Protein AF-A0A7C7PWG9-F1 (afdb_monomer)

Radius of gyration: 56.18 Å; Cα contacts (8 Å, |Δi|>4): 1317; chains: 1; bounding box: 122×67×153 Å

Solvent-accessible surface area (backbone atoms only — not comparable to full-atom values): 40947 Å² total; per-residue (Å²): 145,88,82,85,86,75,77,88,69,95,83,77,65,66,69,48,76,44,84,95,46,44,39,29,60,50,86,54,63,56,78,73,88,57,93,60,58,37,66,33,50,62,59,32,55,32,40,29,74,66,29,47,41,36,42,38,30,17,51,59,34,43,75,50,34,25,40,72,73,24,45,76,52,74,72,79,77,74,73,89,29,63,33,39,60,34,55,36,46,37,88,55,34,38,41,34,38,26,46,57,33,41,38,38,32,40,34,78,40,82,88,40,58,87,55,40,44,75,48,75,54,72,54,96,92,52,36,48,69,28,20,53,33,57,50,97,42,38,34,39,39,26,32,71,86,48,30,40,42,26,31,52,61,73,59,73,79,84,47,95,69,81,56,74,72,30,75,39,69,54,62,89,66,58,20,68,60,65,42,30,39,44,69,29,74,82,54,32,31,41,40,25,4,63,53,6,27,38,35,28,39,64,81,53,52,79,73,51,71,44,91,45,35,25,26,48,13,56,43,66,64,55,49,35,36,40,36,37,21,64,86,79,35,30,32,41,34,32,34,63,88,76,73,39,78,76,44,78,42,82,42,94,62,59,64,46,14,34,29,54,39,88,77,62,41,42,39,41,32,7,18,55,88,72,24,20,25,39,36,30,36,64,76,83,64,44,79,60,49,72,44,80,67,36,12,14,50,27,39,30,52,28,58,38,26,35,38,39,29,24,24,66,46,83,52,99,93,45,62,33,31,44,85,44,43,30,45,44,55,55,39,45,76,70,41,43,70,70,56,46,52,51,49,51,54,49,53,54,49,40,51,53,54,34,56,58,52,59,72,70,58,78,53,69,77,63,61,80,68,42,62,46,56,56,55,53,70,64,59,87,60,50,44,69,73,57,50,54,52,46,52,49,50,53,51,51,51,52,53,49,46,50,53,42,51,52,50,52,53,54,50,27,58,74,70,72,67,71,46,24,64,59,51,52,54,48,51,58,52,46,76,74,42,62,73,75,53,31,56,55,49,50,54,51,50,51,55,50,52,49,51,54,52,55,52,48,52,53,33,53,52,46,31,54,57,56,53,71,77,56,92,73,85,54,64,69,63,57,60,64,34,64,48,45,44,50,38,51,54,50,47,72,41,41,45,74,87,50,34,65,58,52,52,51,50,55,51,48,56,56,50,53,51,44,52,52,56,49,59,72,47,32,43,76,46,86,52,96,63,32,32,31,28,34,90,40,76,45,69,40,50,85,80,76,77,85,84,73,57,78,44,83,41,73,50,78,73,46,81,53,96,94,42,50,31,30,38,46,34,38,33,32,74,88,69,52,73,46,72,57,91,89,50,84,38,72,37,45,61,67,43,69,75,52,68,55,79,60,58,65,51,49,50,52,49,64,64,57,70,67,71,89,68,83,82,56,53,51,74,81,71,93,80,76,83,41,57,70,56,26,50,51,48,22,52,51,51,52,53,53,50,54,27,53,75,69,74,69,70,72,83,89,87,84,77,72,87,88,76,46,68,71,56,53,55,48,51,53,27,31,71,28,51,17,34,59,42,81,43,82,44,40,66,81,66,51,79,53,61,57,55,38,39,82,45,78,38,97,91,75,46,78,38,84,38,71,13,69,62,50,51,40,77,71,38,87,75,46,45,80,43,66,42,59,56,87,41,42,61,81,82,71,87,77,133

Foldseek 3Di:
DPDPPDDDDPDAFDWDDQDPKIKGWDPQADDDPDPCPQVWAFQAWEAAQLRQWIWTWTAQQDIWIAGNSNDTDDQPDRDNARGWQDWEHDDQWIWTQRWQKIKIWGNPPVNDNNPIDIAIDDDDQFGFDAAWYDDPQKIWGDGPPQKIWIWRRVDDPVPNDTDTDEMEGCVVLVQAAWHYWDQALVQWIWTAHQQWIWIAHSRGHTDDIDRAHQRQAWDDQHQWIWGAGPVVQWIWTARNVVRDTPAIAGRPADFQYKDAQNVRQKIWTAHQPFQWIWIDGVVVRGTRDIDHQHRHHDWYQGNLRKIWGKGWDQDPVGITIDIIIMDMCSVCVVQPPVNVVVVLVVLVVLLVVLVVVLVVDLDLVVLVVRVSLVVLVPPSHSHPSSVVSNVVSVVSSLVSSLVSLLVVLVVCLVVVNDFQVSLVVLVVNLVVDDDPSVVVSVVVNVVQVVSLVVVLVVLLVVLLVVLVVDLDLDPVVSCVDPSNVVSVVSLVGHHPVCNVVSVVSSVVSSVVSNVVSLVQQQDWDFDPQWIDLRPDIGGADPQDDDQKAKDKDWDDWDADPNWTKIFIWIAIPVGDIDHDPPDRRIGTPVCVVPPDPVVVVVSVVVSPVQPPDDFDQQDQDDDDSDSVLSVVLRVVNVVQVVCVVVVNRDDDDDDDPPPCPVVSLNNNRNSSVAREDEAEAAQPDDPCLQAWDWDQDPVPGTDTDGHSNVVQVSRPRHDYHHHPVVRYDPDDDDD

Secondary structure (DSSP, 8-state):
--SS-S---TT---EEEETTEEEEEE--PPPPS-TTGGGS-EEEEEE-TTSSEEEEEEGGGEEEEEETT--EE--SS----S---EEEEETTEEEEEETTEEEEEE-SSTT-GGG-EEEEE--TT--EEEEEEEETTEEEEEETTTEEEEEE-SS-TTSSS--EEEEEE-GGG---SEEEEEE-TTSEEEEEESS-EEEEETT--EEEEE----TT-EEEETTEEEEEETTTTEEEEEETTTTEEEEEEE--S--SEEEE-TTS-EEEEEETTTTEEEEEETTTTEEEEEEET--SS-EEE-TTS-EEEEEEEEETTEEEEEEEEEEESHHHHHS-HHHHHHHHHHHHHHHHHHHHHHHH--SSHHHHT-HHHHHHHT-----HHHHHHHHHHHHHHHHHHHHHHHHHHHHHHHTT---HHHHHHHHHHHHH--THHHHHHHHHHHHHHHHHHHHHHHHHHHHHHHHHT-----HHHHHH-HHHHHHHHHHHHS-HHHHHHHHHHHHHHHHHHHHHHHHHHS-EEE-SSEEEETTEEEEPP--PPP-PPEEEEEEEEEEETTEEEEEEEEEETTS-EE--TTS--EEEHHHHHS--HHHHHHHHHHHHTS--PPP-PPP-------HHHHHHHHHHHHHHHHHHHTT---------TTSSHHHHHHHHHHHTT--EEEEE--TT--HHHHHEEEEEETTTEEEEEE-HHHHHHTSTTPEEEEETGGGSPP-----

Sequence (735 aa):
MKLLGKLIGKGEGVVYNLGELTLRLSDELSRDPEAKIEEYWIEEIDSSDNGYWTLVGRRYGVFQLYDWKGRLHRLPARPPSQSVTDIVFSGMYLGIVASPYLVIYYLNDPMDTSSWKSVRISQEGLRPTGGLDIRNGTLVFGVVGEKIYTIDVAGDLSQETVDFKSTFSYREAGIGELKVVRILSSDRLVLGGTQGTAFYTAGGNFLGKRDWAPGKALTSNGDRVVLADNTLKRVFVYEANHDKVELELELLHEVSSLDISPDGRFLFTADASHNRLGVYDLHEGEFVGFVNGIGYSVVCVSPDGSVYTSRYEDTEEGRLYYLEKLETNLIDFSYPPQRQKQILKNTRRLYKDFMKKLKSVSEEEKLTTIKELSELSSIDVPLRQVREIIEEAKGKLKDRSYEIFVSRIREKLRSETVSGEDYSALEEKLRSAEGPWKERLSSLKEELLEYFRATLQKHLSGVISALGKISTTDIREIEALEEVKEARTFISKSPGELHGEATKELLRIIQEKRVEDRLRTFSIKLLEDRVMFGRESFPRFSGAFPRFSWRVKVEDKVLESGKVYGKLLFEREDGLVVEPKRYNNILSQEELRRFPPWVGRYLRHLRGLYSTGSIRVPQVVSYEETPWFVQNLEKLTSLIKEQLEYEEGLVILEGDAGVGKNFLVEVFSALTNRPLFIVPCNSRMEKEDITFLYEFDPKRGTRKVYSDIVKALQTPGAVIYLDEINTLPPLWDMP

Structure (mmCIF, N/CA/C/O backbone):
data_AF-A0A7C7PWG9-F1
#
_entry.id   AF-A0A7C7PWG9-F1
#
loop_
_atom_site.group_PDB
_atom_site.id
_atom_site.type_symbol
_atom_site.label_atom_id
_atom_site.label_alt_id
_atom_site.label_comp_id
_atom_site.label_asym_id
_atom_site.label_entity_id
_atom_site.label_seq_id
_atom_site.pdbx_PDB_ins_code
_atom_site.Cartn_x
_atom_site.Cartn_y
_atom_site.Cartn_z
_atom_site.occupancy
_atom_site.B_iso_or_equiv
_atom_site.auth_seq_id
_atom_site.auth_comp_id
_atom_site.auth_asym_id
_atom_site.auth_atom_id
_atom_site.pdbx_PDB_model_num
ATOM 1 N N . MET A 1 1 ? 39.532 15.016 -2.718 1.00 39.41 1 MET A N 1
ATOM 2 C CA . MET A 1 1 ? 38.907 16.366 -2.708 1.00 39.41 1 MET A CA 1
ATOM 3 C C . MET A 1 1 ? 39.949 17.506 -2.840 1.00 39.41 1 MET A C 1
ATOM 5 O O . MET A 1 1 ? 40.121 18.291 -1.917 1.00 39.41 1 MET A O 1
ATOM 9 N N . LYS A 1 2 ? 40.667 17.622 -3.975 1.00 28.58 2 LYS A N 1
ATOM 10 C CA . LYS A 1 2 ? 41.565 18.764 -4.298 1.00 28.58 2 LYS A CA 1
ATOM 11 C C . LYS A 1 2 ? 41.850 18.842 -5.814 1.00 28.58 2 LYS A C 1
ATOM 13 O O . LYS A 1 2 ? 42.987 18.770 -6.250 1.00 28.58 2 LYS A O 1
ATOM 18 N N . LEU A 1 3 ? 40.786 18.945 -6.616 1.00 27.77 3 LEU A N 1
ATOM 19 C CA . LEU A 1 3 ? 40.848 19.399 -8.024 1.00 27.77 3 LEU A CA 1
ATOM 20 C C . LEU A 1 3 ? 39.500 19.895 -8.595 1.00 27.77 3 LEU A C 1
ATOM 22 O O . LEU A 1 3 ? 39.457 20.372 -9.718 1.00 27.77 3 LEU A O 1
ATOM 26 N N . LEU A 1 4 ? 38.426 19.904 -7.793 1.00 33.78 4 LEU A N 1
ATOM 27 C CA . LEU A 1 4 ? 37.114 20.497 -8.121 1.00 33.78 4 LEU A CA 1
ATOM 28 C C . LEU A 1 4 ? 36.868 21.851 -7.425 1.00 33.78 4 LEU A C 1
ATOM 30 O O . LEU A 1 4 ? 35.745 22.323 -7.292 1.00 33.78 4 LEU A O 1
ATOM 34 N N . GLY A 1 5 ? 37.936 22.491 -6.951 1.00 31.30 5 GLY A N 1
ATOM 35 C CA . GLY A 1 5 ? 37.877 23.764 -6.239 1.00 31.30 5 GLY A CA 1
ATOM 36 C C . GLY A 1 5 ? 38.208 24.950 -7.136 1.00 31.30 5 GLY A C 1
ATOM 37 O O . GLY A 1 5 ? 39.210 25.610 -6.878 1.00 31.30 5 GLY A O 1
ATOM 38 N N . LYS A 1 6 ? 37.409 25.209 -8.179 1.00 29.14 6 LYS A N 1
ATOM 39 C CA . LYS A 1 6 ? 37.327 26.521 -8.849 1.00 29.14 6 LYS A CA 1
ATOM 40 C C . LYS A 1 6 ? 36.012 26.644 -9.644 1.00 29.14 6 LYS A C 1
ATOM 42 O O . LYS A 1 6 ? 35.957 26.283 -10.809 1.00 29.14 6 LYS A O 1
ATOM 47 N N . LEU A 1 7 ? 35.009 27.216 -8.958 1.00 29.09 7 LEU A N 1
ATOM 48 C CA . LEU A 1 7 ? 33.928 28.084 -9.476 1.00 29.09 7 LEU A CA 1
ATOM 49 C C . LEU A 1 7 ? 32.973 27.411 -10.488 1.00 29.09 7 LEU A C 1
ATOM 51 O O . LEU A 1 7 ? 33.196 27.490 -11.685 1.00 29.09 7 LEU A O 1
ATOM 55 N N . ILE A 1 8 ? 31.906 26.699 -10.103 1.00 36.66 8 ILE A N 1
ATOM 56 C CA . ILE A 1 8 ? 30.714 27.143 -9.343 1.00 36.66 8 ILE A CA 1
ATOM 57 C C . ILE A 1 8 ? 30.259 28.558 -9.730 1.00 36.66 8 ILE A C 1
ATOM 59 O O . ILE A 1 8 ? 30.387 29.513 -8.965 1.00 36.66 8 ILE A O 1
ATOM 63 N N . GLY A 1 9 ? 29.685 28.661 -10.927 1.00 24.31 9 GLY A N 1
ATOM 64 C CA . GLY A 1 9 ? 28.493 29.472 -11.148 1.00 24.31 9 GLY A CA 1
ATOM 65 C C . GLY A 1 9 ? 27.262 28.584 -10.946 1.00 24.31 9 GLY A C 1
ATOM 66 O O . GLY A 1 9 ? 27.233 27.449 -11.413 1.00 24.31 9 GLY A O 1
ATOM 67 N N . LYS A 1 10 ? 26.251 29.065 -10.220 1.00 34.41 10 LYS A N 1
ATOM 68 C CA . LYS A 1 10 ? 24.927 28.428 -10.195 1.00 34.41 10 LYS A CA 1
ATOM 69 C C . LYS A 1 10 ? 24.385 28.360 -11.633 1.00 34.41 10 LYS A C 1
ATOM 71 O O . LYS A 1 10 ? 24.209 29.419 -12.225 1.00 34.41 10 LYS A O 1
ATOM 76 N N . GLY A 1 11 ? 24.046 27.171 -12.139 1.00 33.59 11 GLY A N 1
ATOM 77 C CA . GLY A 1 11 ? 22.957 27.044 -13.120 1.00 33.59 11 GLY A CA 1
ATOM 78 C C . GLY A 1 11 ? 23.178 26.247 -14.409 1.00 33.59 11 GLY A C 1
ATOM 79 O O . GLY A 1 11 ? 22.176 25.931 -15.043 1.00 33.59 11 GLY A O 1
ATOM 80 N N . GLU A 1 12 ? 24.393 25.865 -14.800 1.00 39.81 12 GLU A N 1
ATOM 81 C CA . GLU A 1 12 ? 24.597 25.120 -16.056 1.00 39.81 12 GLU A CA 1
ATOM 82 C C . GLU A 1 12 ? 25.285 23.781 -15.775 1.00 39.81 12 GLU A C 1
ATOM 84 O O . GLU A 1 12 ? 26.488 23.715 -15.539 1.00 39.81 12 GLU A O 1
ATOM 89 N N . GLY A 1 13 ? 24.486 22.709 -15.728 1.00 61.12 13 GLY A N 1
ATOM 90 C CA . GLY A 1 13 ? 24.999 21.337 -15.700 1.00 61.12 13 GLY A CA 1
ATOM 91 C C . GLY A 1 13 ? 25.789 21.027 -16.974 1.00 61.12 13 GLY A C 1
ATOM 92 O O . GLY A 1 13 ? 25.635 21.713 -17.983 1.00 61.12 13 GLY A O 1
ATOM 93 N N . VAL A 1 14 ? 26.638 19.999 -16.940 1.00 77.81 14 VAL A N 1
ATOM 94 C CA . VAL A 1 14 ? 27.415 19.593 -18.120 1.00 77.81 14 VAL A CA 1
ATOM 95 C C . VAL A 1 14 ? 26.453 19.136 -19.222 1.00 77.81 14 VAL A C 1
ATOM 97 O O . VAL A 1 14 ? 25.645 18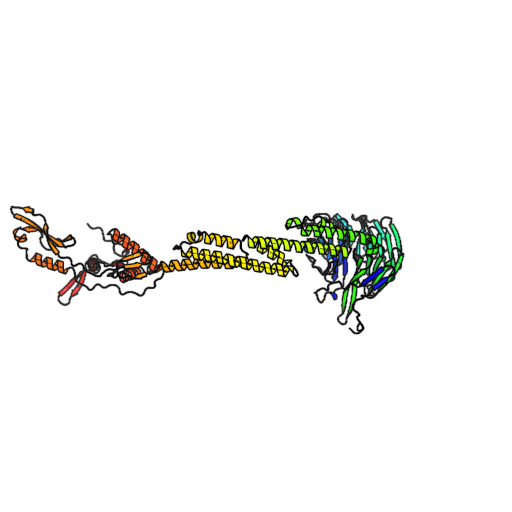.229 -19.009 1.00 77.81 14 VAL A O 1
ATOM 100 N N . VAL A 1 15 ? 26.533 19.788 -20.384 1.00 86.81 15 VAL A N 1
ATOM 101 C CA . VAL A 1 15 ? 25.761 19.451 -21.585 1.00 86.81 15 VAL A CA 1
ATOM 102 C C . VAL A 1 15 ? 26.708 18.877 -22.631 1.00 86.81 15 VAL A C 1
ATOM 104 O O . VAL A 1 15 ? 27.707 19.504 -22.985 1.00 86.81 15 VAL A O 1
ATOM 107 N N . TYR A 1 16 ? 26.374 17.700 -23.142 1.00 88.75 16 TYR A N 1
ATOM 108 C CA . TYR A 1 16 ? 27.067 17.038 -24.237 1.00 88.75 16 TYR A CA 1
ATOM 109 C C . TYR A 1 16 ? 26.217 17.174 -25.498 1.00 88.75 16 TYR A C 1
ATOM 111 O O . TYR A 1 16 ? 25.044 16.808 -25.499 1.00 88.75 16 TYR A O 1
ATOM 119 N N . ASN A 1 17 ? 26.807 17.700 -26.570 1.00 91.31 17 ASN A N 1
ATOM 120 C CA . ASN A 1 17 ? 26.177 17.751 -27.887 1.00 91.31 17 ASN A CA 1
ATOM 121 C C . ASN A 1 17 ? 26.903 16.760 -28.794 1.00 91.31 17 ASN A C 1
ATOM 123 O O . ASN A 1 17 ? 28.080 16.951 -29.104 1.00 91.31 17 ASN A O 1
ATOM 127 N N . LEU A 1 18 ? 26.205 15.694 -29.167 1.00 89.25 18 LEU A N 1
ATOM 128 C CA . LEU A 1 18 ? 26.686 14.606 -30.006 1.00 89.25 18 LEU A CA 1
ATOM 129 C C . LEU A 1 18 ? 25.829 14.600 -31.278 1.00 89.25 18 LEU A C 1
ATOM 131 O O . LEU A 1 18 ? 24.777 13.970 -31.332 1.00 89.25 18 LEU A O 1
ATOM 135 N N . GLY A 1 19 ? 26.243 15.372 -32.285 1.00 86.25 19 GLY A N 1
ATOM 136 C CA . GLY A 1 19 ? 25.441 15.581 -33.494 1.00 86.25 19 GLY A CA 1
ATOM 137 C C . GLY A 1 19 ? 24.107 16.273 -33.181 1.00 86.25 19 GLY A C 1
ATOM 138 O O . GLY A 1 19 ? 24.093 17.354 -32.592 1.00 86.25 19 GLY A O 1
ATOM 139 N N . GLU A 1 20 ? 22.993 15.646 -33.570 1.00 88.88 20 GLU A N 1
ATOM 140 C CA . GLU A 1 20 ? 21.628 16.110 -33.260 1.00 88.88 20 GLU A CA 1
ATOM 141 C C . GLU A 1 20 ? 21.167 15.747 -31.838 1.00 88.88 20 GLU A C 1
ATOM 143 O O . GLU A 1 20 ? 20.138 16.249 -31.379 1.00 88.88 20 GLU A O 1
ATOM 148 N N . LEU A 1 21 ? 21.904 14.879 -31.139 1.00 93.62 21 LEU A N 1
ATOM 149 C CA . LEU A 1 21 ? 21.578 14.437 -29.791 1.00 93.62 21 LEU A CA 1
ATOM 150 C C . LEU A 1 21 ? 22.189 15.387 -28.756 1.00 93.62 21 LEU A C 1
ATOM 152 O O . LEU A 1 21 ? 23.401 15.620 -28.723 1.00 93.62 21 LEU A O 1
ATOM 156 N N . THR A 1 22 ? 21.355 15.880 -27.850 1.00 94.38 22 THR A N 1
ATOM 157 C CA . THR A 1 22 ? 21.788 16.647 -26.682 1.00 94.38 22 THR A CA 1
ATOM 158 C C . THR A 1 22 ? 21.554 15.815 -25.430 1.00 94.38 22 THR A C 1
ATOM 160 O O . THR A 1 22 ? 20.447 15.332 -25.214 1.00 94.38 22 THR A O 1
ATOM 163 N N . LEU A 1 23 ? 22.581 15.672 -24.590 1.00 94.06 23 LEU A N 1
ATOM 164 C CA . LEU A 1 23 ? 22.515 14.994 -23.294 1.00 94.06 23 LEU A CA 1
ATOM 165 C C . LEU A 1 23 ? 22.905 15.972 -22.189 1.00 94.06 23 LEU A C 1
ATOM 167 O O . LEU A 1 23 ? 23.920 16.664 -22.290 1.00 94.06 23 LEU A O 1
ATOM 171 N N . ARG A 1 24 ? 22.138 16.006 -21.105 1.00 94.06 24 ARG A N 1
ATOM 172 C CA . ARG A 1 24 ? 22.416 16.837 -19.933 1.00 94.06 24 ARG A CA 1
ATOM 173 C C . ARG A 1 24 ? 22.337 15.998 -18.670 1.00 94.06 24 ARG A C 1
ATOM 175 O O . ARG A 1 24 ? 21.351 15.303 -18.457 1.00 94.06 24 ARG A O 1
ATOM 182 N N . LEU A 1 25 ? 23.337 16.120 -17.801 1.00 91.50 25 LEU A N 1
ATOM 183 C CA . LEU A 1 25 ? 23.286 15.480 -16.488 1.00 91.50 25 LEU A CA 1
ATOM 184 C C . LEU A 1 25 ? 22.191 16.105 -15.613 1.00 91.50 25 LEU A C 1
ATOM 186 O O . LEU A 1 25 ? 22.126 17.333 -15.485 1.00 91.50 25 LEU A O 1
ATOM 190 N N . SER A 1 26 ? 21.332 15.258 -15.046 1.00 88.44 26 SER A N 1
ATOM 191 C CA . SER A 1 26 ? 20.211 15.658 -14.198 1.00 88.44 26 SER A CA 1
ATOM 192 C C . SER A 1 26 ? 20.547 15.467 -12.720 1.00 88.44 26 SER A C 1
ATOM 194 O O . SER A 1 26 ? 20.965 14.390 -12.304 1.00 88.44 26 SER A O 1
ATOM 196 N N . ASP A 1 27 ? 20.291 16.498 -11.913 1.00 84.06 27 ASP A N 1
ATOM 197 C CA . ASP A 1 27 ? 20.438 16.460 -10.450 1.00 84.06 27 ASP A CA 1
ATOM 198 C C . ASP A 1 27 ? 19.125 16.049 -9.741 1.00 84.06 27 ASP A C 1
ATOM 200 O O . ASP A 1 27 ? 18.973 16.228 -8.533 1.00 84.06 27 ASP A O 1
ATOM 204 N N . GLU A 1 28 ? 18.131 15.549 -10.486 1.00 85.06 28 GLU A N 1
ATOM 205 C CA . GLU A 1 28 ? 16.783 15.267 -9.965 1.00 85.06 28 GLU A CA 1
ATOM 206 C C . GLU A 1 28 ? 16.683 13.962 -9.163 1.00 85.06 28 GLU A C 1
ATOM 208 O O . GLU A 1 28 ? 15.705 13.753 -8.442 1.00 85.06 28 GLU A O 1
ATOM 213 N N . LEU A 1 29 ? 17.679 13.077 -9.264 1.00 90.44 29 LEU A N 1
ATOM 214 C CA . LEU A 1 29 ? 17.677 11.811 -8.539 1.00 90.44 29 LEU A CA 1
ATOM 215 C C . LEU A 1 29 ? 17.842 12.037 -7.033 1.00 90.44 29 LEU A C 1
ATOM 217 O O . LEU A 1 29 ? 18.866 12.515 -6.542 1.00 90.44 29 LEU A O 1
ATOM 221 N N . SER A 1 30 ? 16.823 11.630 -6.282 1.00 89.75 30 SER A N 1
ATOM 222 C CA . SER A 1 30 ? 16.889 11.569 -4.828 1.00 89.75 30 SER A CA 1
ATOM 223 C C . SER A 1 30 ? 17.947 10.564 -4.376 1.00 89.75 30 SER A C 1
ATOM 225 O O . SER A 1 30 ? 18.074 9.459 -4.911 1.00 89.75 30 SER A O 1
ATOM 227 N N . ARG A 1 31 ? 18.728 10.960 -3.369 1.00 85.38 31 ARG A N 1
ATOM 228 C CA . ARG A 1 31 ? 19.717 10.072 -2.761 1.00 85.38 31 ARG A CA 1
ATOM 229 C C . ARG A 1 31 ? 19.030 9.058 -1.866 1.00 85.38 31 ARG A C 1
ATOM 231 O O . ARG A 1 31 ? 18.073 9.391 -1.163 1.00 85.38 31 ARG A O 1
ATOM 238 N N . ASP A 1 32 ? 19.553 7.842 -1.879 1.00 86.75 32 ASP A N 1
ATOM 239 C CA . ASP A 1 32 ? 19.121 6.828 -0.932 1.00 86.75 32 ASP A CA 1
ATOM 240 C C . ASP A 1 32 ? 19.517 7.251 0.490 1.00 86.75 32 ASP A C 1
ATOM 242 O O . ASP A 1 32 ? 20.632 7.741 0.690 1.00 86.75 32 ASP A O 1
ATOM 246 N N . PRO A 1 33 ? 18.638 7.095 1.491 1.00 84.06 33 PRO A N 1
ATOM 247 C CA . PRO A 1 33 ? 19.018 7.305 2.883 1.00 84.06 33 PRO A CA 1
ATOM 248 C C . PRO A 1 33 ? 20.060 6.293 3.392 1.00 84.06 33 PRO A C 1
ATOM 250 O O . PRO A 1 33 ? 20.675 6.542 4.431 1.00 84.06 33 PRO A O 1
ATOM 253 N N . GLU A 1 34 ? 20.251 5.150 2.726 1.00 85.25 34 GLU A N 1
ATOM 254 C CA . GLU A 1 34 ? 21.232 4.143 3.133 1.00 85.25 34 GLU A CA 1
ATOM 255 C C . GLU A 1 34 ? 22.674 4.569 2.800 1.00 85.25 34 GLU A C 1
ATOM 257 O O . GLU A 1 34 ? 23.080 4.614 1.646 1.00 85.25 34 GLU A O 1
ATOM 262 N N . ALA A 1 35 ? 23.484 4.822 3.834 1.00 74.75 35 ALA A N 1
ATOM 263 C CA . ALA A 1 35 ? 24.821 5.423 3.718 1.00 74.75 35 ALA A CA 1
ATOM 264 C C . ALA A 1 35 ? 25.885 4.590 2.968 1.00 74.75 35 ALA A C 1
ATOM 266 O O . ALA A 1 35 ? 26.989 5.080 2.757 1.00 74.75 35 ALA A O 1
ATOM 267 N N . LYS A 1 36 ? 25.587 3.329 2.631 1.00 86.56 36 LYS A N 1
ATOM 268 C CA . LYS A 1 36 ? 26.505 2.395 1.952 1.00 86.56 36 LYS A CA 1
ATOM 269 C C . LYS A 1 36 ? 26.005 1.976 0.575 1.00 86.56 36 LYS A C 1
ATOM 271 O O . LYS A 1 36 ? 26.590 1.087 -0.038 1.00 86.56 36 LYS A O 1
ATOM 276 N N . ILE A 1 37 ? 24.920 2.573 0.086 1.00 88.06 37 ILE A N 1
ATOM 277 C CA . ILE A 1 37 ? 24.298 2.145 -1.167 1.00 88.06 37 ILE A CA 1
ATOM 278 C C . ILE A 1 37 ? 25.277 2.238 -2.345 1.00 88.06 37 ILE A C 1
ATOM 280 O O . ILE A 1 37 ? 25.251 1.402 -3.250 1.00 88.06 37 ILE A O 1
ATOM 284 N N . GLU A 1 38 ? 26.183 3.217 -2.304 1.00 90.62 38 GLU A N 1
ATOM 285 C CA . GLU A 1 38 ? 27.194 3.441 -3.328 1.00 90.62 38 GLU A CA 1
ATOM 286 C C . GLU A 1 38 ? 28.363 2.452 -3.251 1.00 90.62 38 GLU A C 1
ATOM 288 O O . GLU A 1 38 ? 29.083 2.311 -4.229 1.00 90.62 38 GLU A O 1
ATOM 293 N N . GLU A 1 39 ? 28.543 1.694 -2.166 1.00 90.50 39 GLU A N 1
ATOM 294 C CA . GLU A 1 39 ? 29.508 0.579 -2.138 1.00 90.50 39 GLU A CA 1
ATOM 295 C C . GLU A 1 39 ? 29.053 -0.576 -3.055 1.00 90.50 39 GLU A C 1
ATOM 297 O O . GLU A 1 39 ? 29.854 -1.421 -3.469 1.00 90.50 39 GLU A O 1
ATOM 302 N N . TYR A 1 40 ? 27.761 -0.616 -3.398 1.00 90.62 40 TYR A N 1
ATOM 303 C CA . TYR A 1 40 ? 27.155 -1.689 -4.174 1.00 90.62 40 TYR A CA 1
ATOM 304 C C . TYR A 1 40 ? 27.022 -1.324 -5.654 1.00 90.62 40 TYR A C 1
ATOM 306 O O . TYR A 1 40 ? 26.305 -0.398 -6.043 1.00 90.62 40 TYR A O 1
ATOM 314 N N . TRP A 1 41 ? 27.691 -2.124 -6.484 1.00 90.50 41 TRP A N 1
ATOM 315 C CA . TRP A 1 41 ? 27.638 -2.079 -7.945 1.00 90.50 41 TRP A CA 1
ATOM 316 C C . TRP A 1 41 ? 26.199 -2.198 -8.477 1.00 90.50 41 TRP A C 1
ATOM 318 O O . TRP A 1 41 ? 25.410 -2.981 -7.946 1.00 90.50 41 TRP A O 1
ATOM 328 N N . ILE A 1 42 ? 25.878 -1.468 -9.553 1.00 94.50 42 ILE A N 1
ATOM 329 C CA . ILE A 1 42 ? 24.587 -1.546 -10.259 1.00 94.50 42 ILE A CA 1
ATOM 330 C C . ILE A 1 42 ? 24.635 -2.639 -11.336 1.00 94.50 42 ILE A C 1
ATOM 332 O O . ILE A 1 42 ? 25.374 -2.514 -12.316 1.00 94.50 42 ILE A O 1
ATOM 336 N N . GLU A 1 43 ? 23.869 -3.709 -11.125 1.00 92.94 43 GLU A N 1
ATOM 337 C CA . GLU A 1 43 ? 23.859 -4.915 -11.966 1.00 92.94 43 GLU A CA 1
ATOM 338 C C . GLU A 1 43 ? 22.916 -4.780 -13.163 1.00 92.94 43 GLU A C 1
ATOM 340 O O . GLU A 1 43 ? 23.266 -5.222 -14.255 1.00 92.94 43 GLU A O 1
ATOM 345 N N . GLU A 1 44 ? 21.746 -4.170 -12.950 1.00 94.44 44 GLU A N 1
ATOM 346 C CA . GLU A 1 44 ? 20.680 -4.068 -13.948 1.00 94.44 44 GLU A CA 1
ATOM 347 C C . GLU A 1 44 ? 19.813 -2.823 -13.692 1.00 94.44 44 GLU A C 1
ATOM 349 O O . GLU A 1 44 ? 19.613 -2.416 -12.540 1.00 94.44 44 GLU A O 1
ATOM 354 N N . ILE A 1 45 ? 19.294 -2.219 -14.760 1.00 97.06 45 ILE A N 1
ATOM 355 C CA . ILE A 1 45 ? 18.339 -1.107 -14.724 1.00 97.06 45 ILE A CA 1
ATOM 356 C C . ILE A 1 45 ? 17.281 -1.398 -15.771 1.00 97.06 45 ILE A C 1
ATOM 358 O O . ILE A 1 45 ? 17.634 -1.777 -16.883 1.00 97.06 45 ILE A O 1
ATOM 362 N N . ASP A 1 46 ? 16.021 -1.154 -15.434 1.00 97.38 46 ASP A N 1
ATOM 363 C CA . ASP A 1 46 ? 14.976 -1.100 -16.445 1.00 97.38 46 ASP A CA 1
ATOM 364 C C . ASP A 1 46 ? 13.905 -0.055 -16.112 1.00 97.38 46 ASP A C 1
ATOM 366 O O . ASP A 1 46 ? 13.719 0.330 -14.946 1.00 97.38 46 ASP A O 1
ATOM 370 N N . SER A 1 47 ? 13.198 0.402 -17.139 1.00 96.44 47 SER A N 1
ATOM 371 C CA . SER A 1 47 ? 12.173 1.438 -17.058 1.00 96.44 47 SER A CA 1
ATOM 372 C C . SER A 1 47 ? 10.836 0.925 -17.580 1.00 96.44 47 SER A C 1
ATOM 374 O O . SER A 1 47 ? 10.761 0.222 -18.577 1.00 96.44 47 SER A O 1
ATOM 376 N N . SER A 1 48 ? 9.747 1.323 -16.927 1.00 94.75 48 SER A N 1
ATOM 377 C CA . SER A 1 48 ? 8.391 0.980 -17.372 1.00 94.75 48 SER A CA 1
ATOM 378 C C . SER A 1 48 ? 8.089 1.518 -18.772 1.00 94.75 48 SER A C 1
ATOM 380 O O . SER A 1 48 ? 8.506 2.634 -19.072 1.00 94.75 48 SER A O 1
ATOM 382 N N . ASP A 1 49 ? 7.260 0.819 -19.551 1.00 89.44 49 ASP A N 1
ATOM 383 C CA . ASP A 1 49 ? 6.857 1.189 -20.924 1.00 89.44 49 ASP A CA 1
ATOM 384 C C . ASP A 1 49 ? 6.317 2.618 -21.070 1.00 89.44 49 ASP A C 1
ATOM 386 O O . ASP A 1 49 ? 6.484 3.269 -22.101 1.00 89.44 49 ASP A O 1
ATOM 390 N N . ASN A 1 50 ? 5.668 3.134 -20.027 1.00 87.88 50 ASN A N 1
ATOM 391 C CA . ASN A 1 50 ? 5.152 4.498 -20.018 1.00 87.88 50 ASN A CA 1
ATOM 392 C C . ASN A 1 50 ? 6.191 5.533 -19.567 1.00 87.88 50 ASN A C 1
ATOM 394 O O . ASN A 1 50 ? 5.849 6.709 -19.503 1.00 87.88 50 ASN A O 1
ATOM 398 N N . GLY A 1 51 ? 7.416 5.125 -19.217 1.00 90.38 51 GLY A N 1
ATOM 399 C CA . GLY A 1 51 ? 8.522 5.928 -18.687 1.00 90.38 51 GLY A CA 1
ATOM 400 C C . GLY A 1 51 ? 8.271 6.544 -17.306 1.00 90.38 51 GLY A C 1
ATOM 401 O O . GLY A 1 51 ? 8.843 7.594 -17.005 1.00 90.38 51 GLY A O 1
ATOM 402 N N . TYR A 1 52 ? 7.335 6.011 -16.513 1.00 92.12 52 TYR A N 1
ATOM 403 C CA . TYR A 1 52 ? 6.988 6.565 -15.200 1.00 92.12 52 TYR A CA 1
ATOM 404 C C . TYR A 1 52 ? 7.882 6.032 -14.079 1.00 92.12 52 TYR A C 1
ATOM 406 O O . TYR A 1 52 ? 8.242 6.792 -13.181 1.00 92.12 52 TYR A O 1
ATOM 414 N N . TRP A 1 53 ? 8.224 4.747 -14.118 1.00 95.31 53 TRP A N 1
ATOM 415 C CA . TRP A 1 53 ? 9.060 4.078 -13.127 1.00 95.31 53 TRP A CA 1
ATOM 416 C C . TRP A 1 53 ? 10.397 3.670 -13.722 1.00 95.31 53 TRP A C 1
ATOM 418 O O . TRP A 1 53 ? 10.486 3.288 -14.886 1.00 95.31 53 TRP A O 1
ATOM 428 N N . THR A 1 54 ? 11.440 3.717 -12.903 1.00 96.69 54 THR A N 1
ATOM 429 C CA . THR A 1 54 ? 12.748 3.127 -13.202 1.00 96.69 54 THR A CA 1
ATOM 430 C C . THR A 1 54 ? 13.206 2.334 -11.994 1.00 96.69 54 THR A C 1
ATOM 432 O O . THR A 1 54 ? 13.256 2.867 -10.883 1.00 96.69 54 THR A O 1
ATOM 435 N N . LEU A 1 55 ? 13.511 1.056 -12.193 1.00 96.94 55 LEU A N 1
ATOM 436 C CA . LEU A 1 55 ? 13.989 0.175 -11.140 1.00 96.94 55 LEU A CA 1
ATOM 437 C C . LEU A 1 55 ? 15.465 -0.133 -11.350 1.00 96.94 55 LEU A C 1
ATOM 439 O O . LEU A 1 55 ? 15.890 -0.535 -12.427 1.00 96.94 55 LEU A O 1
ATOM 443 N N . VAL A 1 56 ? 16.231 0.026 -10.278 1.00 95.69 56 VAL A N 1
ATOM 444 C CA . VAL A 1 56 ? 17.670 -0.209 -10.255 1.00 95.69 56 VAL A CA 1
ATOM 445 C C . VAL A 1 56 ? 17.962 -1.377 -9.330 1.00 95.69 56 VAL A C 1
ATOM 447 O O . VAL A 1 56 ? 17.632 -1.337 -8.140 1.00 95.69 56 VAL A O 1
ATOM 450 N N . GLY A 1 57 ? 18.580 -2.415 -9.884 1.00 94.31 57 GLY A N 1
ATOM 451 C CA . GLY A 1 57 ? 19.063 -3.586 -9.169 1.00 94.31 57 GLY A CA 1
A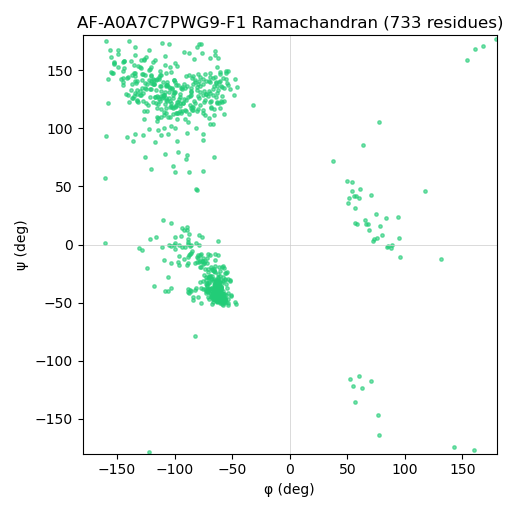TOM 452 C C . GLY A 1 57 ? 20.551 -3.462 -8.877 1.00 94.31 57 GLY A C 1
ATOM 453 O O . GLY A 1 57 ? 21.371 -3.325 -9.785 1.00 94.31 57 GLY A O 1
ATOM 454 N N . ARG A 1 58 ? 20.917 -3.533 -7.601 1.00 92.62 58 ARG A N 1
ATOM 455 C CA . ARG A 1 58 ? 22.309 -3.527 -7.146 1.00 92.62 58 ARG A CA 1
ATOM 456 C C . ARG A 1 58 ? 22.735 -4.894 -6.635 1.00 92.62 58 ARG A C 1
ATOM 458 O O . ARG A 1 58 ? 21.921 -5.753 -6.273 1.00 92.62 58 ARG A O 1
ATOM 465 N N . ARG A 1 59 ? 24.051 -5.075 -6.555 1.00 88.56 59 ARG A N 1
ATOM 466 C CA . ARG A 1 59 ? 24.680 -6.233 -5.921 1.00 88.56 59 ARG A CA 1
ATOM 467 C C . ARG A 1 59 ? 24.156 -6.413 -4.490 1.00 88.56 59 ARG A C 1
ATOM 469 O O . ARG A 1 59 ? 23.788 -5.445 -3.832 1.00 88.56 59 ARG A O 1
ATOM 476 N N . TYR A 1 60 ? 24.110 -7.660 -4.020 1.00 86.50 60 TYR A N 1
ATOM 477 C CA . TYR A 1 60 ? 23.504 -8.048 -2.735 1.00 86.50 60 TYR A CA 1
ATOM 478 C C . TYR A 1 60 ? 21.977 -7.906 -2.657 1.00 86.50 60 TYR A C 1
ATOM 480 O O . TYR A 1 60 ? 21.420 -7.931 -1.565 1.00 86.50 60 TYR A O 1
ATOM 488 N N . GLY A 1 61 ? 21.287 -7.812 -3.801 1.00 85.62 61 GLY A N 1
ATOM 489 C CA . GLY A 1 61 ? 19.821 -7.838 -3.830 1.00 85.62 61 GLY A CA 1
ATOM 490 C C . GLY A 1 61 ? 19.174 -6.536 -3.359 1.00 85.62 61 GLY A C 1
ATOM 491 O O . GLY A 1 61 ? 18.049 -6.558 -2.860 1.00 85.62 61 GLY A O 1
ATOM 492 N N . VAL A 1 62 ? 19.881 -5.410 -3.484 1.00 90.12 62 VAL A N 1
ATOM 493 C CA . VAL A 1 62 ? 19.358 -4.094 -3.109 1.00 90.12 62 VAL A CA 1
ATOM 494 C C . VAL A 1 62 ? 18.636 -3.469 -4.301 1.00 90.12 62 VAL A C 1
ATOM 496 O O . VAL A 1 62 ? 19.127 -3.516 -5.426 1.00 90.12 62 VAL A O 1
ATOM 499 N N . PHE A 1 63 ? 17.466 -2.881 -4.053 1.00 92.06 63 PHE A N 1
ATOM 500 C CA . PHE A 1 63 ? 16.598 -2.325 -5.088 1.00 92.06 63 PHE A CA 1
ATOM 501 C C . PHE A 1 63 ? 16.264 -0.867 -4.803 1.00 92.06 63 PHE A C 1
ATOM 503 O O . PHE A 1 63 ? 15.853 -0.535 -3.687 1.00 92.06 63 PHE A O 1
ATOM 510 N N . GLN A 1 64 ? 16.354 -0.030 -5.833 1.00 93.50 64 GLN A N 1
ATOM 511 C CA . GLN A 1 64 ? 15.958 1.375 -5.779 1.00 93.50 64 GLN A CA 1
ATOM 512 C C . GLN A 1 64 ? 14.925 1.645 -6.871 1.00 93.50 64 GLN A C 1
ATOM 514 O O . GLN A 1 64 ? 15.228 1.519 -8.054 1.00 93.50 64 GLN A O 1
ATOM 519 N N . LEU A 1 65 ? 13.696 1.976 -6.472 1.00 95.44 65 LEU A N 1
ATOM 520 C CA . LEU A 1 65 ? 12.607 2.296 -7.392 1.00 95.44 65 LEU A CA 1
ATOM 521 C C . LEU A 1 65 ? 12.425 3.811 -7.436 1.00 95.44 65 LEU A C 1
ATOM 523 O O . LEU A 1 65 ? 12.093 4.417 -6.418 1.00 95.44 65 LEU A O 1
ATOM 527 N N . TYR A 1 66 ? 12.615 4.401 -8.606 1.00 95.50 66 TYR A N 1
ATOM 528 C CA . TYR A 1 66 ? 12.471 5.830 -8.842 1.00 95.50 66 TYR A CA 1
ATOM 529 C C . TYR A 1 66 ? 11.214 6.118 -9.652 1.00 95.50 66 TYR A C 1
ATOM 531 O O . TYR A 1 66 ? 10.940 5.426 -10.633 1.00 95.50 66 TYR A O 1
ATOM 539 N N . ASP A 1 67 ? 10.469 7.153 -9.264 1.00 93.94 67 ASP A N 1
ATOM 540 C CA . ASP A 1 67 ? 9.476 7.749 -10.157 1.00 93.94 67 ASP A CA 1
ATOM 541 C C . ASP A 1 67 ? 10.148 8.652 -11.205 1.00 93.94 67 ASP A C 1
ATOM 543 O O . ASP A 1 67 ? 11.342 8.958 -11.144 1.00 93.94 67 ASP A O 1
ATOM 547 N N . TRP A 1 68 ? 9.366 9.127 -12.167 1.00 90.56 68 TRP A N 1
ATOM 548 C CA . TRP A 1 68 ? 9.842 9.980 -13.254 1.00 90.56 68 TRP A CA 1
ATOM 549 C C . TRP A 1 68 ? 10.436 11.323 -12.805 1.00 90.56 68 TRP A C 1
ATOM 551 O O . TRP A 1 68 ? 11.194 11.938 -13.560 1.00 90.56 68 TRP A O 1
ATOM 561 N N . LYS A 1 69 ? 10.124 11.784 -11.584 1.00 90.12 69 LYS A N 1
ATOM 562 C CA . LYS A 1 69 ? 10.737 12.971 -10.963 1.00 90.12 69 LYS A CA 1
ATOM 563 C C . LYS A 1 69 ? 12.038 12.645 -10.231 1.00 90.12 69 LYS A C 1
ATOM 565 O O . LYS A 1 69 ? 12.623 13.541 -9.632 1.00 90.12 69 LYS A O 1
ATOM 570 N N . GLY A 1 70 ? 12.462 11.384 -10.227 1.00 91.56 70 GLY A N 1
ATOM 571 C CA . GLY A 1 70 ? 13.638 10.923 -9.505 1.00 91.56 70 GLY A CA 1
ATOM 572 C C . GLY A 1 70 ? 13.405 10.726 -8.009 1.00 91.56 70 GLY A C 1
ATOM 573 O O . GLY A 1 70 ? 14.380 10.626 -7.264 1.00 91.56 70 GLY A O 1
ATOM 574 N N . ARG A 1 71 ? 12.159 10.663 -7.520 1.00 92.88 71 ARG A N 1
ATOM 575 C CA . ARG A 1 71 ? 11.880 10.382 -6.100 1.00 92.88 71 ARG A CA 1
ATOM 576 C C . ARG A 1 71 ? 11.928 8.884 -5.837 1.00 92.88 71 ARG A C 1
ATOM 578 O O . ARG A 1 71 ? 11.429 8.101 -6.637 1.00 92.88 71 ARG A O 1
ATOM 585 N N . LEU A 1 72 ? 12.501 8.506 -4.701 1.00 93.31 72 LEU A N 1
ATOM 586 C CA . LEU A 1 72 ? 12.635 7.118 -4.283 1.00 93.31 72 LEU A CA 1
ATOM 587 C C . LEU A 1 72 ? 11.334 6.602 -3.657 1.00 93.31 72 LEU A C 1
ATOM 589 O O . LEU A 1 72 ? 10.764 7.228 -2.761 1.00 93.31 72 LEU A O 1
ATOM 593 N N . HIS A 1 73 ? 10.913 5.415 -4.081 1.00 92.94 73 HIS A N 1
ATOM 594 C CA . HIS A 1 73 ? 9.736 4.708 -3.587 1.00 92.94 73 HIS A CA 1
ATOM 595 C C . HIS A 1 73 ? 10.104 3.308 -3.098 1.00 92.94 73 HIS A C 1
ATOM 597 O O . HIS A 1 73 ? 11.155 2.749 -3.418 1.00 92.94 73 HIS A O 1
ATOM 603 N N . ARG A 1 74 ? 9.229 2.717 -2.281 1.00 88.19 74 ARG A N 1
ATOM 604 C CA . ARG A 1 74 ? 9.408 1.344 -1.799 1.00 88.19 74 ARG A CA 1
ATOM 605 C C . ARG A 1 74 ? 8.675 0.364 -2.705 1.00 88.19 74 ARG A C 1
ATOM 607 O O . ARG A 1 74 ? 7.497 0.547 -2.985 1.00 88.19 74 ARG A O 1
ATOM 614 N N . LEU A 1 75 ? 9.356 -0.720 -3.069 1.00 87.38 75 LEU A N 1
ATOM 615 C CA . LEU A 1 75 ? 8.704 -1.907 -3.617 1.00 87.38 75 LEU A CA 1
ATOM 616 C C . LEU A 1 75 ? 7.831 -2.575 -2.534 1.00 87.38 75 LEU A C 1
ATOM 618 O O . LEU A 1 75 ? 8.337 -2.780 -1.424 1.00 87.38 75 LEU A O 1
ATOM 622 N N . PRO A 1 76 ? 6.574 -2.961 -2.832 1.00 79.75 76 PRO A N 1
ATOM 623 C CA . PRO A 1 76 ? 5.631 -3.491 -1.836 1.00 79.75 76 PRO A CA 1
ATOM 624 C C . PRO A 1 76 ? 6.098 -4.772 -1.144 1.00 79.75 76 PRO A C 1
ATOM 626 O O . PRO A 1 76 ? 5.940 -4.934 0.062 1.00 79.75 76 PRO A O 1
ATOM 629 N N . ALA A 1 77 ? 6.709 -5.680 -1.905 1.00 80.94 77 ALA A N 1
ATOM 630 C CA . ALA A 1 77 ? 7.203 -6.958 -1.411 1.00 80.94 77 ALA A CA 1
ATOM 631 C C . ALA A 1 77 ? 8.595 -7.216 -1.980 1.00 80.94 77 ALA A C 1
ATOM 633 O O . ALA A 1 77 ? 8.713 -7.796 -3.053 1.00 80.94 77 ALA A O 1
ATOM 634 N N . ARG A 1 78 ? 9.647 -6.759 -1.292 1.00 80.62 78 ARG A N 1
ATOM 635 C CA . ARG A 1 78 ? 11.033 -6.906 -1.765 1.00 80.62 78 ARG A CA 1
ATOM 636 C C . ARG A 1 78 ? 11.426 -8.390 -1.895 1.00 80.62 78 ARG A C 1
ATOM 638 O O . ARG A 1 78 ? 11.175 -9.149 -0.952 1.00 80.62 78 ARG A O 1
ATOM 645 N N . PRO A 1 79 ? 12.050 -8.814 -3.009 1.00 80.44 79 PRO A N 1
ATOM 646 C CA . PRO A 1 79 ? 12.583 -10.166 -3.136 1.00 80.44 79 PRO A CA 1
ATOM 647 C C . PRO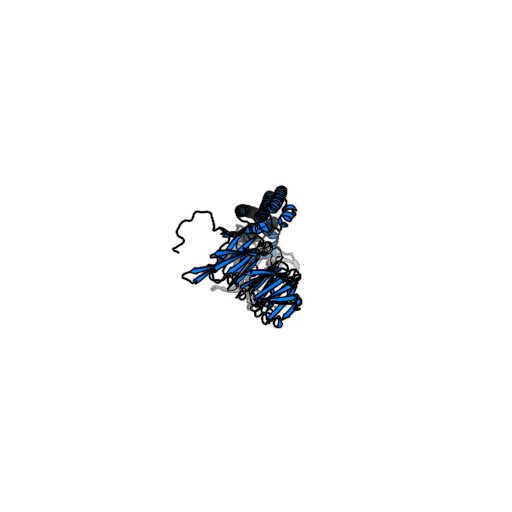 A 1 79 ? 13.701 -10.400 -2.104 1.00 80.44 79 PRO A C 1
ATOM 649 O O . PRO A 1 79 ? 14.611 -9.574 -2.014 1.00 80.44 79 PRO A O 1
ATOM 652 N N . PRO A 1 80 ? 13.681 -11.498 -1.328 1.00 70.25 80 PRO A N 1
ATOM 653 C CA . PRO A 1 80 ? 14.796 -11.858 -0.460 1.00 70.25 80 PRO A CA 1
ATOM 654 C C . PRO A 1 80 ? 15.921 -12.432 -1.329 1.00 70.25 80 PRO A C 1
ATOM 656 O O . PRO A 1 80 ? 15.887 -13.609 -1.675 1.00 70.25 80 PRO A O 1
ATOM 659 N N . SER A 1 81 ? 16.892 -11.614 -1.734 1.00 67.19 81 SER A N 1
ATOM 660 C CA . SER A 1 81 ? 17.937 -12.058 -2.664 1.00 67.19 81 SER A CA 1
ATOM 661 C C . SER A 1 81 ? 19.342 -11.633 -2.261 1.00 67.19 81 SER A C 1
ATOM 663 O O . SER A 1 81 ? 19.532 -10.639 -1.570 1.00 67.19 81 SER A O 1
ATOM 665 N N . GLN A 1 82 ? 20.322 -12.409 -2.727 1.00 68.06 82 GLN A N 1
ATOM 666 C CA . GLN A 1 82 ? 21.753 -12.106 -2.664 1.00 68.06 82 GLN A CA 1
ATOM 667 C C . GLN A 1 82 ? 22.284 -11.485 -3.968 1.00 68.06 82 GLN A C 1
ATOM 669 O O . GLN A 1 82 ? 23.383 -10.935 -3.980 1.00 68.06 82 GLN A O 1
ATOM 674 N N . SER A 1 83 ? 21.539 -11.558 -5.074 1.00 82.50 83 SER A N 1
ATOM 675 C CA . SER A 1 83 ? 21.922 -10.945 -6.352 1.00 82.50 83 SER A CA 1
ATOM 676 C C . SER A 1 83 ? 20.706 -10.636 -7.221 1.00 82.50 83 SER A C 1
ATOM 678 O O . SER A 1 83 ? 19.714 -11.362 -7.198 1.00 82.50 83 SER A O 1
ATOM 680 N N . VAL A 1 84 ? 20.790 -9.568 -8.005 1.00 89.38 84 VAL A N 1
ATOM 681 C CA . VAL A 1 84 ? 19.817 -9.238 -9.054 1.00 89.38 84 VAL A CA 1
ATOM 682 C C . VAL A 1 84 ? 20.500 -9.516 -10.382 1.00 89.38 84 VAL A C 1
ATOM 684 O O . VAL A 1 84 ? 21.615 -9.037 -10.575 1.00 89.38 84 VAL A O 1
ATOM 687 N N . THR A 1 85 ? 19.891 -10.323 -11.250 1.00 89.06 85 THR A N 1
ATOM 688 C CA . THR A 1 85 ? 20.473 -10.615 -12.574 1.00 89.06 85 THR A CA 1
ATOM 689 C C . THR A 1 85 ? 19.744 -9.897 -13.692 1.00 89.06 85 THR A C 1
ATOM 691 O O . THR A 1 85 ? 20.410 -9.392 -14.588 1.00 89.06 85 THR A O 1
ATOM 694 N N . ASP A 1 86 ? 18.412 -9.830 -13.610 1.00 93.38 86 ASP A N 1
ATOM 695 C CA . ASP A 1 86 ? 17.554 -9.246 -14.636 1.00 93.38 86 ASP A CA 1
ATOM 696 C C . ASP A 1 86 ? 16.354 -8.542 -13.992 1.00 93.38 86 ASP A C 1
ATOM 698 O O . ASP A 1 86 ? 15.786 -9.019 -12.999 1.00 93.38 86 ASP A O 1
ATOM 702 N N . ILE A 1 87 ? 15.953 -7.427 -14.589 1.00 95.44 87 ILE A N 1
ATOM 703 C CA . ILE A 1 87 ? 14.747 -6.662 -14.284 1.00 95.44 87 ILE A CA 1
ATOM 704 C C . ILE A 1 87 ? 14.080 -6.381 -15.625 1.00 95.44 87 ILE A C 1
ATOM 706 O O . ILE A 1 87 ? 14.768 -5.972 -16.553 1.00 95.44 87 ILE A O 1
ATOM 710 N N . VAL A 1 88 ? 12.771 -6.616 -15.720 1.00 95.75 88 VAL A N 1
ATOM 711 C CA . VAL A 1 88 ? 11.997 -6.319 -16.929 1.00 95.75 88 VAL A CA 1
ATOM 712 C C . VAL A 1 88 ? 10.644 -5.730 -16.563 1.00 95.75 88 VAL A C 1
ATOM 714 O O . VAL A 1 88 ? 9.853 -6.377 -15.873 1.00 95.75 88 VAL A O 1
ATOM 717 N N . PHE A 1 89 ? 10.346 -4.539 -17.056 1.00 94.75 89 PHE A N 1
ATOM 718 C CA . PHE A 1 89 ? 9.004 -4.003 -17.160 1.00 94.75 89 PHE A CA 1
ATOM 719 C C . PHE A 1 89 ? 8.408 -4.352 -18.523 1.00 94.75 89 PHE A C 1
ATOM 721 O O . PHE A 1 89 ? 9.066 -4.262 -19.553 1.00 94.75 89 PHE A O 1
ATOM 728 N N . SER A 1 90 ? 7.136 -4.741 -18.528 1.00 92.06 90 SER A N 1
ATOM 729 C CA . SER A 1 90 ? 6.358 -4.830 -19.762 1.00 92.06 90 SER A CA 1
ATOM 730 C C . SER A 1 90 ? 4.869 -4.766 -19.454 1.00 92.06 90 SER A C 1
ATOM 732 O O . SER A 1 90 ? 4.333 -5.584 -18.696 1.00 92.06 90 SER A O 1
ATOM 734 N N . GLY A 1 91 ? 4.182 -3.791 -20.039 1.00 88.06 91 GLY A N 1
ATOM 735 C CA . GLY A 1 91 ? 2.765 -3.529 -19.833 1.00 88.06 91 GLY A CA 1
ATOM 736 C C . GLY A 1 91 ? 2.404 -3.411 -18.350 1.00 88.06 91 GLY A C 1
ATOM 737 O O . GLY A 1 91 ? 2.843 -2.503 -17.649 1.00 88.06 91 GLY A O 1
ATOM 738 N N . MET A 1 92 ? 1.583 -4.347 -17.872 1.00 89.50 92 MET A N 1
ATOM 739 C CA . MET A 1 92 ? 1.097 -4.402 -16.486 1.00 89.50 92 MET A CA 1
ATOM 740 C C . MET A 1 92 ? 1.965 -5.288 -15.581 1.00 89.50 92 MET A C 1
ATOM 742 O O . MET A 1 92 ? 1.524 -5.662 -14.492 1.00 89.50 92 MET A O 1
ATOM 746 N N . TYR A 1 93 ? 3.171 -5.656 -16.019 1.00 92.12 93 TYR A N 1
ATOM 747 C CA . TYR A 1 93 ? 4.038 -6.597 -15.318 1.00 92.12 93 TYR A CA 1
ATOM 748 C C . TYR A 1 93 ? 5.425 -6.014 -15.049 1.00 92.12 93 TYR A C 1
ATOM 750 O O . TYR A 1 93 ? 5.984 -5.272 -15.855 1.00 92.12 93 TYR A O 1
ATOM 758 N N . LEU A 1 94 ? 5.990 -6.405 -13.909 1.00 93.88 94 LEU A N 1
ATOM 759 C CA . LEU A 1 94 ? 7.400 -6.227 -13.578 1.00 93.88 94 LEU A CA 1
ATOM 760 C C . LEU A 1 94 ? 7.955 -7.593 -13.172 1.00 93.88 94 LEU A C 1
ATOM 762 O O . LEU A 1 94 ? 7.536 -8.164 -12.166 1.00 93.88 94 LEU A O 1
ATOM 766 N N . GLY A 1 95 ? 8.879 -8.130 -13.954 1.00 92.88 95 GLY A N 1
ATOM 767 C CA . GLY A 1 95 ? 9.622 -9.341 -13.641 1.00 92.88 95 GLY A CA 1
ATOM 768 C C . GLY A 1 95 ? 10.975 -9.003 -13.030 1.00 92.88 95 GLY A C 1
ATOM 769 O O . GLY A 1 95 ? 11.673 -8.105 -13.494 1.00 92.88 95 GLY A O 1
ATOM 770 N N . ILE A 1 96 ? 11.360 -9.734 -11.990 1.00 93.69 96 ILE A N 1
ATOM 771 C CA . ILE A 1 96 ? 12.678 -9.617 -11.369 1.00 93.69 96 ILE A CA 1
ATOM 772 C C . ILE A 1 96 ? 13.252 -11.012 -11.170 1.00 93.69 96 ILE A C 1
ATOM 774 O O . ILE A 1 96 ? 12.669 -11.838 -10.456 1.00 93.69 96 ILE A O 1
ATOM 778 N N . VAL A 1 97 ? 14.435 -11.252 -11.733 1.00 91.94 97 VAL A N 1
ATOM 779 C CA . VAL A 1 97 ? 15.246 -12.420 -11.390 1.00 91.94 97 VAL A CA 1
ATOM 780 C C . VAL A 1 97 ? 16.189 -12.046 -10.255 1.00 91.94 97 VAL A C 1
ATOM 782 O O . VAL A 1 97 ? 17.163 -11.306 -10.415 1.00 91.94 97 VAL A O 1
ATOM 785 N N . ALA A 1 98 ? 15.877 -12.577 -9.078 1.00 88.56 98 ALA A N 1
ATOM 786 C CA . ALA A 1 98 ? 16.616 -12.366 -7.848 1.00 88.56 98 ALA A CA 1
ATOM 787 C C . ALA A 1 98 ? 16.990 -13.739 -7.264 1.00 88.56 98 ALA A C 1
ATOM 789 O O . ALA A 1 98 ? 16.348 -14.250 -6.343 1.00 88.56 98 ALA A O 1
ATOM 790 N N . SER A 1 99 ? 17.988 -14.377 -7.878 1.00 82.62 99 SER A N 1
ATOM 791 C CA . SER A 1 99 ? 18.333 -15.788 -7.680 1.00 82.62 99 SER A CA 1
ATOM 792 C C . SER A 1 99 ? 18.432 -16.193 -6.197 1.00 82.62 99 SER A C 1
ATOM 794 O O . SER A 1 99 ? 19.172 -15.563 -5.439 1.00 82.62 99 SER A O 1
ATOM 796 N N . PRO A 1 100 ? 17.748 -17.277 -5.767 1.00 83.88 100 PRO A N 1
ATOM 797 C CA . PRO A 1 100 ? 17.094 -18.314 -6.578 1.00 83.88 100 PRO A CA 1
ATOM 798 C C . PRO A 1 100 ? 15.625 -18.032 -6.952 1.00 83.88 100 PRO A C 1
ATOM 800 O O . PRO A 1 100 ? 14.941 -18.949 -7.395 1.00 83.88 100 PRO A O 1
ATOM 803 N N . TYR A 1 101 ? 15.121 -16.813 -6.761 1.00 87.56 101 TYR A N 1
ATOM 804 C CA . TYR A 1 101 ? 13.712 -16.480 -6.975 1.00 87.56 101 TYR A CA 1
ATOM 805 C C . TYR A 1 101 ? 13.479 -15.781 -8.315 1.00 87.56 101 TYR A C 1
ATOM 807 O O . TYR A 1 101 ? 14.243 -14.901 -8.711 1.00 87.56 101 TYR A O 1
ATOM 815 N N . LEU A 1 102 ? 12.368 -16.120 -8.966 1.00 89.69 102 LEU A N 1
ATOM 816 C CA . LEU A 1 102 ? 11.724 -15.264 -9.961 1.00 89.69 102 LEU A CA 1
ATOM 817 C C . LEU A 1 102 ? 10.508 -14.621 -9.292 1.00 89.69 102 LEU A C 1
ATOM 819 O O . LEU A 1 102 ? 9.639 -15.325 -8.771 1.00 89.69 102 LEU A O 1
ATOM 823 N N . VAL A 1 103 ? 10.460 -13.292 -9.268 1.00 89.94 103 VAL A N 1
ATOM 824 C CA . VAL A 1 103 ? 9.337 -12.533 -8.707 1.00 89.94 103 VAL A CA 1
ATOM 825 C C . VAL A 1 103 ? 8.650 -11.779 -9.830 1.00 89.94 103 VAL A C 1
ATOM 827 O O . VAL A 1 103 ? 9.300 -11.048 -10.570 1.00 89.94 103 VAL A O 1
ATOM 830 N N . ILE A 1 104 ? 7.338 -11.955 -9.942 1.00 90.19 104 ILE A N 1
ATOM 831 C CA . ILE A 1 104 ? 6.507 -11.291 -10.944 1.00 90.19 104 ILE A CA 1
ATOM 832 C C . ILE A 1 104 ? 5.529 -10.399 -10.193 1.00 90.19 104 ILE A C 1
ATOM 834 O O . ILE A 1 104 ? 4.777 -10.880 -9.344 1.00 90.19 104 ILE A O 1
ATOM 838 N N . TYR A 1 105 ? 5.549 -9.105 -10.483 1.00 90.44 105 TYR A N 1
ATOM 839 C CA . TYR A 1 105 ? 4.582 -8.142 -9.980 1.00 90.44 105 TYR A CA 1
ATOM 840 C C . TYR A 1 105 ? 3.517 -7.887 -11.039 1.00 90.44 105 TYR A C 1
ATOM 842 O O . TYR A 1 105 ? 3.840 -7.703 -12.210 1.00 90.44 105 TYR A O 1
ATOM 850 N N . TYR A 1 106 ? 2.263 -7.826 -10.602 1.00 90.25 106 TYR A N 1
ATOM 851 C CA . TYR A 1 106 ? 1.130 -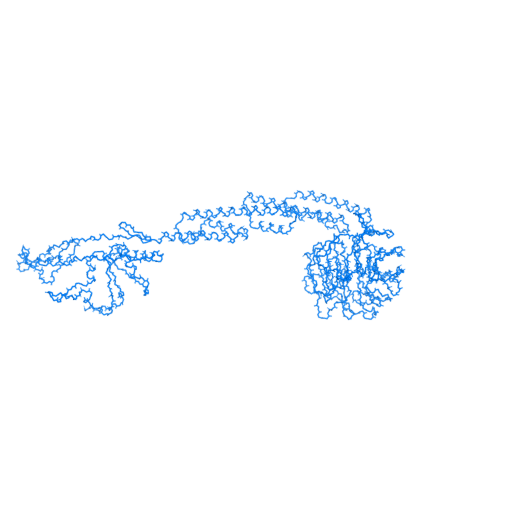7.332 -11.366 1.00 90.25 106 TYR A CA 1
ATOM 852 C C . TYR A 1 106 ? 0.767 -5.924 -10.901 1.00 90.25 106 TYR A C 1
ATOM 854 O O . TYR A 1 106 ? 0.419 -5.704 -9.733 1.00 90.25 106 TYR A O 1
ATOM 862 N N . LEU A 1 107 ? 0.856 -4.973 -11.822 1.00 89.69 107 LEU A N 1
ATOM 863 C CA . LEU A 1 107 ? 0.715 -3.546 -11.581 1.00 89.69 107 LEU A CA 1
ATOM 864 C C . LEU A 1 107 ? -0.757 -3.134 -11.741 1.00 89.69 107 LEU A C 1
ATOM 866 O O . LEU A 1 107 ? -1.103 -2.512 -12.735 1.00 89.69 107 LEU A O 1
ATOM 870 N N . ASN A 1 108 ? -1.630 -3.487 -10.782 1.00 86.50 108 ASN A N 1
ATOM 871 C CA . ASN A 1 108 ? -3.076 -3.173 -10.850 1.00 86.50 108 ASN A CA 1
ATOM 872 C C . ASN A 1 108 ? -3.349 -1.702 -11.219 1.00 86.50 108 ASN A C 1
ATOM 874 O O . ASN A 1 108 ? -4.135 -1.430 -12.123 1.00 86.50 108 ASN A O 1
ATOM 878 N N . ASP A 1 109 ? -2.684 -0.774 -10.526 1.00 86.56 109 ASP A N 1
ATOM 879 C CA . ASP A 1 109 ? -2.493 0.607 -10.960 1.00 86.56 109 ASP A CA 1
ATOM 880 C C . ASP A 1 109 ? -0.989 0.825 -11.213 1.00 86.56 109 ASP A C 1
ATOM 882 O O . ASP A 1 109 ? -0.199 0.879 -10.261 1.00 86.56 109 ASP A O 1
ATOM 886 N N . PRO A 1 110 ? -0.557 0.969 -12.479 1.00 86.12 110 PRO A N 1
ATOM 887 C CA . PRO A 1 110 ? 0.841 1.190 -12.815 1.00 86.12 110 PRO A CA 1
ATOM 888 C C . PRO A 1 110 ? 1.435 2.440 -12.187 1.00 86.12 110 PRO A C 1
ATOM 890 O O . PRO A 1 110 ? 2.648 2.512 -12.093 1.00 86.12 110 PRO A O 1
ATOM 893 N N . MET A 1 111 ? 0.636 3.410 -11.744 1.00 85.38 111 MET A N 1
ATOM 894 C CA . MET A 1 111 ? 1.124 4.666 -11.168 1.00 85.38 111 MET A CA 1
ATOM 895 C C . MET A 1 111 ? 1.185 4.651 -9.635 1.00 85.38 111 MET A C 1
ATOM 897 O O . MET A 1 111 ? 1.743 5.578 -9.048 1.00 85.38 111 MET A O 1
ATOM 901 N N . ASP A 1 112 ? 0.628 3.626 -8.984 1.00 86.75 112 ASP A N 1
ATOM 902 C CA . ASP A 1 112 ? 0.595 3.489 -7.527 1.00 86.75 112 ASP A CA 1
ATOM 903 C C . ASP A 1 112 ? 1.168 2.138 -7.093 1.00 86.75 112 ASP A C 1
ATOM 905 O O . ASP A 1 112 ? 0.532 1.089 -7.228 1.00 86.75 112 ASP A O 1
ATOM 909 N N . THR A 1 113 ? 2.366 2.179 -6.507 1.00 89.38 113 THR A N 1
ATOM 910 C CA . THR A 1 113 ? 3.084 0.986 -6.050 1.00 89.38 113 THR A CA 1
ATOM 911 C C . THR A 1 113 ? 2.308 0.200 -5.002 1.00 89.38 113 THR A C 1
ATOM 913 O O . THR A 1 113 ? 2.414 -1.021 -4.974 1.00 89.38 113 THR A O 1
ATOM 916 N N . SER A 1 114 ? 1.486 0.847 -4.169 1.00 86.69 114 SER A N 1
ATOM 917 C CA . SER A 1 114 ? 0.726 0.162 -3.114 1.00 86.69 114 SER A CA 1
ATOM 918 C C . SER A 1 114 ? -0.327 -0.806 -3.662 1.00 86.69 114 SER A C 1
ATOM 920 O O . SER A 1 114 ? -0.721 -1.751 -2.977 1.00 86.69 114 SER A O 1
ATOM 922 N N . SER A 1 115 ? -0.736 -0.608 -4.917 1.00 87.94 115 SER A N 1
ATOM 923 C CA . SER A 1 115 ? -1.681 -1.474 -5.616 1.00 87.94 115 SER A CA 1
ATOM 924 C C . SER A 1 115 ? -1.038 -2.745 -6.184 1.00 87.94 115 SER A C 1
ATOM 926 O O . SER A 1 115 ? -1.758 -3.674 -6.568 1.00 87.94 115 SER A O 1
ATOM 928 N N . TRP A 1 116 ? 0.296 -2.809 -6.278 1.00 90.06 116 TRP A N 1
ATOM 929 C CA . TRP A 1 116 ? 0.974 -3.900 -6.975 1.00 90.06 116 TRP A CA 1
ATOM 930 C C . TRP A 1 116 ? 0.940 -5.180 -6.145 1.00 90.06 116 TRP A C 1
ATOM 932 O O . TRP A 1 116 ? 1.282 -5.197 -4.961 1.00 90.06 116 TRP A O 1
ATOM 942 N N . LYS A 1 117 ? 0.566 -6.281 -6.793 1.00 88.44 117 LYS A N 1
ATOM 943 C CA . LYS A 1 117 ? 0.586 -7.627 -6.203 1.00 88.44 117 LYS A CA 1
ATOM 944 C C . LYS A 1 117 ? 1.779 -8.389 -6.747 1.00 88.44 117 LYS A C 1
ATOM 946 O O . LYS A 1 117 ? 2.206 -8.101 -7.856 1.00 88.44 117 LYS A O 1
ATOM 951 N N . SER A 1 118 ? 2.314 -9.355 -6.009 1.00 87.81 118 SER A N 1
ATOM 952 C CA . SER A 1 118 ? 3.411 -10.178 -6.518 1.00 87.81 118 SER A CA 1
ATOM 953 C C . SER A 1 118 ? 3.241 -11.657 -6.236 1.00 87.81 118 SER A C 1
ATOM 955 O O . SER A 1 118 ? 2.704 -12.054 -5.203 1.00 87.81 118 SER A O 1
ATOM 957 N N . VAL A 1 119 ? 3.748 -12.457 -7.168 1.00 85.38 119 VAL A N 1
ATOM 958 C CA . VAL A 1 119 ? 3.859 -13.910 -7.078 1.00 85.38 119 VAL A CA 1
ATOM 959 C C . VAL A 1 119 ? 5.337 -14.267 -7.145 1.00 85.38 119 VAL A C 1
ATOM 961 O O . VAL A 1 119 ? 6.106 -13.678 -7.909 1.00 85.38 119 VAL A O 1
ATOM 964 N N . ARG A 1 120 ? 5.758 -15.215 -6.306 1.00 85.88 120 ARG A N 1
ATOM 965 C CA . ARG A 1 120 ? 7.134 -15.718 -6.286 1.00 85.88 120 ARG A CA 1
ATOM 966 C C . ARG A 1 120 ? 7.144 -17.149 -6.780 1.00 85.88 120 ARG A C 1
ATOM 968 O O . ARG A 1 120 ? 6.435 -17.991 -6.239 1.00 85.88 120 ARG A O 1
ATOM 975 N N . ILE A 1 121 ? 7.994 -17.421 -7.755 1.00 80.12 121 ILE A N 1
ATOM 976 C CA . ILE A 1 121 ? 8.216 -18.763 -8.270 1.00 80.12 121 ILE A CA 1
ATOM 977 C C . ILE A 1 121 ? 9.518 -19.276 -7.657 1.00 80.12 121 ILE A C 1
ATOM 979 O O . ILE A 1 121 ? 10.606 -18.770 -7.939 1.00 80.12 121 ILE A O 1
ATOM 983 N N . SER A 1 122 ? 9.385 -20.281 -6.794 1.00 70.81 122 SER A N 1
ATOM 984 C CA . SER A 1 122 ? 10.493 -21.070 -6.255 1.00 70.81 122 SER A CA 1
ATOM 985 C C . SER A 1 122 ? 10.061 -22.528 -6.162 1.00 70.81 122 SER A C 1
ATOM 987 O O . SER A 1 122 ? 9.451 -22.936 -5.176 1.00 70.81 122 SER A O 1
ATOM 989 N N . GLN A 1 123 ? 10.341 -23.307 -7.202 1.00 67.25 123 GLN A N 1
ATOM 990 C CA . GLN A 1 123 ? 10.183 -24.759 -7.160 1.00 67.25 123 GLN A CA 1
ATOM 991 C C . GLN A 1 123 ? 11.553 -25.420 -7.007 1.00 67.25 123 GLN A C 1
ATOM 993 O O . GLN A 1 123 ? 12.567 -24.917 -7.495 1.00 67.25 123 GLN A O 1
ATOM 998 N N . GLU A 1 124 ? 11.587 -26.561 -6.327 1.00 59.91 124 GLU A N 1
ATOM 999 C CA . GLU A 1 124 ? 12.799 -27.360 -6.167 1.00 59.91 124 GLU A CA 1
ATOM 1000 C C . GLU A 1 124 ? 13.315 -27.795 -7.555 1.00 59.91 124 GLU A C 1
ATOM 1002 O O . GLU A 1 124 ? 12.611 -28.449 -8.319 1.00 59.91 124 GLU A O 1
ATOM 1007 N N . GLY A 1 125 ? 14.525 -27.356 -7.928 1.00 63.75 125 GLY A N 1
ATOM 1008 C CA . GLY A 1 125 ? 15.121 -27.597 -9.255 1.00 63.75 125 GLY A CA 1
ATOM 1009 C C . GLY A 1 125 ? 14.933 -26.477 -10.293 1.00 63.75 125 GLY A C 1
ATOM 1010 O O . GLY A 1 125 ? 15.618 -26.485 -11.317 1.00 63.75 125 GLY A O 1
ATOM 1011 N N . LEU A 1 126 ? 14.090 -25.476 -10.022 1.00 77.94 126 LEU A N 1
ATOM 1012 C CA . LEU A 1 126 ? 13.933 -24.260 -10.829 1.00 77.94 126 LEU A CA 1
ATOM 1013 C C . LEU A 1 126 ? 14.759 -23.134 -10.199 1.00 77.94 126 LEU A C 1
ATOM 1015 O O . LEU A 1 126 ? 14.283 -22.397 -9.341 1.00 77.94 126 LEU A O 1
ATOM 1019 N N . ARG A 1 127 ? 16.027 -23.024 -10.608 1.00 85.75 127 ARG A N 1
ATOM 1020 C CA . ARG A 1 127 ? 16.922 -21.935 -10.194 1.00 85.75 127 ARG A CA 1
ATOM 1021 C C . ARG A 1 127 ? 17.180 -21.001 -11.380 1.00 85.75 127 ARG A C 1
ATOM 1023 O O . ARG A 1 127 ? 18.003 -21.351 -12.229 1.00 85.75 127 ARG A O 1
ATOM 1030 N N . PRO A 1 128 ? 16.499 -19.848 -11.455 1.00 87.81 128 PRO A N 1
ATOM 1031 C CA . PRO A 1 128 ? 16.795 -18.823 -12.444 1.00 87.81 128 PRO A CA 1
ATOM 1032 C C . PRO A 1 128 ? 18.271 -18.417 -12.386 1.00 87.81 128 PRO A C 1
ATOM 1034 O O . PRO A 1 128 ? 18.847 -18.318 -11.297 1.00 87.81 128 PRO A O 1
ATOM 1037 N N . THR A 1 129 ? 18.897 -18.232 -13.545 1.00 81.19 129 THR A N 1
ATOM 1038 C CA . THR A 1 129 ? 20.333 -17.890 -13.641 1.00 81.19 129 THR A CA 1
ATOM 1039 C C . THR A 1 129 ? 20.623 -16.622 -14.414 1.00 81.19 129 THR A C 1
ATOM 1041 O O . THR A 1 129 ? 21.705 -16.069 -14.245 1.00 81.19 129 THR A O 1
ATOM 1044 N N . GLY A 1 130 ? 19.692 -16.181 -15.252 1.00 79.25 130 GLY A N 1
ATOM 1045 C CA . GLY A 1 130 ? 19.883 -15.029 -16.119 1.00 79.25 130 GLY A CA 1
ATOM 1046 C C . GLY A 1 130 ? 19.007 -15.116 -17.361 1.00 79.25 130 GLY A C 1
ATOM 1047 O O . GLY A 1 130 ? 18.595 -16.218 -17.744 1.00 79.25 130 GLY A O 1
ATOM 1048 N N . GLY A 1 131 ? 18.753 -13.971 -17.988 1.00 89.25 131 GLY A N 1
ATOM 1049 C CA . GLY A 1 131 ? 17.891 -13.859 -19.153 1.00 89.25 131 GLY A CA 1
ATOM 1050 C C . GLY A 1 131 ? 16.429 -13.909 -18.736 1.00 89.25 131 GLY A C 1
ATOM 1051 O O . GLY A 1 131 ? 15.908 -14.973 -18.404 1.00 89.25 131 GLY A O 1
ATOM 1052 N N . LEU A 1 132 ? 15.780 -12.753 -18.768 1.00 94.94 132 LEU A N 1
ATOM 1053 C CA . LEU A 1 132 ? 14.358 -12.567 -18.515 1.00 94.94 132 LEU A CA 1
ATOM 1054 C C . LEU A 1 132 ? 13.800 -11.651 -19.600 1.00 94.94 132 LEU A C 1
ATOM 1056 O O . LEU A 1 132 ? 14.451 -10.675 -19.970 1.00 94.94 132 LEU A O 1
ATOM 1060 N N . ASP A 1 133 ? 12.599 -11.956 -20.073 1.00 95.69 133 ASP A N 1
ATOM 1061 C CA . ASP A 1 133 ? 11.795 -11.008 -20.834 1.00 95.69 133 ASP A CA 1
ATOM 1062 C C . ASP A 1 133 ? 10.298 -11.295 -20.681 1.00 95.69 133 ASP A C 1
ATOM 1064 O O . ASP A 1 133 ? 9.892 -12.424 -20.377 1.00 95.69 133 ASP A O 1
ATOM 1068 N N . ILE A 1 134 ? 9.477 -10.267 -20.876 1.00 93.31 134 ILE A N 1
ATOM 1069 C CA . ILE A 1 134 ? 8.018 -10.337 -20.806 1.00 93.31 134 ILE A CA 1
ATOM 1070 C C . ILE A 1 134 ? 7.460 -9.576 -21.997 1.00 93.31 134 ILE A C 1
ATOM 1072 O O . ILE A 1 134 ? 7.794 -8.417 -22.211 1.00 93.31 134 ILE A O 1
ATOM 1076 N N . ARG A 1 135 ? 6.573 -10.211 -22.762 1.00 90.50 135 ARG A N 1
ATOM 1077 C CA . ARG A 1 135 ? 5.879 -9.546 -23.863 1.00 90.50 135 ARG A CA 1
ATOM 1078 C C . ARG A 1 135 ? 4.592 -10.267 -24.215 1.00 90.50 135 ARG A C 1
ATOM 1080 O O . ARG A 1 135 ? 4.549 -11.493 -24.203 1.00 90.50 135 ARG A O 1
ATOM 1087 N N . ASN A 1 136 ? 3.543 -9.515 -24.553 1.00 83.12 136 ASN A N 1
ATOM 1088 C CA . ASN A 1 136 ? 2.254 -10.064 -24.998 1.00 83.12 136 ASN A CA 1
ATOM 1089 C C . ASN A 1 136 ? 1.685 -11.145 -24.050 1.00 83.12 136 ASN A C 1
ATOM 1091 O O . ASN A 1 136 ? 1.122 -12.140 -24.499 1.00 83.12 136 ASN A O 1
ATOM 1095 N N . GLY A 1 137 ? 1.882 -10.991 -22.736 1.00 82.94 137 GLY A N 1
ATOM 1096 C CA . GLY A 1 137 ? 1.440 -11.977 -21.745 1.00 82.94 137 GLY A CA 1
ATOM 1097 C C . GLY A 1 137 ? 2.267 -13.269 -21.700 1.00 82.94 137 GLY A C 1
ATOM 1098 O O . GLY A 1 137 ? 1.938 -14.160 -20.932 1.00 82.94 137 GLY A O 1
ATOM 1099 N N . THR A 1 138 ? 3.353 -13.385 -22.466 1.00 89.38 138 THR A N 1
ATOM 1100 C CA . THR A 1 138 ? 4.320 -14.484 -22.353 1.00 89.38 138 THR A CA 1
ATOM 1101 C C . THR A 1 138 ? 5.550 -14.001 -21.592 1.00 89.38 138 THR A C 1
ATOM 1103 O O . THR A 1 138 ? 6.166 -13.005 -21.965 1.00 89.38 138 THR A O 1
ATOM 1106 N N . LEU A 1 139 ? 5.921 -14.718 -20.537 1.00 92.44 139 LEU A N 1
ATOM 1107 C CA . LEU A 1 139 ? 7.161 -14.514 -19.795 1.00 92.44 139 LEU A CA 1
ATOM 1108 C C . LEU A 1 139 ? 8.146 -15.622 -20.156 1.00 92.44 139 LEU A C 1
ATOM 1110 O O . LEU A 1 139 ? 7.785 -16.800 -20.183 1.00 92.44 139 LEU A O 1
ATOM 1114 N N . VAL A 1 140 ? 9.400 -15.257 -20.399 1.00 94.31 140 VAL A N 1
ATOM 1115 C CA . VAL A 1 140 ? 10.473 -16.201 -20.719 1.00 94.31 140 VAL A CA 1
ATOM 1116 C C . VAL A 1 140 ? 11.661 -15.955 -19.810 1.00 94.31 140 VAL A C 1
ATOM 1118 O O . VAL A 1 140 ? 12.060 -14.813 -19.609 1.00 94.31 140 VAL A O 1
ATOM 1121 N N . PHE A 1 141 ? 12.240 -17.026 -19.266 1.00 94.06 141 PHE A N 1
ATOM 1122 C CA . PHE A 1 141 ? 13.431 -16.912 -18.431 1.00 94.06 141 PHE A CA 1
ATOM 1123 C C . PHE A 1 141 ? 14.357 -18.128 -18.509 1.00 94.06 141 PHE A C 1
ATOM 1125 O O . PHE A 1 141 ? 13.928 -19.257 -18.777 1.00 94.06 141 PHE A O 1
ATOM 1132 N N . GLY A 1 142 ? 15.644 -17.883 -18.262 1.00 93.38 142 GLY A N 1
ATOM 1133 C CA . GLY A 1 142 ? 16.693 -18.896 -18.225 1.00 93.38 142 GLY A CA 1
ATOM 1134 C C . GLY A 1 142 ? 16.921 -19.511 -16.846 1.00 93.38 142 GLY A C 1
ATOM 1135 O O . GLY A 1 142 ? 16.829 -18.851 -15.807 1.00 93.38 142 GLY A O 1
ATOM 1136 N N . VAL A 1 143 ? 17.257 -20.801 -16.838 1.00 91.38 143 VAL A N 1
ATOM 1137 C CA . VAL A 1 143 ? 17.446 -21.619 -15.630 1.00 91.38 143 VAL A CA 1
ATOM 1138 C C . VAL A 1 143 ? 18.758 -22.402 -15.716 1.00 91.38 143 VAL A C 1
ATOM 1140 O O . VAL A 1 143 ? 19.219 -22.738 -16.813 1.00 91.38 143 VAL A O 1
ATOM 1143 N N . VAL A 1 144 ? 19.340 -22.743 -14.555 1.00 87.56 144 VAL A N 1
ATOM 1144 C CA . VAL A 1 144 ? 20.516 -23.631 -14.462 1.00 87.56 144 VAL A CA 1
ATOM 1145 C C . VAL A 1 144 ? 20.335 -24.869 -15.352 1.00 87.56 144 VAL A C 1
ATOM 1147 O O . VAL A 1 144 ? 19.299 -25.536 -15.318 1.00 87.56 144 VAL A O 1
ATOM 1150 N N . GLY A 1 145 ? 21.387 -25.228 -16.093 1.00 87.19 145 GLY A N 1
ATOM 1151 C CA . GLY A 1 145 ? 21.408 -26.432 -16.929 1.00 87.19 145 GLY A CA 1
ATOM 1152 C C . GLY A 1 145 ? 21.001 -26.200 -18.383 1.00 87.19 145 GLY A C 1
ATOM 1153 O O . GLY A 1 145 ? 20.582 -27.149 -19.041 1.00 87.19 145 GLY A O 1
ATOM 1154 N N . GLU A 1 146 ? 21.148 -24.967 -18.873 1.00 92.00 146 GLU A N 1
ATOM 1155 C CA . GLU A 1 146 ? 20.915 -24.572 -20.268 1.00 92.00 146 GLU A CA 1
ATOM 1156 C C . GLU A 1 146 ? 19.475 -24.805 -20.732 1.00 92.00 146 GLU A C 1
ATOM 1158 O O . GLU A 1 146 ? 19.219 -25.392 -21.791 1.00 92.00 146 GLU A O 1
ATOM 1163 N N . LYS A 1 147 ? 18.525 -24.368 -19.899 1.00 92.94 147 LYS A N 1
ATOM 1164 C CA . LYS A 1 147 ? 17.089 -24.477 -20.155 1.00 92.94 147 LYS A CA 1
ATOM 1165 C C . LYS A 1 147 ? 16.422 -23.111 -20.178 1.00 92.94 147 LYS A C 1
ATOM 1167 O O . LYS A 1 147 ? 16.785 -22.227 -19.404 1.00 92.94 147 LYS A O 1
ATOM 1172 N N . ILE A 1 148 ? 15.411 -22.996 -21.030 1.00 94.12 148 ILE A N 1
ATOM 1173 C CA . ILE A 1 148 ? 14.462 -21.887 -21.069 1.00 94.12 148 ILE A CA 1
ATOM 1174 C C . ILE A 1 148 ? 13.100 -22.408 -20.626 1.00 94.12 148 ILE A C 1
ATOM 1176 O O . ILE A 1 148 ? 12.664 -23.478 -21.062 1.00 94.12 148 ILE A O 1
ATOM 1180 N N . TYR A 1 149 ? 12.432 -21.627 -19.788 1.00 92.38 149 TYR A N 1
ATOM 1181 C CA . TYR A 1 149 ? 11.028 -21.809 -19.454 1.00 92.38 149 TYR A CA 1
ATOM 1182 C C . TYR A 1 149 ? 10.217 -20.677 -20.064 1.00 92.38 149 TYR A C 1
ATOM 1184 O O . TYR A 1 149 ? 10.639 -19.520 -20.038 1.00 92.38 149 TYR A O 1
ATOM 1192 N N . THR A 1 150 ? 9.044 -21.022 -20.587 1.00 91.56 150 THR A N 1
ATOM 1193 C CA . THR A 1 150 ? 8.041 -20.044 -21.003 1.00 91.56 150 THR A CA 1
ATOM 1194 C C . THR A 1 150 ? 6.777 -20.222 -20.175 1.00 91.56 150 THR A C 1
ATOM 1196 O O . THR A 1 150 ? 6.349 -21.343 -19.884 1.00 91.56 150 THR A O 1
ATOM 1199 N N . ILE A 1 151 ? 6.205 -19.102 -19.763 1.00 88.25 151 ILE A N 1
ATOM 1200 C CA . ILE A 1 151 ? 5.054 -19.003 -18.875 1.00 88.25 151 ILE A CA 1
ATOM 1201 C C . ILE A 1 151 ? 4.026 -18.091 -19.537 1.00 88.25 151 ILE A C 1
ATOM 1203 O O . ILE A 1 151 ? 4.395 -17.077 -20.129 1.00 88.25 151 ILE A O 1
ATOM 1207 N N . ASP A 1 152 ? 2.747 -18.429 -19.404 1.00 85.75 152 ASP A N 1
ATOM 1208 C CA . ASP A 1 152 ? 1.661 -17.503 -19.717 1.00 85.75 152 ASP A CA 1
ATOM 1209 C C . ASP A 1 152 ? 1.278 -16.718 -18.452 1.00 85.75 152 ASP A C 1
ATOM 1211 O O . ASP A 1 152 ? 0.854 -17.293 -17.450 1.00 85.75 152 ASP A O 1
ATOM 1215 N N . VAL A 1 153 ? 1.488 -15.402 -18.477 1.00 81.44 153 VAL A N 1
ATOM 1216 C CA . VAL A 1 153 ? 1.152 -14.477 -17.382 1.00 81.44 153 VAL A CA 1
ATOM 1217 C C . VAL A 1 153 ? -0.151 -13.714 -17.639 1.00 81.44 153 VAL A C 1
ATOM 1219 O O . VAL A 1 153 ? -0.557 -12.925 -16.787 1.00 81.44 153 VAL A O 1
ATOM 1222 N N . ALA A 1 154 ? -0.827 -13.942 -18.775 1.00 66.81 154 ALA A N 1
ATOM 1223 C CA . ALA A 1 154 ? -2.079 -13.263 -19.129 1.00 66.81 154 ALA A CA 1
ATOM 1224 C C . ALA A 1 154 ? -3.294 -13.705 -18.280 1.00 66.81 154 ALA A C 1
ATOM 1226 O O . ALA A 1 154 ? -4.368 -13.111 -18.388 1.00 66.81 154 ALA A O 1
ATOM 1227 N N . GLY A 1 155 ? -3.141 -14.740 -17.446 1.00 58.22 155 GLY A N 1
ATOM 1228 C CA . GLY A 1 155 ? -4.156 -15.216 -16.504 1.00 58.22 155 GLY A CA 1
ATOM 1229 C C . GLY A 1 155 ? -4.245 -14.401 -15.206 1.00 58.22 155 GLY A C 1
ATOM 1230 O O . GLY A 1 155 ? -3.397 -13.565 -14.900 1.00 58.22 155 GLY A O 1
ATOM 1231 N N . ASP A 1 156 ? -5.287 -14.662 -14.411 1.00 54.53 156 ASP A N 1
ATOM 1232 C CA . ASP A 1 156 ? -5.437 -14.071 -13.080 1.00 54.53 156 ASP A CA 1
ATOM 1233 C C . ASP A 1 156 ? -4.340 -14.608 -12.143 1.00 54.53 156 ASP A C 1
ATOM 1235 O O . ASP A 1 156 ? -4.415 -15.735 -11.653 1.00 54.53 156 ASP A O 1
ATOM 1239 N N . LEU A 1 157 ? -3.325 -13.781 -11.873 1.00 57.22 157 LEU A N 1
ATOM 1240 C CA . LEU A 1 157 ? -2.248 -14.045 -10.906 1.00 57.22 157 LEU A CA 1
ATOM 1241 C C . LEU A 1 157 ? -2.758 -14.202 -9.454 1.00 57.22 157 LEU A C 1
ATOM 1243 O O . LEU A 1 157 ? -1.955 -14.348 -8.534 1.00 57.22 157 LEU A O 1
ATOM 1247 N N . SER A 1 158 ? -4.078 -14.151 -9.221 1.00 51.12 158 SER A N 1
ATOM 1248 C CA . SER A 1 158 ? -4.711 -14.615 -7.981 1.00 51.12 158 SER A CA 1
ATOM 1249 C C . SER A 1 158 ? -4.625 -16.133 -7.787 1.00 51.12 158 SER A C 1
ATOM 1251 O O . SER A 1 158 ? -4.737 -16.601 -6.652 1.00 51.12 158 SER A O 1
ATOM 1253 N N . GLN A 1 159 ? -4.407 -16.905 -8.857 1.00 49.16 159 GLN A N 1
ATOM 1254 C CA . GLN A 1 159 ? -4.095 -18.323 -8.745 1.00 49.16 159 GLN A CA 1
ATOM 1255 C C . GLN A 1 159 ? -2.645 -18.475 -8.266 1.00 49.16 159 GLN A C 1
ATOM 1257 O O . GLN A 1 159 ? -1.713 -17.978 -8.890 1.00 49.16 159 GLN A O 1
ATOM 1262 N N . GLU A 1 160 ? -2.439 -19.173 -7.146 1.00 51.81 160 GLU A N 1
ATOM 1263 C CA . GLU A 1 160 ? -1.104 -19.439 -6.575 1.00 51.81 160 GLU A CA 1
ATOM 1264 C C . GLU A 1 160 ? -0.199 -20.274 -7.506 1.00 51.81 160 GLU A C 1
ATOM 1266 O O . GLU A 1 160 ? 0.995 -20.435 -7.245 1.00 51.81 160 GLU A O 1
ATOM 1271 N N . THR A 1 161 ? -0.755 -20.813 -8.593 1.00 56.62 161 THR A N 1
ATOM 1272 C CA . THR A 1 161 ? -0.069 -21.656 -9.569 1.00 56.62 161 THR A CA 1
ATOM 1273 C C . THR A 1 161 ? 0.075 -20.936 -10.901 1.00 56.62 161 THR A C 1
ATOM 1275 O O . THR A 1 161 ? -0.902 -20.484 -11.486 1.00 56.62 161 THR A O 1
ATOM 1278 N N . VAL A 1 162 ? 1.313 -20.865 -11.383 1.00 66.69 162 VAL A N 1
ATOM 1279 C CA . VAL A 1 162 ? 1.668 -20.288 -12.677 1.00 66.69 162 VAL A CA 1
ATOM 1280 C C . VAL A 1 162 ? 1.755 -21.408 -13.716 1.00 66.69 162 VAL A C 1
ATOM 1282 O O . VAL A 1 162 ? 2.471 -22.389 -13.496 1.00 66.69 162 VAL A O 1
ATOM 1285 N N . ASP A 1 163 ? 1.045 -21.267 -14.837 1.00 67.06 163 ASP A N 1
ATOM 1286 C CA . ASP A 1 163 ? 0.995 -22.286 -15.887 1.00 67.06 163 ASP A CA 1
ATOM 1287 C C . ASP A 1 163 ? 2.231 -22.212 -16.798 1.00 67.06 163 ASP A C 1
ATOM 1289 O O . ASP A 1 163 ? 2.468 -21.244 -17.529 1.00 67.06 163 ASP A O 1
ATOM 1293 N N . PHE A 1 164 ? 3.041 -23.272 -16.769 1.00 77.19 164 PHE A N 1
ATOM 1294 C CA . PHE A 1 164 ? 4.197 -23.421 -17.649 1.00 77.19 164 PHE A CA 1
ATOM 1295 C C . PHE A 1 164 ? 3.750 -23.857 -19.046 1.00 77.19 164 PHE A C 1
ATOM 1297 O O . PHE A 1 164 ? 3.180 -24.934 -19.223 1.00 77.19 164 PHE A O 1
ATOM 1304 N N . LYS A 1 165 ? 4.054 -23.037 -20.054 1.00 81.12 165 LYS A N 1
ATOM 1305 C CA . LYS A 1 165 ? 3.657 -23.264 -21.450 1.00 81.12 165 LYS A CA 1
ATOM 1306 C C . LYS A 1 165 ? 4.621 -24.195 -22.177 1.00 81.12 165 LYS A C 1
ATOM 1308 O O . LYS A 1 165 ? 4.195 -25.096 -22.897 1.00 81.12 165 LYS A O 1
ATOM 1313 N N . SER A 1 166 ? 5.924 -23.979 -22.015 1.00 86.75 166 SER A N 1
ATOM 1314 C CA . SER A 1 166 ? 6.951 -24.823 -22.627 1.00 86.75 166 SER A CA 1
ATOM 1315 C C . SER A 1 166 ? 8.243 -24.827 -21.811 1.00 86.75 166 SER A C 1
ATOM 1317 O O . SER A 1 166 ? 8.541 -23.912 -21.037 1.00 86.75 166 SER A O 1
ATOM 1319 N N . THR A 1 167 ? 9.032 -25.882 -21.989 1.00 91.44 167 THR A N 1
ATOM 1320 C CA . THR A 1 167 ? 10.392 -25.982 -21.459 1.00 91.44 167 THR A CA 1
ATOM 1321 C C . THR A 1 167 ? 11.264 -26.652 -22.502 1.00 91.44 167 THR A C 1
ATOM 1323 O O . THR A 1 167 ? 10.926 -27.729 -22.990 1.00 91.44 167 THR A O 1
ATOM 1326 N N . PHE A 1 168 ? 12.394 -26.037 -22.832 1.00 94.00 168 PHE A N 1
ATOM 1327 C CA . PHE A 1 168 ? 13.329 -26.579 -23.814 1.00 94.00 168 PHE A CA 1
ATOM 1328 C C . PHE A 1 168 ? 14.775 -26.283 -23.420 1.00 94.00 168 PHE A C 1
ATOM 1330 O O . PHE A 1 168 ? 15.046 -25.388 -22.619 1.00 94.00 168 PHE A O 1
ATOM 1337 N N . SER A 1 169 ? 15.710 -27.071 -23.951 1.00 93.75 169 SER A N 1
ATOM 1338 C CA . SER A 1 169 ? 17.142 -26.844 -23.753 1.00 93.75 169 SER A CA 1
ATOM 1339 C C . SER A 1 169 ? 17.744 -26.152 -24.965 1.00 93.75 169 SER A C 1
ATOM 1341 O O . SER A 1 169 ? 17.425 -26.510 -26.095 1.00 93.75 169 SER A O 1
ATOM 1343 N N . TYR A 1 170 ? 18.642 -25.197 -24.725 1.00 94.12 170 TYR A N 1
ATOM 1344 C CA . TYR A 1 170 ? 19.393 -24.517 -25.782 1.00 94.12 170 TYR A CA 1
ATOM 1345 C C . TYR A 1 170 ? 20.820 -25.061 -25.960 1.00 94.12 170 TYR A C 1
ATOM 1347 O O . TYR A 1 170 ? 21.589 -24.506 -26.745 1.00 94.12 170 TYR A O 1
ATOM 1355 N N . ARG A 1 171 ? 21.182 -26.150 -25.261 1.00 93.50 171 ARG A N 1
ATOM 1356 C CA . ARG A 1 171 ? 22.526 -26.754 -25.287 1.00 93.50 171 ARG A CA 1
ATOM 1357 C C . ARG A 1 171 ? 23.035 -27.011 -26.705 1.00 93.50 171 ARG A C 1
ATOM 1359 O O . ARG A 1 171 ? 24.178 -26.697 -27.020 1.00 93.50 171 ARG A O 1
ATOM 1366 N N . GLU A 1 172 ? 22.178 -27.558 -27.564 1.00 90.62 172 GLU A N 1
ATOM 1367 C CA . GLU A 1 172 ? 22.536 -27.924 -28.940 1.00 90.62 172 GLU A CA 1
ATOM 1368 C C . GLU A 1 172 ? 22.866 -26.711 -29.819 1.00 90.62 172 GLU A C 1
ATOM 1370 O O . GLU A 1 172 ? 23.622 -26.842 -30.778 1.00 90.62 172 GLU A O 1
ATOM 1375 N N . ALA A 1 173 ? 22.378 -25.514 -29.469 1.00 92.94 173 ALA A N 1
ATOM 1376 C CA . ALA A 1 173 ? 22.730 -24.297 -30.195 1.00 92.94 173 ALA A CA 1
ATOM 1377 C C . ALA A 1 173 ? 24.161 -23.813 -29.913 1.00 92.94 173 ALA A C 1
ATOM 1379 O O . ALA A 1 173 ? 24.659 -22.963 -30.650 1.00 92.94 173 ALA A O 1
ATOM 1380 N N . GLY A 1 174 ? 24.830 -24.320 -28.868 1.00 93.06 174 GLY A N 1
ATOM 1381 C CA . GLY A 1 174 ? 26.237 -24.014 -28.595 1.00 93.06 174 GLY A CA 1
ATOM 1382 C C . GLY A 1 174 ? 26.521 -22.518 -28.421 1.00 93.06 174 GLY A C 1
ATOM 1383 O O . GLY A 1 174 ? 27.497 -22.012 -28.969 1.00 93.06 174 GLY A O 1
ATOM 1384 N N . ILE A 1 175 ? 25.640 -21.799 -27.714 1.00 94.25 175 ILE A N 1
ATOM 1385 C CA . ILE A 1 175 ? 25.781 -20.355 -27.440 1.00 94.25 175 ILE A CA 1
ATOM 1386 C C . ILE A 1 175 ? 26.529 -20.047 -26.133 1.00 94.25 175 ILE A C 1
ATOM 1388 O O . ILE A 1 175 ? 26.767 -18.882 -25.822 1.00 94.25 175 ILE A O 1
ATOM 1392 N N . GLY A 1 176 ? 26.925 -21.073 -25.376 1.00 92.94 176 GLY A N 1
ATOM 1393 C CA . GLY A 1 176 ? 27.576 -20.926 -24.075 1.00 92.94 176 GLY A CA 1
ATOM 1394 C C . GLY A 1 176 ? 26.597 -20.561 -22.956 1.00 92.94 176 GLY A C 1
ATOM 1395 O O . GLY A 1 176 ? 25.443 -20.987 -22.950 1.00 92.94 176 GLY A O 1
ATOM 1396 N N . GLU A 1 177 ? 27.065 -19.777 -21.985 1.00 92.94 177 GLU A N 1
ATOM 1397 C CA . GLU A 1 177 ? 26.231 -19.323 -20.869 1.00 92.94 177 GLU A CA 1
ATOM 1398 C C . GLU A 1 177 ? 25.234 -18.268 -21.366 1.00 92.94 177 GLU A C 1
ATOM 1400 O O . GLU A 1 177 ? 25.635 -17.301 -22.015 1.00 92.94 177 GLU A O 1
ATOM 1405 N N . LEU A 1 178 ? 23.947 -18.445 -21.059 1.00 94.69 178 LEU A N 1
ATOM 1406 C CA . LEU A 1 178 ? 22.903 -17.490 -21.418 1.00 94.69 178 LEU A CA 1
ATOM 1407 C C . LEU A 1 178 ? 23.060 -16.210 -20.597 1.00 94.69 178 LEU A C 1
ATOM 1409 O O . LEU A 1 178 ? 23.175 -16.269 -19.372 1.00 94.69 178 LEU A O 1
ATOM 1413 N N . LYS A 1 179 ? 23.044 -15.062 -21.275 1.00 93.62 179 LYS A N 1
ATOM 1414 C CA . LYS A 1 179 ? 23.154 -13.744 -20.641 1.00 93.62 179 LYS A CA 1
ATOM 1415 C C . LYS A 1 179 ? 21.923 -12.877 -20.863 1.00 93.62 179 LYS A C 1
ATOM 1417 O O . LYS A 1 179 ? 21.562 -12.154 -19.948 1.00 93.62 179 LYS A O 1
ATOM 1422 N N . VAL A 1 180 ? 21.285 -12.967 -22.031 1.00 94.88 180 VAL A N 1
ATOM 1423 C CA . VAL A 1 180 ? 20.091 -12.180 -22.379 1.00 94.88 180 VAL A CA 1
ATOM 1424 C C . VAL A 1 180 ? 19.095 -13.040 -23.146 1.00 94.88 180 VAL A C 1
ATOM 1426 O O . VAL A 1 180 ? 19.472 -13.878 -23.968 1.00 94.88 180 VAL A O 1
ATOM 1429 N N . VAL A 1 181 ? 17.811 -12.793 -22.897 1.00 96.06 181 VAL A N 1
ATOM 1430 C CA . VAL A 1 181 ? 16.692 -13.287 -23.701 1.00 96.06 181 VAL A CA 1
ATOM 1431 C C . VAL A 1 181 ? 15.845 -12.093 -24.114 1.00 96.06 181 VAL A C 1
ATOM 1433 O O . VAL A 1 181 ? 15.632 -11.194 -23.302 1.00 96.06 181 VAL A O 1
ATOM 1436 N N . ARG A 1 182 ? 15.374 -12.079 -25.364 1.00 95.88 182 ARG A N 1
ATOM 1437 C CA . ARG A 1 182 ? 14.379 -11.114 -25.847 1.00 95.88 182 ARG A CA 1
ATOM 1438 C C . ARG A 1 182 ? 13.271 -11.802 -26.643 1.00 95.88 182 ARG A C 1
ATOM 1440 O O . ARG A 1 182 ? 13.549 -12.710 -27.433 1.00 95.88 182 ARG A O 1
ATOM 1447 N N . ILE A 1 183 ? 12.034 -11.366 -26.434 1.00 95.19 183 ILE A N 1
ATOM 1448 C CA . ILE A 1 183 ? 10.829 -11.763 -27.159 1.00 95.19 183 ILE A CA 1
ATOM 1449 C C . ILE A 1 183 ? 10.559 -10.701 -28.227 1.00 95.19 183 ILE A C 1
ATOM 1451 O O . ILE A 1 183 ? 10.229 -9.543 -27.947 1.00 95.19 183 ILE A O 1
ATOM 1455 N N . LEU A 1 184 ? 10.689 -11.106 -29.483 1.00 94.75 184 LEU A N 1
ATOM 1456 C CA . LEU A 1 184 ? 10.429 -10.237 -30.624 1.00 94.75 184 LEU A CA 1
ATOM 1457 C C . LEU A 1 184 ? 8.923 -10.055 -30.856 1.00 94.75 184 LEU A C 1
ATOM 1459 O O . LEU A 1 184 ? 8.106 -10.825 -30.351 1.00 94.75 184 LEU A O 1
ATOM 1463 N N . SER A 1 185 ? 8.539 -9.057 -31.658 1.00 90.25 185 SER A N 1
ATOM 1464 C CA . SER A 1 185 ? 7.127 -8.823 -32.023 1.00 90.25 185 SER A CA 1
ATOM 1465 C C . SER A 1 185 ? 6.468 -10.032 -32.700 1.00 90.25 185 SER A C 1
ATOM 1467 O O . SER A 1 185 ? 5.256 -10.202 -32.609 1.00 90.25 185 SER A O 1
ATOM 1469 N N . SER A 1 186 ? 7.262 -10.858 -33.381 1.00 87.62 186 SER A N 1
ATOM 1470 C CA . SER A 1 186 ? 6.860 -12.107 -34.037 1.00 87.62 186 SER A CA 1
ATOM 1471 C C . SER A 1 186 ? 6.704 -13.310 -33.089 1.00 87.62 186 SER A C 1
ATOM 1473 O O . SER A 1 186 ? 6.574 -14.440 -33.566 1.00 87.62 186 SER A O 1
ATOM 1475 N N . ASP A 1 187 ? 6.776 -13.103 -31.766 1.00 87.38 187 ASP A N 1
ATOM 1476 C CA . ASP A 1 187 ? 6.823 -14.139 -30.715 1.00 87.38 187 ASP A CA 1
ATOM 1477 C C . ASP A 1 187 ? 7.994 -15.139 -30.870 1.00 87.38 187 ASP A C 1
ATOM 1479 O O . ASP A 1 187 ? 8.014 -16.241 -30.300 1.00 87.38 187 ASP A O 1
ATOM 1483 N N . ARG A 1 188 ? 9.009 -14.755 -31.654 1.00 93.19 188 ARG A N 1
ATOM 1484 C CA . ARG A 1 188 ? 10.306 -15.434 -31.717 1.00 93.19 188 ARG A CA 1
ATOM 1485 C C . ARG A 1 188 ? 11.157 -15.016 -30.526 1.00 93.19 188 ARG A C 1
ATOM 1487 O O . ARG A 1 188 ? 11.104 -13.879 -30.068 1.00 93.19 188 ARG A O 1
ATOM 1494 N N . LEU A 1 189 ? 11.975 -15.943 -30.057 1.00 95.56 189 LEU A N 1
ATOM 1495 C CA . LEU A 1 189 ? 12.926 -15.740 -28.980 1.00 95.56 189 LEU A CA 1
ATOM 1496 C C . LEU A 1 189 ? 14.325 -15.580 -29.558 1.00 95.56 189 LEU A C 1
ATOM 1498 O O . LEU A 1 189 ? 14.747 -16.381 -30.397 1.00 95.56 189 LEU A O 1
ATOM 1502 N N . VAL A 1 190 ? 15.055 -14.590 -29.059 1.00 96.69 190 VAL A N 1
ATOM 1503 C CA . VAL A 1 190 ? 16.484 -14.411 -29.319 1.00 96.69 190 VAL A CA 1
ATOM 1504 C C . VAL A 1 190 ? 17.234 -14.641 -28.022 1.00 96.69 190 VAL A C 1
ATOM 1506 O O . VAL A 1 190 ? 16.950 -14.001 -27.011 1.00 96.69 190 VAL A O 1
ATOM 1509 N N . LEU A 1 191 ? 18.176 -15.578 -28.053 1.00 96.81 191 LEU A N 1
ATOM 1510 C CA . LEU A 1 191 ? 19.013 -15.950 -26.922 1.00 96.81 191 LEU A CA 1
ATOM 1511 C C . LEU A 1 191 ? 20.437 -15.463 -27.187 1.00 96.81 191 LEU A C 1
ATOM 1513 O O . LEU A 1 191 ? 21.092 -15.956 -28.109 1.00 96.81 191 LEU A O 1
ATOM 1517 N N . GLY A 1 192 ? 20.906 -14.511 -26.383 1.00 96.06 192 GLY A N 1
ATOM 1518 C CA . GLY A 1 192 ? 22.280 -14.016 -26.395 1.00 96.06 192 GLY A CA 1
ATOM 1519 C C . GLY A 1 192 ? 23.124 -14.743 -25.351 1.00 96.06 192 GLY A C 1
ATOM 1520 O O . GLY A 1 192 ? 22.798 -14.732 -24.159 1.00 96.06 192 GLY A O 1
ATOM 1521 N N . GLY A 1 193 ? 24.200 -15.391 -25.794 1.00 94.50 193 GLY A N 1
ATOM 1522 C CA . GLY A 1 193 ? 25.127 -16.110 -24.925 1.00 94.50 193 GLY A CA 1
ATOM 1523 C C . GLY A 1 193 ? 26.569 -15.617 -25.032 1.00 94.50 193 GLY A C 1
ATOM 1524 O O . GLY A 1 193 ? 26.887 -14.682 -25.769 1.00 94.50 193 GLY A O 1
ATOM 1525 N N . THR A 1 194 ? 27.462 -16.260 -24.279 1.00 93.88 194 THR A N 1
ATOM 1526 C CA . THR A 1 194 ? 28.899 -15.934 -24.256 1.00 93.88 194 THR A CA 1
ATOM 1527 C C . THR A 1 194 ? 29.672 -16.385 -25.496 1.00 93.88 194 THR A C 1
ATOM 1529 O O . THR A 1 194 ? 30.797 -15.940 -25.694 1.00 93.88 194 THR A O 1
ATOM 1532 N N . GLN A 1 195 ? 29.107 -17.277 -26.313 1.00 94.19 195 GLN A N 1
ATOM 1533 C CA . GLN A 1 195 ? 29.767 -17.859 -27.492 1.00 94.19 195 GLN A CA 1
ATOM 1534 C C . GLN A 1 195 ? 28.939 -17.745 -28.778 1.00 94.19 195 GLN A C 1
ATOM 1536 O O . GLN A 1 195 ? 29.401 -18.153 -29.842 1.00 94.19 195 GLN A O 1
ATOM 1541 N N . GLY A 1 196 ? 27.705 -17.245 -28.708 1.00 95.06 196 GLY A N 1
ATOM 1542 C CA . GLY A 1 196 ? 26.834 -17.177 -29.874 1.00 95.06 196 GLY A CA 1
ATOM 1543 C C . GLY A 1 196 ? 25.460 -16.591 -29.577 1.00 95.06 196 GLY A C 1
ATOM 1544 O O . GLY A 1 196 ? 25.110 -16.319 -28.428 1.00 95.06 196 GLY A O 1
ATOM 1545 N N . THR A 1 197 ? 24.668 -16.460 -30.639 1.00 96.88 197 THR A N 1
ATOM 1546 C CA . THR A 1 197 ? 23.274 -16.014 -30.593 1.00 96.88 197 THR A CA 1
ATOM 1547 C C . THR A 1 197 ? 22.397 -17.061 -31.266 1.00 96.88 197 THR A C 1
ATOM 1549 O O . THR A 1 197 ? 22.726 -17.545 -32.352 1.00 96.88 197 THR A O 1
ATOM 1552 N N . ALA A 1 198 ? 21.283 -17.430 -30.640 1.00 96.62 198 ALA A N 1
ATOM 1553 C CA . ALA A 1 198 ? 20.363 -18.431 -31.173 1.00 96.62 198 ALA A CA 1
ATOM 1554 C C . ALA A 1 198 ? 18.925 -17.922 -31.225 1.00 96.62 198 ALA A C 1
ATOM 1556 O O . ALA A 1 198 ? 18.484 -17.172 -30.358 1.00 96.62 198 ALA A O 1
ATOM 1557 N N . PHE A 1 199 ? 18.191 -18.381 -32.232 1.00 96.00 199 PHE A N 1
ATOM 1558 C CA . PHE A 1 199 ? 16.801 -18.029 -32.474 1.00 96.00 199 PHE A CA 1
ATOM 1559 C C . PHE A 1 199 ? 15.920 -19.246 -32.234 1.00 96.00 199 PHE A C 1
ATOM 1561 O O . PHE A 1 199 ? 16.198 -20.337 -32.738 1.00 96.00 199 PHE A O 1
ATOM 1568 N N . TYR A 1 200 ? 14.844 -19.051 -31.485 1.00 95.38 200 TYR A N 1
ATOM 1569 C CA . TYR A 1 200 ? 13.863 -20.079 -31.166 1.00 95.38 200 TYR A CA 1
ATOM 1570 C C . TYR A 1 200 ? 12.446 -19.539 -31.355 1.00 95.38 200 TYR A C 1
ATOM 1572 O O . TYR A 1 200 ? 12.213 -18.336 -31.410 1.00 95.38 200 TYR A O 1
ATOM 1580 N N . THR A 1 201 ? 11.469 -20.429 -31.438 1.00 92.31 201 THR A N 1
ATOM 1581 C CA . THR A 1 201 ? 10.060 -20.073 -31.196 1.00 92.31 201 THR A CA 1
ATOM 1582 C C . THR A 1 201 ? 9.769 -20.101 -29.694 1.00 92.31 201 THR A C 1
ATOM 1584 O O . THR A 1 201 ? 10.453 -20.815 -28.959 1.00 92.31 201 THR A O 1
ATOM 1587 N N . ALA A 1 202 ? 8.712 -19.428 -29.226 1.00 86.88 202 ALA A N 1
ATOM 1588 C CA . ALA A 1 202 ? 8.259 -19.552 -27.832 1.00 86.88 202 ALA A CA 1
ATOM 1589 C C . ALA A 1 202 ? 7.941 -21.010 -27.411 1.00 86.88 202 ALA A C 1
ATOM 1591 O O . ALA A 1 202 ? 8.035 -21.373 -26.240 1.00 86.88 202 ALA A O 1
ATOM 1592 N N . GLY A 1 203 ? 7.606 -21.883 -28.368 1.00 87.50 203 GLY A N 1
ATOM 1593 C CA . GLY A 1 203 ? 7.410 -23.318 -28.131 1.00 87.50 203 GLY A CA 1
ATOM 1594 C C . GLY A 1 203 ? 8.703 -24.134 -27.989 1.00 87.50 203 GLY A C 1
ATOM 1595 O O . GLY A 1 203 ? 8.626 -25.309 -27.648 1.00 87.50 203 GLY A O 1
ATOM 1596 N N . GLY A 1 204 ? 9.874 -23.542 -28.247 1.00 90.69 204 GLY A N 1
ATOM 1597 C CA . GLY A 1 204 ? 11.177 -24.205 -28.139 1.00 90.69 204 GLY A CA 1
ATOM 1598 C C . GLY A 1 204 ? 11.733 -24.803 -29.432 1.00 90.69 204 GLY A C 1
ATOM 1599 O O . GLY A 1 204 ? 12.789 -25.427 -29.402 1.00 90.69 204 GLY A O 1
ATOM 1600 N N . ASN A 1 205 ? 11.083 -24.596 -30.583 1.00 93.06 205 ASN A N 1
ATOM 1601 C CA . ASN A 1 205 ? 11.653 -25.010 -31.872 1.00 93.06 205 ASN A CA 1
ATOM 1602 C C . ASN A 1 205 ? 12.836 -24.113 -32.248 1.00 93.06 205 ASN A C 1
ATOM 1604 O O . ASN A 1 205 ? 12.678 -22.890 -32.274 1.00 93.06 205 ASN A O 1
ATOM 1608 N N . PHE A 1 206 ? 13.981 -24.715 -32.568 1.00 94.88 206 PHE A N 1
ATOM 1609 C CA . PHE A 1 206 ? 15.184 -24.017 -33.018 1.00 94.88 206 PHE A CA 1
ATOM 1610 C C . PHE A 1 206 ? 15.015 -23.483 -34.446 1.00 94.88 206 PHE A C 1
ATOM 1612 O O . PHE A 1 206 ? 14.621 -24.220 -35.349 1.00 94.88 206 PHE A O 1
ATOM 1619 N N . LEU A 1 207 ? 15.311 -22.199 -34.642 1.00 93.56 207 LEU A N 1
ATOM 1620 C CA . LEU A 1 207 ? 15.180 -21.500 -35.924 1.00 93.56 207 LEU A CA 1
ATOM 1621 C C . LEU A 1 207 ? 16.535 -21.247 -36.593 1.00 93.56 207 LEU A C 1
ATOM 1623 O O . LEU A 1 207 ? 16.609 -21.177 -37.816 1.00 93.56 207 LEU A O 1
ATOM 1627 N N . GLY A 1 208 ? 17.606 -21.119 -35.810 1.00 92.62 208 GLY A N 1
ATOM 1628 C CA . GLY A 1 208 ? 18.952 -20.916 -36.337 1.00 92.62 208 GLY A CA 1
ATOM 1629 C C . GLY A 1 208 ? 19.925 -20.337 -35.314 1.00 92.62 208 GLY A C 1
ATOM 1630 O O . GLY A 1 208 ? 19.531 -19.870 -34.245 1.00 92.62 208 GLY A O 1
ATOM 1631 N N . LYS A 1 209 ? 21.214 -20.357 -35.664 1.00 94.19 209 LYS A N 1
ATOM 1632 C CA . LYS A 1 209 ? 22.312 -19.775 -34.882 1.00 94.19 209 LYS A CA 1
ATOM 1633 C C . LYS A 1 209 ? 23.062 -18.740 -35.718 1.00 94.19 209 LYS A C 1
ATOM 1635 O O . LYS A 1 209 ? 23.172 -18.861 -36.943 1.00 94.19 209 LYS A O 1
ATOM 1640 N N . ARG A 1 210 ? 23.616 -17.749 -35.033 1.00 94.06 210 ARG A N 1
ATOM 1641 C CA . ARG A 1 210 ? 24.634 -16.833 -35.534 1.00 94.06 210 ARG A CA 1
ATOM 1642 C C . ARG A 1 210 ? 25.839 -16.886 -34.601 1.00 94.06 210 ARG A C 1
ATOM 1644 O O . ARG A 1 210 ? 25.680 -16.918 -33.379 1.00 94.06 210 ARG A O 1
ATOM 1651 N N . ASP A 1 211 ? 27.037 -16.886 -35.172 1.00 93.56 211 ASP A N 1
ATOM 1652 C CA . ASP A 1 211 ? 28.299 -16.859 -34.421 1.00 93.56 211 ASP A CA 1
ATOM 1653 C C . ASP A 1 211 ? 28.644 -15.423 -33.988 1.00 93.56 211 ASP A C 1
ATOM 1655 O O . ASP A 1 211 ? 29.752 -14.938 -34.190 1.00 93.56 211 ASP A O 1
ATOM 1659 N N . TRP A 1 212 ? 27.648 -14.737 -33.425 1.00 95.38 212 TRP A N 1
ATOM 1660 C CA . TRP A 1 212 ? 27.781 -13.441 -32.773 1.00 95.38 212 TRP A CA 1
ATOM 1661 C C . TRP A 1 212 ? 27.663 -13.671 -31.274 1.00 95.38 212 TRP A C 1
ATOM 1663 O O . TRP A 1 212 ? 26.663 -14.245 -30.835 1.00 95.38 212 TRP A O 1
ATOM 1673 N N . ALA A 1 213 ? 28.657 -13.255 -30.500 1.00 95.31 213 ALA A N 1
ATOM 1674 C CA . ALA A 1 213 ? 28.765 -13.488 -29.063 1.00 95.31 213 ALA A CA 1
ATOM 1675 C C . ALA A 1 213 ? 28.520 -12.187 -28.271 1.00 95.31 213 ALA A C 1
ATOM 1677 O O . ALA A 1 213 ? 29.472 -11.562 -27.799 1.00 95.31 213 ALA A O 1
ATOM 1678 N N . PRO A 1 214 ? 27.255 -11.754 -28.110 1.00 94.44 214 PRO A N 1
ATOM 1679 C CA . PRO A 1 214 ? 26.948 -10.455 -27.522 1.00 94.44 214 PRO A CA 1
ATOM 1680 C C . PRO A 1 214 ? 27.058 -10.414 -25.997 1.00 94.44 214 PRO A C 1
ATOM 1682 O O . PRO A 1 214 ? 27.139 -9.336 -25.410 1.00 94.44 214 PRO A O 1
ATOM 1685 N N . GLY A 1 215 ? 27.018 -11.562 -25.311 1.00 92.88 215 GLY A N 1
ATOM 1686 C CA . GLY A 1 215 ? 26.869 -11.574 -23.857 1.00 92.88 215 GLY A CA 1
ATOM 1687 C C . GLY A 1 215 ? 25.623 -10.787 -23.428 1.00 92.88 215 GLY A C 1
ATOM 1688 O O . GLY A 1 215 ? 24.517 -11.118 -23.851 1.00 92.88 215 GLY A O 1
ATOM 1689 N N . LYS A 1 216 ? 25.801 -9.749 -22.596 1.00 92.38 216 LYS A N 1
ATOM 1690 C CA . LYS A 1 216 ? 24.720 -8.835 -22.177 1.00 92.38 216 LYS A CA 1
ATOM 1691 C C . LYS A 1 216 ? 24.380 -7.747 -23.208 1.00 92.38 216 LYS A C 1
ATOM 1693 O O . LYS A 1 216 ? 23.372 -7.064 -23.064 1.00 92.38 216 LYS A O 1
ATOM 1698 N N . ALA A 1 217 ? 25.193 -7.569 -24.246 1.00 96.06 217 ALA A N 1
ATOM 1699 C CA . ALA A 1 217 ? 25.049 -6.487 -25.209 1.00 96.06 217 ALA A CA 1
ATOM 1700 C C . ALA A 1 217 ? 24.091 -6.863 -26.359 1.00 96.06 217 ALA A C 1
ATOM 1702 O O . ALA A 1 217 ? 24.500 -6.949 -27.519 1.00 96.06 217 ALA A O 1
ATOM 1703 N N . LEU A 1 218 ? 22.822 -7.126 -26.032 1.00 96.94 218 LEU A N 1
ATOM 1704 C CA . LEU A 1 218 ? 21.762 -7.459 -26.989 1.00 96.94 218 LEU A CA 1
ATOM 1705 C C . LEU A 1 218 ? 20.435 -6.822 -26.560 1.00 96.94 218 LEU A C 1
ATOM 1707 O O . LEU A 1 218 ? 19.986 -7.013 -25.434 1.00 96.94 218 LEU A O 1
ATOM 1711 N N . THR A 1 219 ? 19.780 -6.121 -27.480 1.00 95.88 219 THR A N 1
ATOM 1712 C CA . THR A 1 219 ? 18.434 -5.556 -27.304 1.00 95.88 219 THR A CA 1
ATOM 1713 C C . THR A 1 219 ? 17.610 -5.734 -28.583 1.00 95.88 219 THR A C 1
ATOM 1715 O O . THR A 1 219 ? 18.105 -6.230 -29.602 1.00 95.88 219 THR A O 1
ATOM 1718 N N . SER A 1 220 ? 16.336 -5.353 -28.547 1.00 93.81 220 SER A N 1
ATOM 1719 C CA . SER A 1 220 ? 15.457 -5.420 -29.712 1.00 93.81 220 SER A CA 1
ATOM 1720 C C . SER A 1 220 ? 14.470 -4.264 -29.754 1.00 93.81 220 SER A C 1
ATOM 1722 O O . SER A 1 220 ? 13.862 -3.942 -28.738 1.00 93.81 220 SER A O 1
ATOM 1724 N N . ASN A 1 221 ? 14.230 -3.725 -30.948 1.00 91.88 221 ASN A N 1
ATOM 1725 C CA . ASN A 1 221 ? 13.103 -2.838 -31.219 1.00 91.88 221 ASN A CA 1
ATOM 1726 C C . ASN A 1 221 ? 12.157 -3.526 -32.213 1.00 91.88 221 ASN A C 1
ATOM 1728 O O . ASN A 1 221 ? 12.403 -3.586 -33.419 1.00 91.88 221 ASN A O 1
ATOM 1732 N N . GLY A 1 222 ? 11.089 -4.121 -31.688 1.00 89.81 222 GLY A N 1
ATOM 1733 C CA . GLY A 1 222 ? 10.187 -4.954 -32.476 1.00 89.81 222 GLY A CA 1
ATOM 1734 C C . GLY A 1 222 ? 10.823 -6.287 -32.889 1.00 89.81 222 GLY A C 1
ATOM 1735 O O . GLY A 1 222 ? 11.130 -7.101 -32.023 1.00 89.81 222 GLY A O 1
ATOM 1736 N N . ASP A 1 223 ? 10.980 -6.520 -34.196 1.00 92.50 223 ASP A N 1
ATOM 1737 C CA . ASP A 1 223 ? 11.687 -7.686 -34.765 1.00 92.50 223 ASP A CA 1
ATOM 1738 C C . ASP A 1 223 ? 13.134 -7.367 -35.199 1.00 92.50 223 ASP A C 1
ATOM 1740 O O . ASP A 1 223 ? 13.858 -8.248 -35.679 1.00 92.50 223 ASP A O 1
ATOM 1744 N N . ARG A 1 224 ? 13.576 -6.120 -34.988 1.00 95.38 224 ARG A N 1
ATOM 1745 C CA . ARG A 1 224 ? 14.960 -5.690 -35.200 1.00 95.38 224 ARG A CA 1
ATOM 1746 C C . ARG A 1 224 ? 15.778 -5.976 -33.956 1.00 95.38 224 ARG A C 1
ATOM 1748 O O . ARG A 1 224 ? 15.513 -5.417 -32.894 1.00 95.38 224 ARG A O 1
ATOM 1755 N N . VAL A 1 225 ? 16.780 -6.829 -34.098 1.00 96.81 225 VAL A N 1
ATOM 1756 C CA . VAL A 1 225 ? 17.743 -7.176 -33.054 1.00 96.81 225 VAL A CA 1
ATOM 1757 C C . VAL A 1 225 ? 18.971 -6.299 -33.224 1.00 96.81 225 VAL A C 1
ATOM 1759 O O . VAL A 1 225 ? 19.536 -6.238 -34.316 1.00 96.81 225 VAL A O 1
ATOM 1762 N N . VAL A 1 226 ? 19.402 -5.651 -32.146 1.00 97.56 226 VAL A N 1
ATOM 1763 C CA . VAL A 1 226 ? 20.652 -4.890 -32.113 1.00 97.56 226 VAL A CA 1
ATOM 1764 C C . VAL A 1 226 ? 21.577 -5.525 -31.094 1.00 97.56 226 VAL A C 1
ATOM 1766 O O . VAL A 1 226 ? 21.190 -5.743 -29.947 1.00 97.56 226 VAL A O 1
ATOM 1769 N N . LEU A 1 227 ? 22.794 -5.850 -31.515 1.00 97.56 227 LEU A N 1
ATOM 1770 C CA . LEU A 1 227 ? 23.773 -6.495 -30.651 1.00 97.56 227 LEU A CA 1
ATOM 1771 C C . LEU A 1 227 ? 25.189 -6.013 -30.944 1.00 97.56 227 LEU A C 1
ATOM 1773 O O . LEU A 1 227 ? 25.503 -5.638 -32.074 1.00 97.56 227 LEU A O 1
ATOM 1777 N N . ALA A 1 228 ? 26.047 -6.051 -29.929 1.00 97.44 228 ALA A N 1
ATOM 1778 C CA . ALA A 1 228 ? 27.462 -5.728 -30.054 1.00 97.44 228 ALA A CA 1
ATOM 1779 C C . ALA A 1 228 ? 28.312 -6.957 -29.735 1.00 97.44 228 ALA A C 1
ATOM 1781 O O . ALA A 1 228 ? 28.167 -7.558 -28.675 1.00 97.44 228 ALA A O 1
ATOM 1782 N N . ASP A 1 229 ? 29.218 -7.311 -30.642 1.00 97.19 229 ASP A N 1
ATOM 1783 C C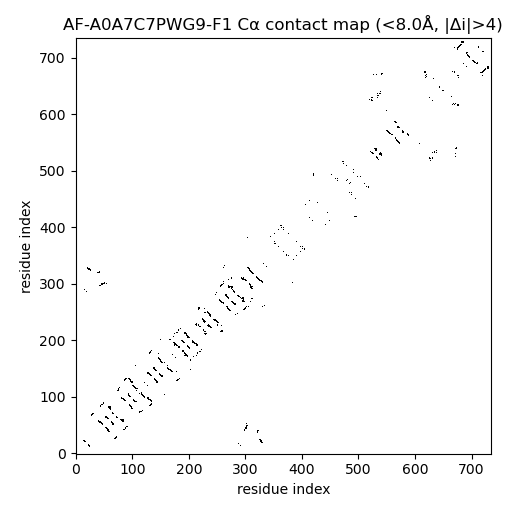A . ASP A 1 229 ? 30.174 -8.395 -30.456 1.00 97.19 229 ASP A CA 1
ATOM 1784 C C . ASP A 1 229 ? 31.569 -7.816 -30.188 1.00 97.19 229 ASP A C 1
ATOM 1786 O O . ASP A 1 229 ? 32.229 -7.252 -31.069 1.00 97.19 229 ASP A O 1
ATOM 1790 N N . ASN A 1 230 ? 32.026 -7.983 -28.948 1.00 95.69 230 ASN A N 1
ATOM 1791 C CA . ASN A 1 230 ? 33.331 -7.514 -28.489 1.00 95.69 230 ASN A CA 1
ATOM 1792 C C . ASN A 1 230 ? 34.509 -8.250 -29.144 1.00 95.69 230 ASN A C 1
ATOM 1794 O O . ASN A 1 230 ? 35.591 -7.670 -29.258 1.00 95.69 230 ASN A O 1
ATOM 1798 N N . THR A 1 231 ? 34.315 -9.497 -29.579 1.00 94.56 231 THR A N 1
ATOM 1799 C CA . THR A 1 231 ? 35.350 -10.316 -30.228 1.00 94.56 231 THR A CA 1
ATOM 1800 C C . THR A 1 231 ? 35.502 -9.921 -31.689 1.00 94.56 231 THR A C 1
ATOM 1802 O O . THR A 1 231 ? 36.620 -9.736 -32.168 1.00 94.56 231 THR A O 1
ATOM 1805 N N . LEU A 1 232 ? 34.377 -9.753 -32.390 1.00 96.00 232 LEU A N 1
ATOM 1806 C CA . LEU A 1 232 ? 34.359 -9.315 -33.788 1.00 96.00 232 LEU A CA 1
ATOM 1807 C C . LEU A 1 232 ? 34.592 -7.808 -33.944 1.00 96.00 232 LEU A C 1
ATOM 1809 O O . LEU A 1 232 ? 34.864 -7.357 -35.054 1.00 96.00 232 LEU A O 1
ATOM 1813 N N . LYS A 1 233 ? 34.495 -7.035 -32.855 1.00 96.25 233 LYS A N 1
ATOM 1814 C CA . LYS A 1 233 ? 34.541 -5.564 -32.862 1.00 96.25 233 LYS A CA 1
ATOM 1815 C C . LYS A 1 233 ? 33.510 -4.964 -33.813 1.00 96.25 233 LYS A C 1
ATOM 1817 O O . LYS A 1 233 ? 33.796 -4.033 -34.570 1.00 96.25 233 LYS A O 1
ATOM 1822 N N . ARG A 1 234 ? 32.284 -5.485 -33.743 1.00 97.25 234 ARG A N 1
ATOM 1823 C CA . ARG A 1 234 ? 31.166 -5.058 -34.588 1.00 97.25 234 ARG A CA 1
ATOM 1824 C C . ARG A 1 234 ? 29.881 -4.854 -33.802 1.00 97.25 234 ARG A C 1
ATOM 1826 O O . ARG A 1 234 ? 29.613 -5.573 -32.843 1.00 97.25 234 ARG A O 1
ATOM 1833 N N . VAL A 1 235 ? 29.075 -3.903 -34.258 1.00 97.38 235 VAL A N 1
ATOM 1834 C CA . VAL A 1 235 ? 27.656 -3.771 -33.908 1.00 97.38 235 VAL A CA 1
ATOM 1835 C C . VAL A 1 235 ? 26.838 -4.241 -35.102 1.00 97.38 235 VAL A C 1
ATOM 1837 O O . VAL A 1 235 ? 27.095 -3.812 -36.226 1.00 97.38 235 VAL A O 1
ATOM 1840 N N . PHE A 1 236 ? 25.853 -5.100 -34.860 1.00 96.94 236 PHE A N 1
ATOM 1841 C CA . PHE A 1 236 ? 24.959 -5.629 -35.883 1.00 96.94 236 PHE A CA 1
ATOM 1842 C C . PHE A 1 236 ? 23.524 -5.178 -35.617 1.00 96.94 236 PHE A C 1
ATOM 1844 O O . PHE A 1 236 ? 23.025 -5.322 -34.500 1.00 96.94 236 PHE A O 1
ATOM 1851 N N . VAL A 1 237 ? 22.852 -4.692 -36.662 1.00 96.69 237 VAL A N 1
ATOM 1852 C CA . VAL A 1 237 ? 21.394 -4.521 -36.701 1.00 96.69 237 VAL A CA 1
ATOM 1853 C C . VAL A 1 237 ? 20.836 -5.586 -37.633 1.00 96.69 237 VAL A C 1
ATOM 1855 O O . VAL A 1 237 ? 21.173 -5.630 -38.818 1.00 96.69 237 VAL A O 1
ATOM 1858 N N . TYR A 1 238 ? 20.012 -6.472 -37.093 1.00 95.81 238 TYR A N 1
ATOM 1859 C CA . TYR A 1 238 ? 19.544 -7.674 -37.768 1.00 95.81 238 TYR A CA 1
ATOM 1860 C C . TYR A 1 238 ? 18.018 -7.767 -37.729 1.00 95.81 238 TYR A C 1
ATOM 1862 O O . TYR A 1 238 ? 17.406 -7.775 -36.664 1.00 95.81 238 TYR A O 1
ATOM 1870 N N . GLU A 1 239 ? 17.403 -7.874 -38.903 1.00 94.19 239 GLU A N 1
ATOM 1871 C CA . GLU A 1 239 ? 15.962 -8.049 -39.070 1.00 94.19 239 GLU A CA 1
ATOM 1872 C C . GLU A 1 239 ? 15.622 -9.543 -39.050 1.00 94.19 239 GLU A C 1
ATOM 1874 O O . GLU A 1 239 ? 15.872 -10.278 -40.015 1.00 94.19 239 GLU A O 1
ATOM 1879 N N . ALA A 1 240 ? 15.038 -10.004 -37.941 1.00 90.19 240 ALA A N 1
ATOM 1880 C CA . ALA A 1 240 ? 14.864 -11.430 -37.681 1.00 90.19 240 ALA A CA 1
ATOM 1881 C C . ALA A 1 240 ? 13.843 -12.111 -38.602 1.00 90.19 240 ALA A C 1
ATOM 1883 O O . ALA A 1 240 ? 13.951 -13.315 -38.850 1.00 90.19 240 ALA A O 1
ATOM 1884 N N . ASN A 1 241 ? 12.859 -11.375 -39.123 1.00 87.50 241 ASN A N 1
ATOM 1885 C CA . ASN A 1 241 ? 11.832 -11.943 -39.999 1.00 87.50 241 ASN A CA 1
ATOM 1886 C C . ASN A 1 241 ? 12.371 -12.312 -41.382 1.00 87.50 241 ASN A C 1
ATOM 1888 O O . ASN A 1 241 ? 12.009 -13.360 -41.919 1.00 87.50 241 ASN A O 1
ATOM 1892 N N . HIS A 1 242 ? 13.236 -11.462 -41.935 1.00 86.19 242 HIS A N 1
ATOM 1893 C CA . HIS A 1 242 ? 13.810 -11.620 -43.272 1.00 86.19 242 HIS A CA 1
ATOM 1894 C C . HIS A 1 242 ? 15.185 -12.292 -43.260 1.00 86.19 242 HIS A C 1
ATOM 1896 O O . HIS A 1 242 ? 15.765 -12.474 -44.328 1.00 86.19 242 HIS A O 1
ATOM 1902 N N . ASP A 1 243 ? 15.694 -12.630 -42.072 1.00 89.38 243 ASP A N 1
ATOM 1903 C CA . ASP A 1 243 ? 17.036 -13.172 -41.867 1.00 89.38 243 ASP A CA 1
ATOM 1904 C C . ASP A 1 243 ? 18.110 -12.332 -42.578 1.00 89.38 243 ASP A C 1
ATOM 1906 O O . ASP A 1 243 ? 18.861 -12.800 -43.437 1.00 89.38 243 ASP A O 1
ATOM 1910 N N . LYS A 1 244 ? 18.124 -11.029 -42.271 1.00 93.75 244 LYS A N 1
ATOM 1911 C CA . LYS A 1 244 ? 18.956 -10.049 -42.973 1.00 93.75 244 LYS A CA 1
ATOM 1912 C C . LYS A 1 244 ? 19.668 -9.124 -41.995 1.00 93.75 244 LYS A C 1
ATOM 1914 O O . LYS A 1 244 ? 19.038 -8.506 -41.145 1.00 93.75 244 LYS A O 1
ATOM 1919 N N . VAL A 1 245 ? 20.977 -8.964 -42.178 1.00 95.75 245 VAL A N 1
ATOM 1920 C CA . VAL A 1 245 ? 21.743 -7.880 -41.547 1.00 95.75 245 VAL A CA 1
ATOM 1921 C C . VAL A 1 245 ? 21.423 -6.580 -42.289 1.00 95.75 245 VAL A C 1
ATOM 1923 O O . VAL A 1 245 ? 21.674 -6.468 -43.491 1.00 95.75 245 VAL A O 1
ATOM 1926 N N . GLU A 1 246 ? 20.805 -5.627 -41.595 1.00 94.88 246 GLU A N 1
ATOM 1927 C CA . GLU A 1 246 ? 20.480 -4.302 -42.132 1.00 94.88 246 GLU A CA 1
ATOM 1928 C C . GLU A 1 246 ? 21.683 -3.360 -42.058 1.00 94.88 246 GLU A C 1
ATOM 1930 O O . GLU A 1 246 ? 21.914 -2.598 -42.996 1.00 94.88 246 GLU A O 1
ATOM 1935 N N . LEU A 1 247 ? 22.451 -3.438 -40.968 1.00 95.25 247 LEU A N 1
ATOM 1936 C CA . LEU A 1 247 ? 23.584 -2.560 -40.702 1.00 95.25 247 LEU A CA 1
ATOM 1937 C C . LEU A 1 247 ? 24.687 -3.305 -39.945 1.00 95.25 247 LEU A C 1
ATOM 1939 O O . LEU A 1 247 ? 24.410 -4.107 -39.051 1.00 95.25 247 LEU A O 1
ATOM 1943 N N . GLU A 1 248 ? 25.935 -2.999 -40.287 1.00 96.50 248 GLU A N 1
ATOM 1944 C CA . GLU A 1 248 ? 27.134 -3.446 -39.579 1.00 96.50 248 GLU A CA 1
ATOM 1945 C C . GLU A 1 248 ? 28.042 -2.235 -39.341 1.00 96.50 248 GLU A C 1
ATOM 1947 O O . GLU A 1 248 ? 28.438 -1.564 -40.295 1.00 96.50 248 GLU A O 1
ATOM 1952 N N . LEU A 1 249 ? 28.370 -1.957 -38.077 1.00 96.50 249 LEU A N 1
ATOM 1953 C CA . LEU A 1 249 ? 29.219 -0.833 -37.665 1.00 96.50 249 LEU A CA 1
ATOM 1954 C C . LEU A 1 249 ? 30.461 -1.321 -36.923 1.00 96.50 249 LEU A C 1
ATOM 1956 O O . LEU A 1 249 ? 30.450 -2.372 -36.285 1.00 96.50 249 LEU A O 1
ATOM 1960 N N . GLU A 1 250 ? 31.542 -0.544 -36.974 1.00 96.62 250 GLU A N 1
ATOM 1961 C CA . GLU A 1 250 ? 32.733 -0.785 -36.157 1.00 96.62 250 GLU A CA 1
ATOM 1962 C C . GLU A 1 250 ? 32.465 -0.486 -34.679 1.00 96.62 250 GLU A C 1
ATOM 1964 O O . GLU A 1 250 ? 31.943 0.572 -34.333 1.00 96.62 250 GLU A O 1
ATOM 1969 N N . LEU A 1 251 ? 32.852 -1.415 -33.804 1.00 96.06 251 LEU A N 1
ATOM 1970 C CA . LEU A 1 251 ? 32.749 -1.246 -32.361 1.00 96.06 251 LEU A CA 1
ATOM 1971 C C . LEU A 1 251 ? 34.067 -0.711 -31.792 1.00 96.06 251 LEU A C 1
ATOM 1973 O O . LEU A 1 251 ? 35.081 -1.408 -31.766 1.00 96.06 251 LEU A O 1
ATOM 1977 N N . LEU A 1 252 ? 34.035 0.520 -31.282 1.00 94.31 252 LEU A N 1
ATOM 1978 C CA . LEU A 1 252 ? 35.241 1.251 -30.864 1.00 94.31 252 LEU A CA 1
ATOM 1979 C C . LEU A 1 252 ? 35.671 1.007 -29.404 1.00 94.31 252 LEU A C 1
ATOM 1981 O O . LEU A 1 252 ? 36.573 1.684 -28.903 1.00 94.31 252 LEU A O 1
ATOM 1985 N N . HIS A 1 253 ? 34.998 0.108 -28.682 1.00 94.56 253 HIS A N 1
ATOM 1986 C CA . HIS A 1 253 ? 35.263 -0.178 -27.268 1.00 94.56 253 HIS A CA 1
ATOM 1987 C C . HIS A 1 253 ? 34.725 -1.540 -26.821 1.00 94.56 253 HIS A C 1
ATOM 1989 O O . HIS A 1 253 ? 34.086 -2.244 -27.595 1.00 94.56 253 HIS A O 1
ATOM 1995 N N . GLU A 1 254 ? 35.015 -1.920 -25.576 1.00 94.56 254 GLU A N 1
ATOM 1996 C CA . GLU A 1 254 ? 34.432 -3.103 -24.936 1.00 94.56 254 GLU A CA 1
ATOM 1997 C C . GLU A 1 254 ? 33.073 -2.738 -24.339 1.00 94.56 254 GLU A C 1
ATOM 1999 O O . GLU A 1 254 ? 32.999 -1.926 -23.414 1.00 94.56 254 GLU A O 1
ATOM 2004 N N . VAL A 1 255 ? 32.005 -3.334 -24.860 1.00 96.12 255 VAL A N 1
ATOM 2005 C CA . VAL A 1 255 ? 30.633 -3.072 -24.418 1.00 96.12 255 VAL A CA 1
ATOM 2006 C C . VAL A 1 255 ? 30.258 -4.033 -23.296 1.00 96.12 255 VAL A C 1
ATOM 2008 O O . VAL A 1 255 ? 30.345 -5.251 -23.461 1.00 96.12 255 VAL A O 1
ATOM 2011 N N . SER A 1 256 ? 29.830 -3.492 -22.156 1.00 95.06 256 SER A N 1
ATOM 2012 C CA . SER A 1 256 ? 29.294 -4.269 -21.029 1.00 95.06 256 SER A CA 1
ATOM 2013 C C . SER A 1 256 ? 27.786 -4.501 -21.157 1.00 95.06 256 SER A C 1
ATOM 2015 O O . SER A 1 256 ? 27.294 -5.586 -20.850 1.00 95.06 256 SER A O 1
ATOM 2017 N N . SER A 1 257 ? 27.065 -3.495 -21.645 1.00 95.94 257 SER A N 1
ATOM 2018 C CA . SER A 1 257 ? 25.627 -3.503 -21.914 1.00 95.94 257 SER A CA 1
ATOM 2019 C C . SER A 1 257 ? 25.295 -2.466 -22.984 1.00 95.94 257 SER A C 1
ATOM 2021 O O . SER A 1 257 ? 26.083 -1.550 -23.245 1.00 95.94 257 SER A O 1
ATOM 2023 N N . LEU A 1 258 ? 24.128 -2.606 -23.603 1.00 97.50 258 LEU A N 1
ATOM 2024 C CA . LEU A 1 258 ? 23.617 -1.632 -24.554 1.00 97.50 258 LEU A CA 1
ATOM 2025 C C . LEU A 1 258 ? 22.109 -1.498 -24.437 1.00 97.50 258 LEU A C 1
ATOM 2027 O O . LEU A 1 258 ? 21.443 -2.428 -23.984 1.00 97.50 258 LEU A O 1
ATOM 2031 N N . ASP A 1 259 ? 21.597 -0.364 -24.893 1.00 97.69 259 ASP A N 1
ATOM 2032 C CA . ASP A 1 259 ? 20.168 -0.164 -25.065 1.00 97.69 259 ASP A CA 1
ATOM 2033 C C . ASP A 1 259 ? 19.873 0.856 -26.171 1.00 97.69 259 ASP A C 1
ATOM 2035 O O . ASP A 1 259 ? 20.725 1.676 -26.533 1.00 97.69 259 ASP A O 1
ATOM 2039 N N . ILE A 1 260 ? 18.682 0.764 -26.755 1.00 96.50 260 ILE A N 1
ATOM 2040 C CA . ILE A 1 260 ? 18.288 1.505 -27.955 1.00 96.50 260 ILE A CA 1
ATOM 2041 C C . ILE A 1 260 ? 17.222 2.549 -27.631 1.00 96.50 260 ILE A C 1
ATOM 2043 O O . ILE A 1 260 ? 16.353 2.340 -26.790 1.00 96.50 260 ILE A O 1
ATOM 2047 N N . SER A 1 261 ? 17.262 3.686 -28.322 1.00 95.19 261 SER A N 1
ATOM 2048 C CA . SER A 1 261 ? 16.226 4.703 -28.192 1.00 95.19 261 SER A CA 1
ATOM 2049 C C . SER A 1 261 ? 14.852 4.189 -28.656 1.00 95.19 261 SER A C 1
ATOM 2051 O O . SER A 1 261 ? 14.782 3.332 -29.543 1.00 95.19 261 SER A O 1
ATOM 2053 N N . PRO A 1 262 ? 13.738 4.731 -28.122 1.00 90.75 262 PRO A N 1
ATOM 2054 C CA . PRO A 1 262 ? 12.389 4.246 -28.440 1.00 90.75 262 PRO A CA 1
ATOM 2055 C C . PRO A 1 262 ? 12.027 4.297 -29.933 1.00 90.75 262 PRO A C 1
ATOM 2057 O O . PRO A 1 262 ? 11.288 3.452 -30.436 1.00 90.75 262 PRO A O 1
ATOM 2060 N N . ASP A 1 263 ? 12.567 5.271 -30.666 1.00 90.94 263 ASP A N 1
ATOM 2061 C CA . ASP A 1 263 ? 12.416 5.405 -32.118 1.00 90.94 263 ASP A CA 1
ATOM 2062 C C . ASP A 1 263 ? 13.349 4.481 -32.924 1.00 90.94 263 ASP A C 1
ATOM 2064 O O . ASP A 1 263 ? 13.194 4.356 -34.138 1.00 90.94 263 ASP A O 1
ATOM 2068 N N . GLY A 1 264 ? 14.303 3.817 -32.266 1.00 92.69 264 GLY A N 1
ATOM 2069 C CA . GLY A 1 264 ? 15.266 2.903 -32.875 1.00 92.69 264 GLY A CA 1
ATOM 2070 C C . GLY A 1 264 ? 16.459 3.578 -33.555 1.00 92.69 264 GLY A C 1
ATOM 2071 O O . GLY A 1 264 ? 17.206 2.894 -34.252 1.00 92.69 264 GLY A O 1
ATOM 2072 N N . ARG A 1 265 ? 16.632 4.897 -33.399 1.00 94.06 265 ARG A N 1
ATOM 2073 C CA . ARG A 1 265 ? 17.685 5.658 -34.085 1.00 94.06 265 ARG A CA 1
ATOM 2074 C C . ARG A 1 265 ? 19.025 5.617 -33.363 1.00 94.06 265 ARG A C 1
ATOM 2076 O O . ARG A 1 265 ? 20.044 5.385 -34.000 1.00 94.06 265 ARG A O 1
ATOM 2083 N N . PHE A 1 266 ? 19.043 5.859 -32.059 1.00 96.62 266 PHE A N 1
ATOM 2084 C CA . PHE A 1 266 ? 20.277 5.969 -31.287 1.00 96.62 266 PHE A CA 1
ATOM 2085 C C . PHE A 1 266 ? 20.518 4.708 -30.464 1.00 96.62 266 PHE A C 1
ATOM 2087 O O . PHE A 1 266 ? 19.619 4.214 -29.786 1.00 96.62 266 PHE A O 1
ATOM 2094 N N . LEU A 1 267 ? 21.751 4.211 -30.494 1.00 97.56 267 LEU A N 1
ATOM 2095 C CA . LEU A 1 267 ? 22.217 3.112 -29.655 1.00 97.56 267 LEU A CA 1
ATOM 2096 C C . LEU A 1 267 ? 23.190 3.653 -28.614 1.00 97.56 267 LEU A C 1
ATOM 2098 O O . LEU A 1 267 ? 24.177 4.307 -28.962 1.00 97.56 267 LEU A O 1
ATOM 2102 N N . PHE A 1 268 ? 22.937 3.326 -27.353 1.00 98.00 268 PHE A N 1
ATOM 2103 C CA . PHE A 1 268 ? 23.806 3.661 -26.236 1.00 98.00 268 PHE A CA 1
ATOM 2104 C C . PHE A 1 268 ? 24.527 2.412 -25.751 1.00 98.00 268 PHE A C 1
ATOM 2106 O O . PHE A 1 268 ? 23.923 1.349 -25.619 1.00 98.00 268 PHE A O 1
ATOM 2113 N N . THR A 1 269 ? 25.819 2.537 -25.470 1.00 98.06 269 THR A N 1
ATOM 2114 C CA . THR A 1 269 ? 26.667 1.416 -25.056 1.00 98.06 269 THR A CA 1
ATOM 2115 C C . THR A 1 269 ? 27.492 1.798 -23.832 1.00 98.06 269 THR A C 1
ATOM 2117 O O . THR A 1 269 ? 28.156 2.835 -23.822 1.00 98.06 269 THR A O 1
ATOM 2120 N N . ALA A 1 270 ? 27.472 0.970 -22.790 1.00 97.38 270 ALA A N 1
ATOM 2121 C CA . ALA A 1 270 ? 28.286 1.185 -21.596 1.00 97.38 270 ALA A CA 1
ATOM 2122 C C . ALA A 1 270 ? 29.693 0.581 -21.771 1.00 97.38 270 ALA A C 1
ATOM 2124 O O . ALA A 1 270 ? 29.837 -0.559 -22.219 1.00 97.38 270 ALA A O 1
ATOM 2125 N N . ASP A 1 271 ? 30.728 1.335 -21.394 1.00 96.00 271 ASP A N 1
ATOM 2126 C CA . ASP A 1 271 ? 32.134 0.925 -21.400 1.00 96.00 271 ASP A CA 1
ATOM 2127 C C . ASP A 1 271 ? 32.649 0.809 -19.960 1.00 96.00 271 ASP A C 1
ATOM 2129 O O . ASP A 1 271 ? 33.139 1.770 -19.348 1.00 96.00 271 ASP A O 1
ATOM 2133 N N . ALA A 1 272 ? 32.590 -0.412 -19.427 1.00 91.00 272 ALA A N 1
ATOM 2134 C CA . ALA A 1 272 ? 33.053 -0.701 -18.073 1.00 91.00 272 ALA A CA 1
ATOM 2135 C C . ALA A 1 272 ? 34.563 -0.488 -17.905 1.00 91.00 272 ALA A C 1
ATOM 2137 O O . ALA A 1 272 ? 35.033 -0.251 -16.794 1.00 91.00 272 ALA A O 1
ATOM 2138 N N . SER A 1 273 ? 35.341 -0.558 -18.986 1.00 92.19 273 SER A N 1
ATOM 2139 C CA . SER A 1 273 ? 36.800 -0.443 -18.907 1.00 92.19 273 SER A CA 1
ATOM 2140 C C . SER A 1 273 ? 37.249 1.008 -18.738 1.00 92.19 273 SER A C 1
ATOM 2142 O O . SER A 1 273 ? 38.248 1.263 -18.067 1.00 92.19 273 SER A O 1
ATOM 2144 N N . HIS A 1 274 ? 36.503 1.955 -19.313 1.00 93.62 274 HIS A N 1
ATOM 2145 C CA . HIS A 1 274 ? 36.883 3.372 -19.349 1.00 93.62 274 HIS A CA 1
ATOM 2146 C C . HIS A 1 274 ? 35.877 4.323 -18.690 1.00 93.62 274 HIS A C 1
ATOM 2148 O O . HIS A 1 274 ? 36.091 5.534 -18.740 1.00 93.62 274 HIS A O 1
ATOM 2154 N N . ASN A 1 275 ? 34.809 3.810 -18.065 1.00 94.12 275 ASN A N 1
ATOM 2155 C CA . ASN A 1 275 ? 33.772 4.617 -17.408 1.00 94.12 275 ASN A CA 1
ATOM 2156 C C . ASN A 1 275 ? 33.169 5.666 -18.357 1.00 94.12 275 ASN A C 1
ATOM 2158 O O . ASN A 1 275 ? 33.215 6.869 -18.081 1.00 94.12 275 ASN A O 1
ATOM 2162 N N . ARG A 1 276 ? 32.688 5.229 -19.524 1.00 95.75 276 ARG A N 1
ATOM 2163 C CA . ARG A 1 276 ? 32.195 6.135 -20.570 1.00 95.75 276 ARG A CA 1
ATOM 2164 C C . ARG A 1 276 ? 31.016 5.542 -21.331 1.00 95.75 276 ARG A C 1
ATOM 2166 O O . ARG A 1 276 ? 30.943 4.337 -21.531 1.00 95.75 276 ARG A O 1
ATOM 2173 N N . LEU A 1 277 ? 30.125 6.401 -21.801 1.00 97.06 277 LEU A N 1
ATOM 2174 C CA . LEU A 1 277 ? 28.945 6.019 -22.562 1.00 97.06 277 LEU A CA 1
ATOM 2175 C C . LEU A 1 277 ? 29.215 6.277 -24.043 1.00 97.06 277 LEU A C 1
ATOM 2177 O O . LEU A 1 277 ? 29.474 7.418 -24.430 1.00 97.06 277 LEU A O 1
ATOM 2181 N N . GLY A 1 278 ? 29.196 5.231 -24.860 1.00 96.81 278 GLY A N 1
ATOM 2182 C CA . GLY A 1 278 ? 29.262 5.334 -26.315 1.00 96.81 278 GLY A CA 1
ATOM 2183 C C . GLY A 1 278 ? 27.885 5.589 -26.917 1.00 96.81 278 GLY A C 1
ATOM 2184 O O . GLY A 1 278 ? 26.882 5.084 -26.414 1.00 96.81 278 GLY A O 1
ATOM 2185 N N . VAL A 1 279 ? 27.846 6.373 -27.994 1.00 97.62 279 VAL A N 1
ATOM 2186 C CA . VAL A 1 279 ? 26.618 6.684 -28.735 1.00 97.62 279 VAL A CA 1
ATOM 2187 C C . VAL A 1 279 ? 26.837 6.445 -30.225 1.00 97.62 279 VAL A C 1
ATOM 2189 O O . VAL A 1 279 ? 27.784 6.976 -30.809 1.00 97.62 279 VAL A O 1
ATOM 2192 N N . TYR A 1 280 ? 25.939 5.679 -30.838 1.00 97.00 280 TYR A N 1
ATOM 2193 C CA . TYR A 1 280 ? 25.887 5.441 -32.282 1.00 97.00 280 TYR A CA 1
ATOM 2194 C C . TYR A 1 280 ? 24.559 5.954 -32.844 1.00 97.00 280 TYR A C 1
ATOM 2196 O O . TYR A 1 280 ? 23.518 5.796 -32.202 1.00 97.00 280 TYR A O 1
ATOM 2204 N N . ASP A 1 281 ? 24.590 6.533 -34.043 1.00 95.94 281 ASP A N 1
ATOM 2205 C CA . ASP A 1 281 ? 23.396 6.833 -34.833 1.00 95.94 281 ASP A CA 1
ATOM 2206 C C . ASP A 1 281 ? 23.229 5.699 -35.850 1.00 95.94 281 ASP A C 1
ATOM 2208 O O . ASP A 1 281 ? 24.014 5.552 -36.788 1.00 95.94 281 ASP A O 1
ATOM 2212 N N . LEU A 1 282 ? 22.229 4.849 -35.628 1.00 94.75 282 LEU A N 1
ATOM 2213 C CA . LEU A 1 282 ? 21.922 3.703 -36.480 1.00 94.75 282 LEU A CA 1
ATOM 2214 C C . LEU A 1 282 ? 21.243 4.116 -37.792 1.00 94.75 282 LEU A C 1
ATOM 2216 O O . LEU A 1 282 ? 21.191 3.308 -38.717 1.00 94.75 282 LEU A O 1
ATOM 2220 N N . HIS A 1 283 ? 20.709 5.338 -37.889 1.00 92.38 283 HIS A N 1
ATOM 2221 C CA . HIS A 1 283 ? 20.129 5.843 -39.131 1.00 92.38 283 HIS A CA 1
ATOM 2222 C C . HIS A 1 283 ? 21.218 6.279 -40.109 1.00 92.38 283 HIS A C 1
ATOM 2224 O O . HIS A 1 283 ? 21.219 5.843 -41.260 1.00 92.38 283 HIS A O 1
ATOM 2230 N N . GLU A 1 284 ? 22.159 7.093 -39.628 1.00 91.88 284 GLU A N 1
ATOM 2231 C CA . GLU A 1 284 ? 23.322 7.535 -40.411 1.00 91.88 284 GLU A CA 1
ATOM 2232 C C . GLU A 1 284 ? 24.392 6.436 -40.521 1.00 91.88 284 GLU A C 1
ATOM 2234 O O . GLU A 1 284 ? 25.224 6.445 -41.428 1.00 91.88 284 GLU A O 1
ATOM 2239 N N . GLY A 1 285 ? 24.350 5.448 -39.625 1.00 94.06 285 GLY A N 1
ATOM 2240 C CA . GLY A 1 285 ? 25.287 4.335 -39.607 1.00 94.06 285 GLY A CA 1
ATOM 2241 C C . GLY A 1 285 ? 26.684 4.758 -39.166 1.00 94.06 285 GLY A C 1
ATOM 2242 O O . GLY A 1 285 ? 27.677 4.332 -39.755 1.00 94.06 285 GLY A O 1
ATOM 2243 N N . GLU A 1 286 ? 26.775 5.591 -38.131 1.00 94.62 286 GLU A N 1
ATOM 2244 C CA . GLU A 1 286 ? 28.051 6.098 -37.634 1.00 94.62 286 GLU A CA 1
ATOM 2245 C C . GLU A 1 286 ? 28.145 6.117 -36.106 1.00 94.62 286 GLU A C 1
ATOM 2247 O O . GLU A 1 286 ? 27.156 6.123 -35.369 1.00 94.62 286 GLU A O 1
ATOM 2252 N N . PHE A 1 287 ? 29.385 6.124 -35.620 1.00 96.44 287 PHE A N 1
ATOM 2253 C CA . PHE A 1 287 ? 29.677 6.394 -34.222 1.00 96.44 287 PHE A CA 1
ATOM 2254 C C . PHE A 1 287 ? 29.708 7.905 -33.985 1.00 96.44 287 PHE A C 1
ATOM 2256 O O . PHE A 1 287 ? 30.522 8.609 -34.581 1.00 96.44 287 PHE A O 1
ATOM 2263 N N . VAL A 1 288 ? 28.863 8.393 -33.076 1.00 95.06 288 VAL A N 1
ATOM 2264 C CA . VAL A 1 288 ? 28.688 9.832 -32.839 1.00 95.06 288 VAL A CA 1
ATOM 2265 C C . VAL A 1 288 ? 29.699 10.361 -31.822 1.00 95.06 288 VAL A C 1
ATOM 2267 O O . VAL A 1 288 ? 30.251 11.449 -31.989 1.00 95.06 288 VAL A O 1
ATOM 2270 N N . GLY A 1 289 ? 29.961 9.612 -30.746 1.00 94.69 289 GLY A N 1
ATOM 2271 C CA . GLY A 1 289 ? 30.923 10.035 -29.729 1.00 94.69 289 GLY A CA 1
ATOM 2272 C C . GLY A 1 289 ? 30.785 9.352 -28.371 1.00 94.69 289 GLY A C 1
ATOM 2273 O O . GLY A 1 289 ? 29.961 8.461 -28.169 1.00 94.69 289 GLY A O 1
ATOM 2274 N N . PHE A 1 290 ? 31.626 9.795 -27.432 1.00 95.00 290 PHE A N 1
ATOM 2275 C CA . PHE A 1 290 ? 31.641 9.330 -26.045 1.00 95.00 290 PHE A CA 1
ATOM 2276 C C . PHE A 1 290 ? 31.225 10.431 -25.068 1.00 95.00 290 PHE A C 1
ATOM 2278 O O . PHE A 1 290 ? 31.665 11.577 -25.184 1.00 95.00 290 PHE A O 1
ATOM 2285 N N . VAL A 1 291 ? 30.480 10.047 -24.034 1.00 94.81 291 VAL A N 1
ATOM 2286 C CA . VAL A 1 291 ? 30.296 10.826 -22.804 1.00 94.81 291 VAL A CA 1
ATOM 2287 C C . VAL A 1 291 ? 31.249 10.263 -21.750 1.00 94.81 291 VAL A C 1
ATOM 2289 O O . VAL A 1 291 ? 31.120 9.116 -21.337 1.00 94.81 291 VAL A O 1
ATOM 2292 N N . ASN A 1 292 ? 32.246 11.047 -21.337 1.00 92.94 292 ASN A N 1
ATOM 2293 C CA . ASN A 1 292 ? 33.286 10.582 -20.413 1.00 92.94 292 ASN A CA 1
ATOM 2294 C C . ASN A 1 292 ? 32.861 10.708 -18.942 1.00 92.94 292 ASN A C 1
ATOM 2296 O O . ASN A 1 292 ? 32.260 11.711 -18.556 1.00 92.94 292 ASN A O 1
ATOM 2300 N N . GLY A 1 293 ? 33.270 9.740 -18.116 1.00 90.25 293 GLY A N 1
ATOM 2301 C CA . GLY A 1 293 ? 33.068 9.725 -16.662 1.00 90.25 293 GLY A CA 1
ATOM 2302 C C . GLY A 1 293 ? 31.748 9.101 -16.198 1.00 90.25 293 GLY A C 1
ATOM 2303 O O . GLY A 1 293 ? 31.516 9.014 -14.993 1.00 90.25 293 GLY A O 1
ATOM 2304 N N . ILE A 1 294 ? 30.891 8.688 -17.136 1.00 92.06 294 ILE A N 1
ATOM 2305 C CA . ILE A 1 294 ? 29.571 8.088 -16.921 1.00 92.06 294 ILE A CA 1
ATOM 2306 C C . ILE A 1 294 ? 29.357 7.046 -18.023 1.00 92.06 294 ILE A C 1
ATOM 2308 O O . ILE A 1 294 ? 29.679 7.339 -19.166 1.00 92.06 294 ILE A O 1
ATOM 2312 N N . GLY A 1 295 ? 28.815 5.864 -17.714 1.00 91.31 295 GLY A N 1
ATOM 2313 C CA . GLY A 1 295 ? 28.658 4.770 -18.687 1.00 91.31 295 GLY A CA 1
ATOM 2314 C C . GLY A 1 295 ? 29.443 3.521 -18.314 1.00 91.31 295 GLY A C 1
ATOM 2315 O O . GLY A 1 295 ? 30.177 2.992 -19.135 1.00 91.31 295 GLY A O 1
ATOM 2316 N N . TYR A 1 296 ? 29.370 3.086 -17.059 1.00 93.44 296 TYR A N 1
ATOM 2317 C CA . TYR A 1 296 ? 30.204 2.000 -16.557 1.00 93.44 296 TYR A CA 1
ATOM 2318 C C . TYR A 1 296 ? 29.651 0.603 -16.890 1.00 93.44 296 TYR A C 1
ATOM 2320 O O . TYR A 1 296 ? 30.138 -0.081 -17.785 1.00 93.44 296 TYR A O 1
ATOM 2328 N N . SER A 1 297 ? 28.650 0.135 -16.151 1.00 91.94 297 SER A N 1
ATOM 2329 C CA . SER A 1 297 ? 28.224 -1.271 -16.182 1.00 91.94 297 SER A CA 1
ATOM 2330 C C . SER A 1 297 ? 26.951 -1.516 -16.982 1.00 91.94 297 SER A C 1
ATOM 2332 O O . SER A 1 297 ? 26.832 -2.542 -17.647 1.00 91.94 297 SER A O 1
ATOM 2334 N N . VAL A 1 298 ? 26.005 -0.587 -16.899 1.00 96.00 298 VAL A N 1
ATOM 2335 C CA . VAL A 1 298 ? 24.633 -0.745 -17.381 1.00 96.00 298 VAL A CA 1
ATOM 2336 C C . VAL A 1 298 ? 24.158 0.557 -18.012 1.00 96.00 298 VAL A C 1
ATOM 2338 O O . VAL A 1 298 ? 24.486 1.632 -17.504 1.00 96.00 298 VAL A O 1
ATOM 2341 N N . VAL A 1 299 ? 23.377 0.454 -19.082 1.00 97.56 299 VAL A N 1
ATOM 2342 C CA . VAL A 1 299 ? 22.625 1.559 -19.676 1.00 97.56 299 VAL A CA 1
ATOM 2343 C C . VAL A 1 299 ? 21.191 1.111 -19.950 1.00 97.56 299 VAL A C 1
ATOM 2345 O O . VAL A 1 299 ? 20.973 -0.021 -20.368 1.00 97.56 299 VAL A O 1
ATOM 2348 N N . CYS A 1 300 ? 20.234 2.000 -19.703 1.00 97.56 300 CYS A N 1
ATOM 2349 C CA . CYS A 1 300 ? 18.820 1.836 -20.019 1.00 97.56 300 CYS A CA 1
ATOM 2350 C C . CYS A 1 300 ? 18.285 3.160 -20.577 1.00 97.56 300 CYS A C 1
ATOM 2352 O O . CYS A 1 300 ? 18.547 4.231 -20.015 1.00 97.56 300 CYS A O 1
ATOM 2354 N N . VAL A 1 301 ? 17.551 3.103 -21.684 1.00 97.25 301 VAL A N 1
ATOM 2355 C CA . VAL A 1 301 ? 16.887 4.253 -22.294 1.00 97.25 301 VAL A CA 1
ATOM 2356 C C . VAL A 1 301 ? 15.397 4.179 -21.984 1.00 97.25 301 VAL A C 1
ATOM 2358 O O . VAL A 1 301 ? 14.657 3.363 -22.523 1.00 97.25 301 VAL A O 1
ATOM 2361 N N . SER A 1 302 ? 14.935 5.081 -21.125 1.00 95.56 302 SER A N 1
ATOM 2362 C CA . SER A 1 302 ? 13.524 5.178 -20.768 1.00 95.56 302 SER A CA 1
ATOM 2363 C C . SER A 1 302 ? 12.689 5.698 -21.952 1.00 95.56 302 SER A C 1
ATOM 2365 O O . SER A 1 302 ? 13.145 6.571 -22.700 1.00 95.56 302 SER A O 1
ATOM 2367 N N . PRO A 1 303 ? 11.421 5.266 -22.094 1.00 92.06 303 PRO A N 1
ATOM 2368 C CA . PRO A 1 303 ? 10.489 5.762 -23.113 1.00 92.06 303 PRO A CA 1
ATOM 2369 C C . PRO A 1 303 ? 10.240 7.279 -23.102 1.00 92.06 303 PRO A C 1
ATOM 2371 O O . PRO A 1 303 ? 9.798 7.844 -24.103 1.00 92.06 303 PRO A O 1
ATOM 2374 N N . ASP A 1 304 ? 10.527 7.961 -21.988 1.00 91.25 304 ASP A N 1
ATOM 2375 C CA . ASP A 1 304 ? 10.487 9.430 -21.901 1.00 91.25 304 ASP A CA 1
ATOM 2376 C C . ASP A 1 304 ? 11.715 10.132 -22.501 1.00 91.25 304 ASP A C 1
ATOM 2378 O O . ASP A 1 304 ? 11.781 11.363 -22.518 1.00 91.25 304 ASP A O 1
ATOM 2382 N N . GLY A 1 305 ? 12.665 9.357 -23.025 1.00 92.25 305 GLY A N 1
ATOM 2383 C CA . GLY A 1 305 ? 13.922 9.826 -23.590 1.00 92.25 305 GLY A CA 1
ATOM 2384 C C . GLY A 1 305 ? 15.026 10.026 -22.552 1.00 92.25 305 GLY A C 1
ATOM 2385 O O . GLY A 1 305 ? 16.135 10.403 -22.927 1.00 92.25 305 GLY A O 1
ATOM 2386 N N . SER A 1 306 ? 14.780 9.791 -21.262 1.00 94.69 306 SER A N 1
ATOM 2387 C CA . SER A 1 306 ? 15.853 9.819 -20.263 1.00 94.69 306 SER A CA 1
ATOM 2388 C C . SER A 1 306 ? 16.783 8.618 -20.448 1.00 94.69 306 SER A C 1
ATOM 2390 O O . SER A 1 306 ? 16.319 7.506 -20.682 1.00 94.69 306 SER A O 1
ATOM 2392 N N . VAL A 1 307 ? 18.090 8.817 -20.288 1.00 96.94 307 VAL A N 1
ATOM 2393 C CA . VAL A 1 307 ? 19.072 7.722 -20.294 1.00 96.94 307 VAL A CA 1
ATOM 2394 C C . VAL A 1 307 ? 19.585 7.515 -18.875 1.00 96.94 307 VAL A C 1
ATOM 2396 O O . VAL A 1 307 ? 20.143 8.431 -18.271 1.00 96.94 307 VAL A O 1
ATOM 2399 N N . TYR A 1 308 ? 19.395 6.315 -18.342 1.00 97.44 308 TYR A N 1
ATOM 2400 C CA . TYR A 1 308 ? 19.880 5.901 -17.031 1.00 97.44 308 TYR A CA 1
ATOM 2401 C C . TYR A 1 308 ? 21.120 5.035 -17.192 1.00 97.44 308 TYR A C 1
ATOM 2403 O O . TYR A 1 308 ? 21.159 4.123 -18.015 1.00 97.44 308 TYR A O 1
ATOM 2411 N N . THR A 1 309 ? 22.152 5.314 -16.409 1.00 97.00 309 THR A N 1
ATOM 2412 C CA . THR A 1 309 ? 23.420 4.584 -16.493 1.00 97.00 309 THR A CA 1
ATOM 2413 C C . THR A 1 309 ? 24.175 4.666 -15.173 1.00 97.00 309 THR A C 1
ATOM 2415 O O . THR A 1 309 ? 23.837 5.455 -14.293 1.00 97.00 309 THR A O 1
ATOM 2418 N N . SER A 1 310 ? 25.212 3.850 -15.010 1.00 95.00 310 SER A N 1
ATOM 2419 C CA . SER A 1 310 ? 26.090 3.897 -13.841 1.00 95.00 310 SER A CA 1
ATOM 2420 C C . SER A 1 310 ? 27.383 4.679 -14.101 1.00 95.00 310 SER A C 1
ATOM 2422 O O . SER A 1 310 ? 27.870 4.750 -15.234 1.00 95.00 310 SER A O 1
ATOM 2424 N N . ARG A 1 311 ? 27.972 5.237 -13.039 1.00 94.19 311 ARG A N 1
ATOM 2425 C CA . ARG A 1 311 ? 29.379 5.675 -12.995 1.00 94.19 311 ARG A CA 1
ATOM 2426 C C . ARG A 1 311 ? 30.069 5.099 -11.769 1.00 94.19 311 ARG A C 1
ATOM 2428 O O . ARG A 1 311 ? 29.401 4.804 -10.777 1.00 94.19 311 ARG A O 1
ATOM 2435 N N . TYR A 1 312 ? 31.395 5.019 -11.798 1.00 93.81 312 TYR A N 1
ATOM 2436 C CA . TYR A 1 312 ? 32.176 4.769 -10.588 1.00 93.81 312 TYR A CA 1
ATOM 2437 C C . TYR A 1 312 ? 33.118 5.921 -10.240 1.00 93.81 312 TYR A C 1
ATOM 2439 O O . TYR A 1 312 ? 33.488 6.731 -11.092 1.00 93.81 312 TYR A O 1
ATOM 2447 N N . GLU A 1 313 ? 33.519 5.970 -8.975 1.00 92.94 313 GLU A N 1
ATOM 2448 C CA . GLU A 1 313 ? 34.548 6.863 -8.455 1.00 92.94 313 GLU A CA 1
ATOM 2449 C C . GLU A 1 313 ? 35.464 6.082 -7.511 1.00 92.94 313 GLU A C 1
ATOM 2451 O O . GLU A 1 313 ? 34.994 5.424 -6.583 1.00 92.94 313 GLU A O 1
ATOM 2456 N N . ASP A 1 314 ? 36.772 6.130 -7.759 1.00 92.19 314 ASP A N 1
ATOM 2457 C CA . ASP A 1 314 ? 37.761 5.519 -6.872 1.00 92.19 314 ASP A CA 1
ATOM 2458 C C . ASP A 1 314 ? 38.103 6.507 -5.743 1.00 92.19 314 ASP A C 1
ATOM 2460 O O . ASP A 1 314 ? 38.600 7.610 -5.986 1.00 92.19 314 ASP A O 1
ATOM 2464 N N . THR A 1 315 ? 37.818 6.114 -4.501 1.00 91.44 315 THR A N 1
ATOM 2465 C CA . THR A 1 315 ? 38.106 6.884 -3.280 1.00 91.44 315 THR A CA 1
ATOM 2466 C C . THR A 1 315 ? 39.204 6.211 -2.449 1.00 91.44 315 THR A C 1
ATOM 2468 O O . THR A 1 315 ? 39.634 5.101 -2.758 1.00 91.44 315 THR A O 1
ATOM 2471 N N . GLU A 1 316 ? 39.664 6.863 -1.375 1.00 90.19 316 GLU A N 1
ATOM 2472 C CA . GLU A 1 316 ? 40.647 6.276 -0.445 1.00 90.19 316 GLU A CA 1
ATOM 2473 C C . GLU A 1 316 ? 40.116 5.012 0.262 1.00 90.19 316 GLU A C 1
ATOM 2475 O O . GLU A 1 316 ? 40.899 4.131 0.609 1.00 90.19 316 GLU A O 1
ATOM 2480 N N . GLU A 1 317 ? 38.796 4.903 0.442 1.00 85.31 317 GLU A N 1
ATOM 2481 C CA . GLU A 1 317 ? 38.131 3.793 1.144 1.00 85.31 317 GLU A CA 1
ATOM 2482 C C . GLU A 1 317 ? 37.702 2.655 0.201 1.00 85.31 317 GLU A C 1
ATOM 2484 O O . GLU A 1 317 ? 37.374 1.558 0.653 1.00 85.31 317 GLU A O 1
ATOM 2489 N N . GLY A 1 318 ? 37.726 2.891 -1.114 1.00 90.00 318 GLY A N 1
ATOM 2490 C CA . GLY A 1 318 ? 37.302 1.931 -2.128 1.00 90.00 318 GLY A CA 1
ATOM 2491 C C . GLY A 1 318 ? 36.581 2.581 -3.307 1.00 90.00 318 GLY A C 1
ATOM 2492 O O . GLY A 1 318 ? 36.489 3.805 -3.420 1.00 90.00 318 GLY A O 1
ATOM 2493 N N . ARG A 1 319 ? 36.063 1.743 -4.207 1.00 92.88 319 ARG A N 1
ATOM 2494 C CA . ARG A 1 319 ? 35.288 2.181 -5.371 1.00 92.88 319 ARG A CA 1
ATOM 2495 C C . ARG A 1 319 ? 33.817 2.353 -5.006 1.00 92.88 319 ARG A C 1
ATOM 2497 O O . ARG A 1 319 ? 33.210 1.418 -4.489 1.00 92.88 319 ARG A O 1
ATOM 2504 N N . LEU A 1 320 ? 33.258 3.512 -5.336 1.00 94.00 320 LEU A N 1
ATOM 2505 C CA . LEU A 1 320 ? 31.843 3.836 -5.167 1.00 94.00 320 LEU A CA 1
ATOM 2506 C C . LEU A 1 320 ? 31.130 3.876 -6.524 1.00 94.00 320 LEU A C 1
ATOM 2508 O O . LEU A 1 320 ? 31.736 4.257 -7.523 1.00 94.00 320 LEU A O 1
ATOM 2512 N N . TYR A 1 321 ? 29.853 3.500 -6.557 1.00 93.94 321 TYR A N 1
ATOM 2513 C CA . TYR A 1 321 ? 29.020 3.358 -7.751 1.00 93.94 321 TYR A CA 1
ATOM 2514 C C . TYR A 1 321 ? 27.747 4.198 -7.640 1.00 93.94 321 TYR A C 1
ATOM 2516 O O . TYR A 1 321 ? 26.904 3.992 -6.758 1.00 93.94 321 TYR A O 1
ATOM 2524 N N . TYR A 1 322 ? 27.567 5.101 -8.596 1.00 93.31 322 TYR A N 1
ATOM 2525 C CA . TYR A 1 322 ? 26.455 6.043 -8.633 1.00 93.31 322 TYR A CA 1
ATOM 2526 C C . TYR A 1 322 ? 25.534 5.743 -9.811 1.00 93.31 322 TYR A C 1
ATOM 2528 O O . TYR A 1 322 ? 25.989 5.333 -10.879 1.00 93.31 322 TYR A O 1
ATOM 2536 N N . LEU A 1 323 ? 24.237 5.952 -9.590 1.00 95.31 323 LEU A N 1
ATOM 2537 C CA . LEU A 1 323 ? 23.236 5.996 -10.647 1.00 95.31 323 LEU A CA 1
ATOM 2538 C C . LEU A 1 323 ? 23.201 7.418 -11.200 1.00 95.31 323 LEU A C 1
ATOM 2540 O O . LEU A 1 323 ? 23.075 8.364 -10.427 1.00 95.31 323 LEU A O 1
ATOM 2544 N N . GLU A 1 324 ? 23.259 7.548 -12.516 1.00 94.56 324 GLU A N 1
ATOM 2545 C CA . GLU A 1 324 ? 23.189 8.819 -13.224 1.00 94.56 324 GLU A CA 1
ATOM 2546 C C . GLU A 1 324 ? 21.993 8.818 -14.178 1.00 94.56 324 GLU A C 1
ATOM 2548 O O . GLU A 1 324 ? 21.717 7.821 -14.852 1.00 94.56 324 GLU A O 1
ATOM 2553 N N . LYS A 1 325 ? 21.290 9.953 -14.235 1.00 95.00 325 LYS A N 1
ATOM 2554 C CA . LYS A 1 325 ? 20.200 10.217 -15.182 1.00 95.00 325 LYS A CA 1
ATOM 2555 C C . LYS A 1 325 ? 20.638 11.328 -16.129 1.00 95.00 325 LYS A C 1
ATOM 2557 O O . LYS A 1 325 ? 20.986 12.425 -15.691 1.00 95.00 325 LYS A O 1
ATOM 2562 N N . LEU A 1 326 ? 20.580 11.056 -17.425 1.00 94.50 326 LEU A N 1
ATOM 2563 C CA . LEU A 1 326 ? 20.791 12.031 -18.486 1.00 94.50 326 LEU A CA 1
ATOM 2564 C C . LEU A 1 326 ? 19.435 12.414 -19.083 1.00 94.50 326 LEU A C 1
ATOM 2566 O O . LEU A 1 326 ? 18.689 11.561 -19.562 1.00 94.50 326 LEU A O 1
ATOM 2570 N N . GLU A 1 327 ? 19.121 13.703 -19.068 1.00 93.81 327 GLU A N 1
ATOM 2571 C CA . GLU A 1 327 ? 18.010 14.268 -19.830 1.00 93.81 327 GLU A CA 1
ATOM 2572 C C . GLU A 1 327 ? 18.444 14.472 -21.277 1.00 93.81 327 GLU A C 1
ATOM 2574 O O . GLU A 1 327 ? 19.542 14.976 -21.533 1.00 93.81 327 GLU A O 1
ATOM 2579 N N . THR A 1 328 ? 17.586 14.095 -22.225 1.00 94.12 328 THR A N 1
ATOM 2580 C CA . THR A 1 328 ? 17.906 14.180 -23.652 1.00 94.12 328 THR A CA 1
ATOM 2581 C C . THR A 1 328 ? 16.772 14.782 -24.473 1.00 94.12 328 THR A C 1
ATOM 2583 O O . THR A 1 328 ? 15.646 14.934 -23.997 1.00 94.12 328 THR A O 1
ATOM 2586 N N . ASN A 1 329 ? 17.062 15.090 -25.737 1.00 93.62 329 ASN A N 1
ATOM 2587 C CA . ASN A 1 329 ? 16.058 15.419 -26.748 1.00 93.62 329 ASN A CA 1
ATOM 2588 C C . ASN A 1 329 ? 15.534 14.188 -27.515 1.00 93.62 329 ASN A C 1
ATOM 2590 O O . ASN A 1 329 ? 14.879 14.361 -28.540 1.00 93.62 329 ASN A O 1
ATOM 2594 N N . LEU A 1 330 ? 15.762 12.952 -27.039 1.00 93.62 330 LEU A N 1
ATOM 2595 C CA . LEU A 1 330 ? 15.288 11.729 -27.712 1.00 93.62 330 LEU A CA 1
ATOM 2596 C C . LEU A 1 330 ? 13.771 11.736 -27.960 1.00 93.62 330 LEU A C 1
ATOM 2598 O O . LEU A 1 330 ? 13.278 11.253 -28.983 1.00 93.62 330 LEU A O 1
ATOM 2602 N N . ILE A 1 331 ? 13.023 12.346 -27.040 1.00 90.75 331 ILE A N 1
ATOM 2603 C CA . ILE A 1 331 ? 11.574 12.482 -27.152 1.00 90.75 331 ILE A CA 1
ATOM 2604 C C . ILE A 1 331 ? 11.147 13.303 -28.377 1.00 90.75 331 ILE A C 1
ATOM 2606 O O . ILE A 1 331 ? 10.050 13.086 -28.887 1.00 90.75 331 ILE A O 1
ATOM 2610 N N . ASP A 1 332 ? 11.993 14.206 -28.886 1.00 91.12 332 ASP A N 1
ATOM 2611 C CA . ASP A 1 332 ? 11.686 15.043 -30.051 1.00 91.12 332 ASP A CA 1
ATOM 2612 C C . ASP A 1 332 ? 11.669 14.235 -31.357 1.00 91.12 332 ASP A C 1
ATOM 2614 O O . ASP A 1 332 ? 10.920 14.581 -32.275 1.00 91.12 332 ASP A O 1
ATOM 2618 N N . PHE A 1 333 ? 12.428 13.135 -31.432 1.00 89.50 333 PHE A N 1
ATOM 2619 C CA . PHE A 1 333 ? 12.434 12.237 -32.593 1.00 89.50 333 PHE A CA 1
ATOM 2620 C C . PHE A 1 333 ? 11.199 11.324 -32.606 1.00 89.50 333 PHE A C 1
ATOM 2622 O O . PHE A 1 333 ? 10.584 11.121 -33.652 1.00 89.50 333 PHE A O 1
ATOM 2629 N N . SER A 1 334 ? 10.760 10.857 -31.432 1.00 86.56 334 SER A N 1
ATOM 2630 C CA . SER A 1 334 ? 9.521 10.069 -31.284 1.00 86.56 334 SER A CA 1
ATOM 2631 C C . SER A 1 334 ? 8.253 10.935 -31.380 1.00 86.56 334 SER A C 1
ATOM 2633 O O . SER A 1 334 ? 7.235 10.554 -31.970 1.00 86.56 334 SER A O 1
ATOM 2635 N N . TYR A 1 335 ? 8.307 12.137 -30.807 1.00 88.88 335 TYR A N 1
ATOM 2636 C CA . TYR A 1 335 ? 7.229 13.117 -30.771 1.00 88.88 335 TYR A CA 1
ATOM 2637 C C . TYR A 1 335 ? 7.742 14.459 -31.293 1.00 88.88 335 TYR A C 1
ATOM 2639 O O . TYR A 1 335 ? 8.205 15.281 -30.507 1.00 88.88 335 TYR A O 1
ATOM 2647 N N . PRO A 1 336 ? 7.572 14.756 -32.592 1.00 90.75 336 PRO A N 1
ATOM 2648 C CA . PRO A 1 336 ? 8.018 16.025 -33.151 1.00 90.75 336 PRO A CA 1
ATOM 2649 C C . PRO A 1 336 ? 7.434 17.236 -32.400 1.00 90.75 336 PRO A C 1
ATOM 2651 O O . PRO A 1 336 ? 6.267 17.189 -31.981 1.00 90.75 336 PRO A O 1
ATOM 2654 N N . PRO A 1 337 ? 8.152 18.373 -32.297 1.00 90.62 337 PRO A N 1
ATOM 2655 C CA . PRO A 1 337 ? 7.721 19.532 -31.502 1.00 90.62 337 PRO A CA 1
ATOM 2656 C C . PRO A 1 337 ? 6.315 20.061 -31.833 1.00 90.62 337 PRO A C 1
ATOM 2658 O O . PRO A 1 337 ? 5.611 20.596 -30.973 1.00 90.62 337 PRO A O 1
ATOM 2661 N N . GLN A 1 338 ? 5.863 19.909 -33.083 1.00 92.12 338 GLN A N 1
ATOM 2662 C CA . GLN A 1 338 ? 4.499 20.261 -33.497 1.00 92.12 338 GLN A CA 1
ATOM 2663 C C . GLN A 1 338 ? 3.443 19.344 -32.853 1.00 92.12 338 GLN A C 1
ATOM 2665 O O . GLN A 1 338 ? 2.436 19.836 -32.336 1.00 92.12 338 GLN A O 1
ATOM 2670 N N . ARG A 1 339 ? 3.700 18.028 -32.823 1.00 92.38 339 ARG A N 1
ATOM 2671 C CA . ARG A 1 339 ? 2.842 17.022 -32.179 1.00 92.38 339 ARG A CA 1
ATOM 2672 C C . ARG A 1 339 ? 2.801 17.238 -30.668 1.00 92.38 339 ARG A C 1
ATOM 2674 O O . ARG A 1 339 ? 1.711 17.256 -30.100 1.00 92.38 339 ARG A O 1
ATOM 2681 N N . GLN A 1 340 ? 3.946 17.505 -30.034 1.00 92.44 340 GLN A N 1
ATOM 2682 C CA . GLN A 1 340 ? 3.999 17.834 -28.603 1.00 92.44 340 GLN A CA 1
ATOM 2683 C C . GLN A 1 340 ? 3.136 19.061 -28.271 1.00 92.44 340 GLN A C 1
ATOM 2685 O O . GLN A 1 340 ? 2.301 19.010 -27.367 1.00 92.44 340 GLN A O 1
ATOM 2690 N N . LYS A 1 341 ? 3.254 20.152 -29.047 1.00 93.31 341 LYS A N 1
ATOM 2691 C CA . LYS A 1 341 ? 2.421 21.361 -28.878 1.00 93.31 341 LYS A CA 1
ATOM 2692 C C . LYS A 1 341 ? 0.926 21.062 -29.004 1.00 93.31 341 LYS A C 1
ATOM 2694 O O . LYS A 1 341 ? 0.130 21.627 -28.250 1.00 93.31 341 LYS A O 1
ATOM 2699 N N . GLN A 1 342 ? 0.530 20.195 -29.937 1.00 93.56 342 GLN A N 1
ATOM 2700 C CA . GLN A 1 342 ? -0.867 19.791 -30.111 1.00 93.56 342 GLN A CA 1
ATOM 2701 C C . GLN A 1 342 ? -1.384 18.983 -28.913 1.00 93.56 342 GLN A C 1
ATOM 2703 O O . GLN A 1 342 ? -2.460 19.303 -28.401 1.00 93.56 342 GLN A O 1
ATOM 2708 N N . ILE A 1 343 ? -0.612 17.997 -28.442 1.00 92.69 343 ILE A N 1
ATOM 2709 C CA . ILE A 1 343 ? -0.941 17.191 -27.256 1.00 92.69 343 ILE A CA 1
ATOM 2710 C C . ILE A 1 343 ? -1.101 18.112 -26.045 1.00 92.69 343 ILE A C 1
ATOM 2712 O O . ILE A 1 343 ? -2.165 18.140 -25.436 1.00 92.69 343 ILE A O 1
ATOM 2716 N N . LEU A 1 344 ? -0.119 18.975 -25.780 1.00 93.75 344 LEU A N 1
ATOM 2717 C CA . LEU A 1 344 ? -0.156 19.922 -24.662 1.00 93.75 344 LEU A CA 1
ATOM 2718 C C . LEU A 1 344 ? -1.335 20.893 -24.738 1.00 93.75 344 LEU A C 1
ATOM 2720 O O . LEU A 1 344 ? -1.940 21.219 -23.715 1.00 93.75 344 LEU A O 1
ATOM 2724 N N . LYS A 1 345 ? -1.696 21.363 -25.937 1.00 94.44 345 LYS A N 1
ATOM 2725 C CA . LYS A 1 345 ? -2.883 22.206 -26.130 1.00 94.44 345 LYS A CA 1
ATOM 2726 C C . LYS A 1 345 ? -4.161 21.453 -25.755 1.00 94.44 345 LYS A C 1
ATOM 2728 O O . LYS A 1 345 ? -5.028 22.048 -25.112 1.00 94.44 345 LYS A O 1
ATOM 2733 N N . ASN A 1 346 ? -4.273 20.177 -26.128 1.00 93.69 346 ASN A N 1
ATOM 2734 C CA . ASN A 1 346 ? -5.407 19.332 -25.760 1.00 93.69 346 ASN A CA 1
ATOM 2735 C C . ASN A 1 346 ? -5.441 19.059 -24.247 1.00 93.69 346 ASN A C 1
ATOM 2737 O O . ASN A 1 346 ? -6.448 19.344 -23.603 1.00 93.69 346 ASN A O 1
ATOM 2741 N N . THR A 1 347 ? -4.321 18.637 -23.654 1.00 93.50 347 THR A N 1
ATOM 2742 C CA . THR A 1 347 ? -4.190 18.391 -22.207 1.00 93.50 347 THR A CA 1
ATOM 2743 C C . THR A 1 347 ? -4.560 19.632 -21.394 1.00 93.50 347 THR A C 1
ATOM 2745 O O . THR A 1 347 ? -5.364 19.558 -20.470 1.00 93.50 347 THR A O 1
ATOM 2748 N N . ARG A 1 348 ? -4.065 20.819 -21.777 1.00 94.81 348 ARG A N 1
ATOM 2749 C CA . ARG A 1 348 ? -4.413 22.087 -21.108 1.00 94.81 348 ARG A CA 1
ATOM 2750 C C . ARG A 1 348 ? -5.888 22.457 -21.257 1.00 94.81 348 ARG A C 1
ATOM 2752 O O . ARG A 1 348 ? -6.439 23.103 -20.367 1.00 94.81 348 ARG A O 1
ATOM 2759 N N . ARG A 1 349 ? -6.530 22.107 -22.376 1.00 95.38 349 ARG A N 1
ATOM 2760 C CA . ARG A 1 349 ? -7.973 22.313 -22.564 1.00 95.38 349 ARG A CA 1
ATOM 2761 C C . ARG A 1 349 ? -8.765 21.405 -21.624 1.00 95.38 349 ARG A C 1
ATOM 2763 O O . ARG A 1 349 ? -9.589 21.923 -20.876 1.00 95.38 349 ARG A O 1
ATOM 2770 N N . LEU A 1 350 ? -8.458 20.107 -21.613 1.00 93.94 350 LEU A N 1
ATOM 2771 C CA . LEU A 1 350 ? -9.083 19.132 -20.716 1.00 93.94 350 LEU A CA 1
ATOM 2772 C C . LEU A 1 350 ? -8.903 19.522 -19.247 1.00 93.94 350 LEU A C 1
ATOM 2774 O O . LEU A 1 350 ? -9.871 19.525 -18.497 1.00 93.94 350 LEU A O 1
ATOM 2778 N N . TYR A 1 351 ? -7.708 19.970 -18.855 1.00 93.88 351 TYR A N 1
ATOM 2779 C CA . TYR A 1 351 ? -7.448 20.467 -17.503 1.00 93.88 351 TYR A CA 1
ATOM 2780 C C . TYR A 1 351 ? -8.316 21.678 -17.131 1.00 93.88 351 TYR A C 1
ATOM 2782 O O . TYR A 1 351 ? -8.878 21.741 -16.038 1.00 93.88 351 TYR A O 1
ATOM 2790 N N . LYS A 1 352 ? -8.492 22.639 -18.046 1.00 94.44 352 LYS A N 1
ATOM 2791 C CA . LYS A 1 352 ? -9.376 23.792 -17.809 1.00 94.44 352 LYS A CA 1
ATOM 2792 C C . LYS A 1 352 ? -10.834 23.374 -17.639 1.00 94.44 352 LYS A C 1
ATOM 2794 O O . LYS A 1 352 ? -11.523 23.937 -16.789 1.00 94.44 352 LYS A O 1
ATOM 2799 N N . ASP A 1 353 ? -11.306 22.430 -18.443 1.00 93.12 353 ASP A N 1
ATOM 2800 C CA . ASP A 1 353 ? -12.686 21.949 -18.371 1.00 93.12 353 ASP A CA 1
ATOM 2801 C C . ASP A 1 353 ? -12.913 21.085 -17.115 1.00 93.12 353 ASP A C 1
ATOM 2803 O O . ASP A 1 353 ? -13.911 21.286 -16.416 1.00 93.12 353 ASP A O 1
ATOM 2807 N N . PHE A 1 354 ? -11.927 20.265 -16.731 1.00 93.88 354 PHE A N 1
ATOM 2808 C CA . PHE A 1 354 ? -11.856 19.591 -15.431 1.00 93.88 354 PHE A CA 1
ATOM 2809 C C . PHE A 1 354 ? -11.985 20.592 -14.277 1.00 93.88 354 PHE A C 1
ATOM 2811 O O . PHE A 1 354 ? -12.875 20.452 -13.443 1.00 93.88 354 PHE A O 1
ATOM 2818 N N . MET A 1 355 ? -11.177 21.656 -14.260 1.00 93.56 355 MET A N 1
ATOM 2819 C CA . MET A 1 355 ? -11.209 22.663 -13.193 1.00 93.56 355 MET A CA 1
ATOM 2820 C C . MET A 1 355 ? -12.555 23.396 -13.089 1.00 93.56 355 MET A C 1
ATOM 2822 O O . MET A 1 355 ? -12.976 23.749 -11.985 1.00 93.56 355 MET A O 1
ATOM 2826 N N . LYS A 1 356 ? -13.254 23.633 -14.209 1.00 92.06 356 LYS A N 1
ATOM 2827 C CA . LYS A 1 356 ? -14.612 24.211 -14.185 1.00 92.06 356 LYS A CA 1
ATOM 2828 C C . LYS A 1 356 ? -15.603 23.259 -13.521 1.00 92.06 356 LYS A C 1
ATOM 2830 O O . LYS A 1 356 ? -16.370 23.695 -12.665 1.00 92.06 356 LYS A O 1
ATOM 2835 N N . LYS A 1 357 ? -15.573 21.974 -13.887 1.00 90.50 357 LYS A N 1
ATOM 2836 C CA . LYS A 1 357 ? -16.465 20.965 -13.304 1.00 90.50 357 LYS A CA 1
ATOM 2837 C C . LYS A 1 357 ? -16.148 20.698 -11.841 1.00 90.50 357 LYS A C 1
ATOM 2839 O O . LYS A 1 357 ? -17.068 20.686 -11.031 1.00 90.50 357 LYS A O 1
ATOM 2844 N N . LEU A 1 358 ? -14.871 20.597 -11.484 1.00 91.88 358 LEU A N 1
ATOM 2845 C CA . LEU A 1 358 ? -14.415 20.374 -10.113 1.00 91.88 358 LEU A CA 1
ATOM 2846 C C . LEU A 1 358 ? -14.999 21.409 -9.136 1.00 91.88 358 LEU A C 1
ATOM 2848 O O . LEU A 1 358 ? -15.468 21.051 -8.058 1.00 91.88 358 LEU A O 1
ATOM 2852 N N . LYS A 1 359 ? -15.052 22.685 -9.544 1.00 88.25 359 LYS A N 1
ATOM 2853 C CA . LYS A 1 359 ? -15.651 23.769 -8.745 1.00 88.25 359 LYS A CA 1
ATOM 2854 C C . LYS A 1 359 ? -17.162 23.631 -8.548 1.00 88.25 359 LYS A C 1
ATOM 2856 O O . LYS A 1 359 ? -17.678 24.107 -7.543 1.00 88.25 359 LYS A O 1
ATOM 2861 N N . SER A 1 360 ? -17.865 23.016 -9.497 1.00 85.62 360 SER A N 1
ATOM 2862 C CA . SER A 1 360 ? -19.322 22.839 -9.441 1.00 85.62 360 SER A CA 1
ATOM 2863 C C . SER A 1 360 ? -19.770 21.647 -8.591 1.00 85.62 360 SER A C 1
ATOM 2865 O O . SER A 1 360 ? -20.934 21.576 -8.212 1.00 85.62 360 SER A O 1
ATOM 2867 N N . VAL A 1 361 ? -18.862 20.719 -8.271 1.00 88.56 361 VAL A N 1
ATOM 2868 C CA . VAL A 1 361 ? -19.188 19.519 -7.492 1.00 88.56 361 VAL A CA 1
ATOM 2869 C C . VAL A 1 361 ? -19.260 19.854 -6.002 1.00 88.56 361 VAL A C 1
ATOM 2871 O O . VAL A 1 361 ? -18.326 20.437 -5.445 1.00 88.56 361 VAL A O 1
ATOM 2874 N N . SER A 1 362 ? -20.368 19.471 -5.366 1.00 82.88 362 SER A N 1
ATOM 2875 C CA . SER A 1 362 ? -20.631 19.624 -3.927 1.00 82.88 362 SER A CA 1
ATOM 2876 C C . SER A 1 362 ? -20.621 18.304 -3.149 1.00 82.88 362 SER A C 1
ATOM 2878 O O . SER A 1 362 ? -20.576 18.333 -1.926 1.00 82.88 362 SER A O 1
ATOM 2880 N N . GLU A 1 363 ? -20.656 17.158 -3.832 1.00 85.25 363 GLU A N 1
ATOM 2881 C CA . GLU A 1 363 ? -20.698 15.820 -3.226 1.00 85.25 363 GLU A CA 1
ATOM 2882 C C . GLU A 1 363 ? -19.457 15.011 -3.610 1.00 85.25 363 GLU A C 1
ATOM 2884 O O . GLU A 1 363 ? -18.998 15.062 -4.750 1.00 85.25 363 GLU A O 1
ATOM 2889 N N . GLU A 1 364 ? -18.932 14.234 -2.665 1.00 82.25 364 GLU A N 1
ATOM 2890 C CA . GLU A 1 364 ? -17.670 13.505 -2.830 1.00 82.25 364 GLU A CA 1
ATOM 2891 C C . GLU A 1 364 ? -17.767 12.363 -3.859 1.00 82.25 364 GLU A C 1
ATOM 2893 O O . GLU A 1 364 ? -16.862 12.190 -4.671 1.00 82.25 364 GLU A O 1
ATOM 2898 N N . GLU A 1 365 ? -18.896 11.649 -3.919 1.00 82.25 365 GLU A N 1
ATOM 2899 C CA . GLU A 1 365 ? -19.129 10.552 -4.876 1.00 82.25 365 GLU A CA 1
ATOM 2900 C C . GLU A 1 365 ? -19.028 11.021 -6.337 1.00 82.25 365 GLU A C 1
ATOM 2902 O O . GLU A 1 365 ? -18.461 10.341 -7.198 1.00 82.25 365 GLU A O 1
ATOM 2907 N N . LYS A 1 366 ? -19.495 12.245 -6.607 1.00 84.44 366 LYS A N 1
ATOM 2908 C CA . LYS A 1 366 ? -19.465 12.875 -7.934 1.00 84.44 366 LYS A CA 1
ATOM 2909 C C . LYS A 1 366 ? -18.055 13.288 -8.378 1.00 84.44 366 LYS A C 1
ATOM 2911 O O . LYS A 1 366 ? -17.871 13.608 -9.549 1.00 84.44 366 LYS A O 1
ATOM 2916 N N . LEU A 1 367 ? -17.053 13.275 -7.491 1.00 83.12 367 LEU A N 1
ATOM 2917 C CA . LEU A 1 367 ? -15.662 13.573 -7.863 1.00 83.12 367 LEU A CA 1
ATOM 2918 C C . LEU A 1 367 ? -15.031 12.446 -8.688 1.00 83.12 367 LEU A C 1
ATOM 2920 O O . LEU A 1 367 ? -14.264 12.718 -9.609 1.00 83.12 367 LEU A O 1
ATOM 2924 N N . THR A 1 368 ? -15.375 11.191 -8.391 1.00 76.00 368 THR A N 1
ATOM 2925 C CA . THR A 1 368 ? -14.811 10.016 -9.083 1.00 76.00 368 THR A CA 1
ATOM 2926 C C . THR A 1 368 ? -15.352 9.841 -10.503 1.00 76.00 368 THR A C 1
ATOM 2928 O O . THR A 1 368 ? -14.704 9.233 -11.348 1.00 76.00 368 THR A O 1
ATOM 2931 N N . THR A 1 369 ? -16.513 10.431 -10.799 1.00 82.88 369 THR A N 1
ATOM 2932 C CA . THR A 1 369 ? -17.214 10.309 -12.087 1.00 82.88 369 THR A CA 1
ATOM 2933 C C . THR A 1 369 ? -16.893 11.439 -13.070 1.00 82.88 369 THR A C 1
ATOM 2935 O O . THR A 1 369 ? -17.497 11.528 -14.143 1.00 82.88 369 THR A O 1
ATOM 2938 N N . ILE A 1 370 ? -15.933 12.317 -12.748 1.00 87.00 370 ILE A N 1
ATOM 2939 C CA . ILE A 1 370 ? -15.542 13.414 -13.640 1.00 87.00 370 ILE A CA 1
ATOM 2940 C C . ILE A 1 370 ? -14.829 12.846 -14.875 1.00 87.00 370 ILE A C 1
ATOM 2942 O O . ILE A 1 370 ? -13.646 12.502 -14.838 1.00 87.00 370 ILE A O 1
ATOM 2946 N N . LYS A 1 371 ? -15.553 12.812 -15.999 1.00 88.81 371 LYS A N 1
ATOM 2947 C CA . LYS A 1 371 ? -15.078 12.301 -17.294 1.00 88.81 371 LYS A CA 1
ATOM 2948 C C . LYS A 1 371 ? -13.734 12.901 -17.717 1.00 88.81 371 LYS A C 1
ATOM 2950 O O . LYS A 1 371 ? -12.842 12.168 -18.123 1.00 88.81 371 LYS A O 1
ATOM 2955 N N . GLU A 1 372 ? -13.548 14.207 -17.560 1.00 90.19 372 GLU A N 1
ATOM 2956 C CA . GLU A 1 372 ? -12.318 14.905 -17.949 1.00 90.19 372 GLU A CA 1
ATOM 2957 C C . GLU A 1 372 ? -11.085 14.408 -17.186 1.00 90.19 372 GLU A C 1
ATOM 2959 O O . GLU A 1 372 ? -9.997 14.397 -17.750 1.00 90.19 372 GLU A O 1
ATOM 2964 N N . LEU A 1 373 ? -11.232 13.971 -15.928 1.00 87.06 373 LEU A N 1
ATOM 2965 C CA . LEU A 1 373 ? -10.120 13.389 -15.174 1.00 87.06 373 LEU A CA 1
ATOM 2966 C C . LEU A 1 373 ? -9.745 12.008 -15.721 1.00 87.06 373 LEU A C 1
ATOM 2968 O O . LEU A 1 373 ? -8.559 11.699 -15.838 1.00 87.06 373 LEU A O 1
ATOM 2972 N N . SER A 1 374 ? -10.746 11.195 -16.077 1.00 86.19 374 SER A N 1
ATOM 2973 C CA . SER A 1 374 ? -10.507 9.897 -16.717 1.00 86.19 374 SER A CA 1
ATOM 2974 C C . SER A 1 374 ? -9.848 10.064 -18.090 1.00 86.19 374 SER A C 1
ATOM 2976 O O . SER A 1 374 ? -8.873 9.383 -18.388 1.00 86.19 374 SER A O 1
ATOM 2978 N N . GLU A 1 375 ? -10.291 11.051 -18.876 1.00 89.69 375 GLU A N 1
ATOM 2979 C CA . GLU A 1 375 ? -9.687 11.390 -20.166 1.00 89.69 375 GLU A CA 1
ATOM 2980 C C . GLU A 1 375 ? -8.248 11.889 -19.990 1.00 89.69 375 GLU A C 1
ATOM 2982 O O . GLU A 1 375 ? -7.364 11.419 -20.697 1.00 89.69 375 GLU A O 1
ATOM 2987 N N . LEU A 1 376 ? -7.976 12.767 -19.016 1.00 88.88 376 LEU A N 1
ATOM 2988 C CA . LEU A 1 376 ? -6.612 13.205 -18.690 1.00 88.88 376 LEU A CA 1
ATOM 2989 C C . LEU A 1 376 ? -5.711 12.037 -18.283 1.00 88.88 376 LEU A C 1
ATOM 2991 O O . LEU A 1 376 ? -4.575 11.969 -18.739 1.00 88.88 376 LEU A O 1
ATOM 2995 N N . SER A 1 377 ? -6.217 11.122 -17.457 1.00 83.94 377 SER A N 1
ATOM 2996 C CA . SER A 1 377 ? -5.453 9.961 -16.981 1.00 83.94 377 SER A CA 1
ATOM 2997 C C . SER A 1 377 ? -5.207 8.926 -18.082 1.00 83.94 377 SER A C 1
ATOM 2999 O O . SER A 1 377 ? -4.240 8.182 -17.996 1.00 83.94 377 SER A O 1
ATOM 3001 N N . SER A 1 378 ? -6.043 8.904 -19.126 1.00 85.75 378 SER A N 1
ATOM 3002 C CA . SER A 1 378 ? -5.864 8.040 -20.301 1.00 85.75 378 SER A CA 1
ATOM 3003 C C . SER A 1 378 ? -4.811 8.543 -21.296 1.00 85.75 378 SER A C 1
ATOM 3005 O O . SER A 1 378 ? -4.480 7.837 -22.246 1.00 85.75 378 SER A O 1
ATOM 3007 N N . ILE A 1 379 ? -4.292 9.767 -21.115 1.00 86.31 379 ILE A N 1
ATOM 3008 C CA . ILE A 1 379 ? -3.221 10.302 -21.961 1.00 86.31 379 ILE A CA 1
ATOM 3009 C C . ILE A 1 379 ? -1.909 9.632 -21.556 1.00 86.31 379 ILE A C 1
ATOM 3011 O O . ILE A 1 379 ? -1.169 10.141 -20.714 1.00 86.31 379 ILE A O 1
ATOM 3015 N N . ASP A 1 380 ? -1.619 8.507 -22.196 1.00 81.75 380 ASP A N 1
ATOM 3016 C CA . ASP A 1 380 ? -0.375 7.768 -22.014 1.00 81.75 380 ASP A CA 1
ATOM 3017 C C . ASP A 1 380 ? 0.695 8.275 -22.987 1.00 81.75 380 ASP A C 1
ATOM 3019 O O . ASP A 1 380 ? 0.925 7.730 -24.066 1.00 81.75 380 ASP A O 1
ATOM 3023 N N . VAL A 1 381 ? 1.270 9.433 -22.657 1.00 85.62 381 VAL A N 1
ATOM 3024 C CA . VAL A 1 381 ? 2.369 10.028 -23.421 1.00 85.62 381 VAL A CA 1
ATOM 3025 C C . VAL A 1 381 ? 3.488 10.386 -22.447 1.00 85.62 381 VAL A C 1
ATOM 3027 O O . VAL A 1 381 ? 3.230 11.121 -21.486 1.00 85.62 381 VAL A O 1
ATOM 3030 N N . PRO A 1 382 ? 4.738 9.961 -22.700 1.00 85.62 382 PRO A N 1
ATOM 3031 C CA . PRO A 1 382 ? 5.850 10.169 -21.782 1.00 85.62 382 PRO A CA 1
ATOM 3032 C C . PRO A 1 382 ? 6.437 11.592 -21.893 1.00 85.62 382 PRO A C 1
ATOM 3034 O O . PRO A 1 382 ? 7.640 11.800 -21.973 1.00 85.62 382 PRO A O 1
ATOM 3037 N N . LEU A 1 383 ? 5.567 12.609 -21.901 1.00 89.75 383 LEU A N 1
ATOM 3038 C CA . LEU A 1 383 ? 5.939 14.022 -21.877 1.00 89.75 383 LEU A CA 1
ATOM 3039 C C . LEU A 1 383 ? 5.824 14.567 -20.454 1.00 89.75 383 LEU A C 1
ATOM 3041 O O . LEU A 1 383 ? 4.727 14.645 -19.894 1.00 89.75 383 LEU A O 1
ATOM 3045 N N . ARG A 1 384 ? 6.943 15.052 -19.907 1.00 88.19 384 ARG A N 1
ATOM 3046 C CA . ARG A 1 384 ? 7.033 15.639 -18.559 1.00 88.19 384 ARG A CA 1
ATOM 3047 C C . ARG A 1 384 ? 5.916 16.646 -18.257 1.00 88.19 384 ARG A C 1
ATOM 3049 O O . ARG A 1 384 ? 5.195 16.507 -17.277 1.00 88.19 384 ARG A O 1
ATOM 3056 N N . GLN A 1 385 ? 5.708 17.613 -19.151 1.00 89.44 385 GLN A N 1
ATOM 3057 C CA . GLN A 1 385 ? 4.689 18.658 -18.986 1.00 89.44 385 GLN A CA 1
ATOM 3058 C C . GLN A 1 385 ? 3.249 18.115 -18.964 1.00 89.44 385 GLN A C 1
ATOM 3060 O O . GLN A 1 385 ? 2.377 18.712 -18.337 1.00 89.44 385 GLN A O 1
ATOM 3065 N N . VAL A 1 386 ? 2.972 17.006 -19.659 1.00 91.06 386 VAL A N 1
ATOM 3066 C CA . VAL A 1 386 ? 1.652 16.355 -19.618 1.00 91.06 386 VAL A CA 1
ATOM 3067 C C . VAL A 1 386 ? 1.447 15.706 -18.251 1.00 91.06 386 VAL A C 1
ATOM 3069 O O . VAL A 1 386 ? 0.403 15.919 -17.635 1.00 91.06 386 VAL A O 1
ATOM 3072 N N . ARG A 1 387 ? 2.460 14.992 -17.741 1.00 89.88 387 ARG A N 1
ATOM 3073 C CA . ARG A 1 387 ? 2.417 14.355 -16.416 1.00 89.88 387 ARG A CA 1
ATOM 3074 C C . ARG A 1 387 ? 2.252 15.369 -15.287 1.00 89.88 387 ARG A C 1
ATOM 3076 O O . ARG A 1 387 ? 1.428 15.145 -14.407 1.00 89.88 387 ARG A O 1
ATOM 3083 N N . GLU A 1 388 ? 2.950 16.504 -15.351 1.00 91.56 388 GLU A N 1
ATOM 3084 C CA . GLU A 1 388 ? 2.802 17.599 -14.378 1.00 91.56 388 GLU A CA 1
ATOM 3085 C C . GLU A 1 388 ? 1.352 18.103 -14.301 1.00 91.56 388 GLU A C 1
ATOM 3087 O O . GLU A 1 388 ? 0.823 18.277 -13.206 1.00 91.56 388 GLU A O 1
ATOM 3092 N N . ILE A 1 389 ? 0.675 18.263 -15.446 1.00 92.62 389 ILE A N 1
ATOM 3093 C CA . ILE A 1 389 ? -0.736 18.682 -15.485 1.00 92.62 389 ILE A CA 1
ATOM 3094 C C . ILE A 1 389 ? -1.658 17.604 -14.893 1.00 92.62 389 ILE A C 1
ATOM 3096 O O . ILE A 1 389 ? -2.605 17.930 -14.177 1.00 92.62 389 ILE A O 1
ATOM 3100 N N . ILE A 1 390 ? -1.409 16.324 -15.188 1.00 89.94 390 ILE A N 1
ATOM 3101 C CA . ILE A 1 390 ? -2.211 15.211 -14.654 1.00 89.94 390 ILE A CA 1
ATOM 3102 C C . ILE A 1 390 ? -2.052 15.115 -13.131 1.00 89.94 390 ILE A C 1
ATOM 3104 O O . ILE A 1 390 ? -3.041 14.966 -12.413 1.00 89.94 390 ILE A O 1
ATOM 3108 N N . GLU A 1 391 ? -0.829 15.232 -12.618 1.00 88.81 391 GLU A N 1
ATOM 3109 C CA . GLU A 1 391 ? -0.552 15.224 -11.179 1.00 88.81 391 GLU A CA 1
ATOM 3110 C C . GLU A 1 391 ? -1.166 16.443 -10.481 1.00 88.81 391 GLU A C 1
ATOM 3112 O O . GLU A 1 391 ? -1.786 16.295 -9.426 1.00 88.81 391 GLU A O 1
ATOM 3117 N N . GLU A 1 392 ? -1.088 17.630 -11.094 1.00 91.62 392 GLU A N 1
ATOM 3118 C CA . GLU A 1 392 ? -1.772 18.830 -10.600 1.00 91.62 392 GLU A CA 1
ATOM 3119 C C . GLU A 1 392 ? -3.290 18.601 -10.521 1.00 91.62 392 GLU A C 1
ATOM 3121 O O . GLU A 1 392 ? -3.912 18.915 -9.505 1.00 91.62 392 GLU A O 1
ATOM 3126 N N . ALA A 1 393 ? -3.891 17.980 -11.542 1.00 90.94 393 ALA A N 1
ATOM 3127 C CA . ALA A 1 393 ? -5.312 17.635 -11.548 1.00 90.94 393 ALA A CA 1
ATOM 3128 C C . ALA A 1 393 ? -5.689 16.664 -10.419 1.00 90.94 393 ALA A C 1
ATOM 3130 O O . ALA A 1 393 ? -6.671 16.908 -9.711 1.00 90.94 393 ALA A O 1
ATOM 3131 N N . LYS A 1 394 ? -4.895 15.606 -10.199 1.00 88.94 394 LYS A N 1
ATOM 3132 C CA . LYS A 1 394 ? -5.082 14.659 -9.084 1.00 88.94 394 LYS A CA 1
ATOM 3133 C C . LYS A 1 394 ? -4.954 15.358 -7.723 1.00 88.94 394 LYS A C 1
ATOM 3135 O O . LYS A 1 394 ? -5.783 15.137 -6.840 1.00 88.94 394 LYS A O 1
ATOM 3140 N N . GLY A 1 395 ? -3.978 16.255 -7.568 1.00 89.12 395 GLY A N 1
ATOM 3141 C CA . GLY A 1 395 ? -3.813 17.074 -6.364 1.00 89.12 395 GLY A CA 1
ATOM 3142 C C . GLY A 1 395 ? -5.024 17.973 -6.100 1.00 89.12 395 GLY A C 1
ATOM 3143 O O . GLY A 1 395 ? -5.562 17.981 -4.993 1.00 89.12 395 GLY A O 1
ATOM 3144 N N . LYS A 1 396 ? -5.532 18.658 -7.132 1.00 91.25 396 LYS A N 1
ATOM 3145 C CA . LYS A 1 396 ? -6.737 19.498 -7.025 1.00 91.25 396 LYS A CA 1
ATOM 3146 C C . LYS A 1 396 ? -7.999 18.702 -6.714 1.00 91.25 396 LYS A C 1
ATOM 3148 O O . LYS A 1 396 ? -8.851 19.190 -5.973 1.00 91.25 396 LYS A O 1
ATOM 3153 N N . LEU A 1 397 ? -8.119 17.481 -7.231 1.00 90.81 397 LEU A N 1
ATOM 3154 C CA . LEU A 1 397 ? -9.205 16.571 -6.866 1.00 90.81 397 LEU A CA 1
ATOM 3155 C C . LEU A 1 397 ? -9.181 16.255 -5.363 1.00 90.81 397 LEU A C 1
ATOM 3157 O O . LEU A 1 397 ? -10.213 16.348 -4.697 1.00 90.81 397 LEU A O 1
ATOM 3161 N N . LYS A 1 398 ? -7.999 15.923 -4.831 1.00 89.25 398 LYS A N 1
ATOM 3162 C CA . LYS A 1 398 ? -7.791 15.629 -3.408 1.00 89.25 398 LYS A CA 1
ATOM 3163 C C . LYS A 1 398 ? -8.095 16.850 -2.533 1.00 89.25 398 LYS A C 1
ATOM 3165 O O . LYS A 1 398 ? -8.854 16.723 -1.575 1.00 89.25 398 LYS A O 1
ATOM 3170 N N . ASP A 1 399 ? -7.608 18.033 -2.922 1.00 90.69 399 ASP A N 1
ATOM 3171 C CA . ASP A 1 399 ? -7.945 19.308 -2.269 1.00 90.69 399 ASP A CA 1
ATOM 3172 C C . ASP A 1 399 ? -9.470 19.506 -2.194 1.00 90.69 399 ASP A C 1
ATOM 3174 O O . ASP A 1 399 ? -10.017 19.821 -1.136 1.00 90.69 399 ASP A O 1
ATOM 3178 N N . ARG A 1 400 ? -10.186 19.272 -3.303 1.00 90.94 400 ARG A N 1
ATOM 3179 C CA . ARG A 1 400 ? -11.644 19.441 -3.364 1.00 90.94 400 ARG A CA 1
ATOM 3180 C C . ARG A 1 400 ? -12.402 18.417 -2.516 1.00 90.94 400 ARG A C 1
ATOM 3182 O O . ARG A 1 400 ? -13.399 18.782 -1.893 1.00 90.94 400 ARG A O 1
ATOM 3189 N N . SER A 1 401 ? -11.941 17.164 -2.464 1.00 91.31 401 SER A N 1
ATOM 3190 C CA . SER A 1 401 ? -12.483 16.146 -1.546 1.00 91.31 401 SER A CA 1
ATOM 3191 C C . SER A 1 401 ? -12.379 16.617 -0.095 1.00 91.31 401 SER A C 1
ATOM 3193 O O . SER A 1 401 ? -13.361 16.541 0.645 1.00 91.31 401 SER A O 1
ATOM 3195 N N . TYR A 1 402 ? -11.236 17.186 0.302 1.00 91.38 402 TYR A N 1
ATOM 3196 C CA . TYR A 1 402 ? -11.071 17.751 1.640 1.00 91.38 402 TYR A CA 1
ATOM 3197 C C . TYR A 1 402 ? -11.986 18.957 1.889 1.00 91.38 402 TYR A C 1
ATOM 3199 O O . TYR A 1 402 ? -12.601 19.028 2.951 1.00 91.38 402 TYR A O 1
ATOM 3207 N N . GLU A 1 403 ? -12.158 19.868 0.926 1.00 91.56 403 GLU A N 1
ATOM 3208 C CA . GLU A 1 403 ? -13.097 20.998 1.053 1.00 91.56 403 GLU A CA 1
ATOM 3209 C C . GLU A 1 403 ? -14.544 20.546 1.296 1.00 91.56 403 GLU A C 1
ATOM 3211 O O . GLU A 1 403 ? -15.216 21.067 2.194 1.00 91.56 403 GLU A O 1
ATOM 3216 N N . ILE A 1 404 ? -15.025 19.583 0.505 1.00 91.56 404 ILE A N 1
ATOM 3217 C CA . ILE A 1 404 ? -16.383 19.036 0.624 1.00 91.56 404 ILE A CA 1
ATOM 3218 C C . ILE A 1 404 ? -16.545 18.331 1.971 1.00 91.56 404 ILE A C 1
ATOM 3220 O O . ILE A 1 404 ? -17.522 18.577 2.680 1.00 91.56 404 ILE A O 1
ATOM 3224 N N . PHE A 1 405 ? -15.562 17.515 2.360 1.00 92.00 405 PHE A N 1
ATOM 3225 C CA . PHE A 1 405 ? -15.563 16.817 3.641 1.00 92.00 405 PHE A CA 1
ATOM 3226 C C . PHE A 1 405 ? -15.636 17.795 4.821 1.00 92.00 405 PHE A C 1
ATOM 3228 O O . PHE A 1 405 ? -16.524 17.676 5.663 1.00 92.00 405 PHE A O 1
ATOM 3235 N N . VAL A 1 406 ? -14.763 18.807 4.857 1.00 91.94 406 VAL A N 1
ATOM 3236 C CA . VAL A 1 406 ? -14.756 19.828 5.918 1.00 91.94 406 VAL A CA 1
ATOM 3237 C C . VAL A 1 406 ? -16.087 20.576 5.969 1.00 91.94 406 VAL A C 1
ATOM 3239 O O . VAL A 1 406 ? -16.615 20.813 7.054 1.00 91.94 406 VAL A O 1
ATOM 3242 N N . SER A 1 407 ? -16.658 20.923 4.812 1.00 91.38 407 SER A N 1
ATOM 3243 C CA . SER A 1 407 ? -17.956 21.608 4.741 1.00 91.38 407 SER A CA 1
ATOM 3244 C C . SER A 1 407 ? -19.082 20.746 5.319 1.00 91.38 407 SER A C 1
ATOM 3246 O O . SER A 1 407 ? -19.852 21.233 6.144 1.00 91.38 407 SER A O 1
ATOM 3248 N N . ARG A 1 408 ? -19.115 19.453 4.972 1.00 92.75 408 ARG A N 1
ATOM 3249 C CA . ARG A 1 408 ? -20.078 18.472 5.497 1.00 92.75 408 ARG A CA 1
ATOM 3250 C C . ARG A 1 408 ? -19.958 18.301 7.011 1.00 92.75 408 ARG A C 1
ATOM 3252 O O . ARG A 1 408 ? -20.967 18.290 7.709 1.00 92.75 408 ARG A O 1
ATOM 3259 N N . ILE A 1 409 ? -18.737 18.182 7.533 1.00 92.19 409 ILE A N 1
ATOM 3260 C CA . ILE A 1 409 ? -18.506 18.063 8.980 1.00 92.19 409 ILE A CA 1
ATOM 3261 C C . ILE A 1 409 ? -18.937 19.336 9.710 1.00 92.19 409 ILE A C 1
ATOM 3263 O O . ILE A 1 409 ? -19.596 19.252 10.741 1.00 92.19 409 ILE A O 1
ATOM 3267 N N . ARG A 1 410 ? -18.629 20.517 9.164 1.00 92.19 410 ARG A N 1
ATOM 3268 C CA . ARG A 1 410 ? -19.063 21.797 9.745 1.00 92.19 410 ARG A CA 1
ATOM 3269 C C . ARG A 1 410 ? -20.578 21.969 9.738 1.00 92.19 410 ARG A C 1
ATOM 3271 O O . ARG A 1 410 ? -21.121 22.545 10.675 1.00 92.19 410 ARG A O 1
ATOM 3278 N N . GLU A 1 411 ? -21.263 21.480 8.711 1.00 91.81 411 GLU A N 1
ATOM 3279 C CA . GLU A 1 411 ? -22.726 21.447 8.681 1.00 91.81 411 GLU A CA 1
ATOM 3280 C C . GLU A 1 411 ? -23.279 20.511 9.762 1.00 91.81 411 GLU A C 1
ATOM 3282 O O . GLU A 1 411 ? -24.106 20.944 10.562 1.00 91.81 411 GLU A O 1
ATOM 3287 N N . LYS A 1 412 ? -22.738 19.290 9.875 1.00 91.62 412 LYS A N 1
ATOM 3288 C CA . LYS A 1 412 ? -23.110 18.339 10.936 1.00 91.62 412 LYS A CA 1
ATOM 3289 C C . LYS A 1 412 ? -22.842 18.873 12.346 1.00 91.62 412 LYS A C 1
ATOM 3291 O O . LYS A 1 412 ? -23.629 18.606 13.249 1.00 91.62 412 LYS A O 1
ATOM 3296 N N . LEU A 1 413 ? -21.751 19.620 12.540 1.00 90.50 413 LEU A N 1
ATOM 3297 C CA . LEU A 1 413 ? -21.434 20.301 13.801 1.00 90.50 413 LEU A CA 1
ATOM 3298 C C . LEU A 1 413 ? -22.505 21.339 14.154 1.00 90.50 413 LEU A C 1
ATOM 3300 O O . LEU A 1 413 ? -22.909 21.426 15.308 1.00 90.50 413 LEU A O 1
ATOM 3304 N N . ARG A 1 414 ? -23.007 22.093 13.166 1.00 90.00 414 ARG A N 1
ATOM 3305 C CA . ARG A 1 414 ? -24.091 23.070 13.372 1.00 90.00 414 ARG A CA 1
ATOM 3306 C C . ARG A 1 414 ? -25.439 22.414 13.659 1.00 90.00 414 ARG A C 1
ATOM 3308 O O . ARG A 1 414 ? -26.230 22.998 14.389 1.00 90.00 414 ARG A O 1
ATOM 3315 N N . SER A 1 415 ? -25.713 21.248 13.076 1.00 90.56 415 SER A N 1
ATOM 3316 C CA . SER A 1 415 ? -26.950 20.493 13.310 1.00 90.56 415 SER A CA 1
ATOM 3317 C C . SER A 1 415 ? -26.878 19.529 14.498 1.00 90.56 415 SER A C 1
ATOM 3319 O O . SER A 1 415 ? -27.859 18.841 14.754 1.00 90.56 415 SER A O 1
ATOM 3321 N N . GLU A 1 416 ? -25.745 19.457 15.206 1.00 86.12 416 GLU A N 1
ATOM 3322 C CA . GLU A 1 416 ? -25.499 18.529 16.324 1.00 86.12 416 GLU A CA 1
ATOM 3323 C C . GLU A 1 416 ? -25.688 17.036 15.962 1.00 86.12 416 GLU A C 1
ATOM 3325 O O . GLU A 1 416 ? -26.070 16.216 16.793 1.00 86.12 416 GLU A O 1
ATOM 3330 N N . THR A 1 417 ? -25.404 16.649 14.713 1.00 87.06 417 THR A N 1
ATOM 3331 C CA . THR A 1 417 ? -25.578 15.266 14.208 1.00 87.06 417 THR A CA 1
ATOM 3332 C C . THR A 1 417 ? -24.253 14.548 13.932 1.00 87.06 417 THR A C 1
ATOM 3334 O O . THR A 1 417 ? -24.192 13.631 13.111 1.00 87.06 417 THR A O 1
ATOM 3337 N N . VAL A 1 418 ? -23.161 15.002 14.544 1.00 88.31 418 VAL A N 1
ATOM 3338 C CA . VAL A 1 418 ? -21.821 14.427 14.359 1.00 88.31 418 VAL A CA 1
ATOM 3339 C C . VAL A 1 418 ? -21.715 13.076 15.067 1.00 88.31 418 VAL A C 1
ATOM 3341 O O . VAL A 1 418 ? -22.210 12.904 16.179 1.00 88.31 418 VAL A O 1
ATOM 3344 N N . SER A 1 419 ? -21.029 12.126 14.433 1.00 87.62 419 SER A N 1
ATOM 3345 C CA . SER A 1 419 ? -20.809 10.776 14.958 1.00 87.62 419 SER A CA 1
ATOM 3346 C C . SER A 1 419 ? -19.324 10.415 15.082 1.00 87.62 419 SER A C 1
ATOM 3348 O O . SER A 1 419 ? -18.450 11.086 14.535 1.00 87.62 419 SER A O 1
ATOM 3350 N N . GLY A 1 420 ? -19.023 9.322 15.782 1.00 85.69 420 GLY A N 1
ATOM 3351 C CA . GLY A 1 420 ? -17.679 8.752 15.873 1.00 85.69 420 GLY A CA 1
ATOM 3352 C C . GLY A 1 420 ? -17.139 8.284 14.519 1.00 85.69 420 GLY A C 1
ATOM 3353 O O . GLY A 1 420 ? -15.939 8.384 14.285 1.00 85.69 420 GLY A O 1
ATOM 3354 N N . GLU A 1 421 ? -18.007 7.872 13.590 1.00 87.19 421 GLU A N 1
ATOM 3355 C CA . GLU A 1 421 ? -17.616 7.527 12.214 1.00 87.19 421 GLU A CA 1
ATOM 3356 C C . GLU A 1 421 ? -17.045 8.740 11.470 1.00 87.19 421 GLU A C 1
ATOM 3358 O O . GLU A 1 421 ? -16.034 8.633 10.777 1.00 87.19 421 GLU A O 1
ATOM 3363 N N . ASP A 1 422 ? -17.646 9.919 11.664 1.00 89.62 422 ASP A N 1
ATOM 3364 C CA . ASP A 1 422 ? -17.156 11.176 11.091 1.00 89.62 422 ASP A CA 1
ATOM 3365 C C . ASP A 1 422 ? -15.755 11.533 11.619 1.00 89.62 422 ASP A C 1
ATOM 3367 O O . ASP A 1 422 ? -14.909 12.031 10.871 1.00 89.62 422 ASP A O 1
ATOM 3371 N N . TYR A 1 423 ? -15.492 11.237 12.896 1.00 89.50 423 TYR A N 1
ATOM 3372 C CA . TYR A 1 423 ? -14.180 11.410 13.516 1.00 89.50 423 TYR A CA 1
ATOM 3373 C C . TYR A 1 423 ? -13.148 10.419 12.959 1.00 89.50 423 TYR A C 1
ATOM 3375 O O . TYR A 1 423 ? -12.043 10.822 12.597 1.00 89.50 423 TYR A O 1
ATOM 3383 N N . SER A 1 424 ? -13.503 9.140 12.823 1.00 88.19 424 SER A N 1
ATOM 3384 C CA . SER A 1 424 ? -12.623 8.130 12.221 1.00 88.19 424 SER A CA 1
ATOM 3385 C C . SER A 1 424 ? -12.290 8.447 10.759 1.00 88.19 424 SER A C 1
ATOM 3387 O O . SER A 1 424 ? -11.128 8.352 10.363 1.00 88.19 424 SER A O 1
ATOM 3389 N N . ALA A 1 425 ? -13.270 8.903 9.973 1.00 89.75 425 ALA A N 1
ATOM 3390 C CA . ALA A 1 425 ? -13.049 9.343 8.595 1.00 89.75 425 ALA A CA 1
ATOM 3391 C C . ALA A 1 425 ? -12.115 10.565 8.515 1.00 89.75 425 ALA A C 1
ATOM 3393 O O . ALA A 1 425 ? -11.299 10.675 7.594 1.00 89.75 425 ALA A O 1
ATOM 3394 N N . LEU A 1 426 ? -12.201 11.484 9.486 1.00 91.69 426 LEU A N 1
ATOM 3395 C CA . LEU A 1 426 ? -11.264 12.601 9.598 1.00 91.69 426 LEU A CA 1
ATOM 3396 C C . LEU A 1 426 ? -9.843 12.110 9.902 1.00 91.69 426 LEU A C 1
ATOM 3398 O O . LEU A 1 426 ? -8.902 12.589 9.269 1.00 91.69 426 LEU A O 1
ATOM 3402 N N . GLU A 1 427 ? -9.668 11.161 10.825 1.00 89.62 427 GLU A N 1
ATOM 3403 C CA . GLU A 1 427 ? -8.346 10.601 11.136 1.00 89.62 427 GLU A CA 1
ATOM 3404 C C . GLU A 1 427 ? -7.698 9.915 9.934 1.00 89.62 427 GLU A C 1
ATOM 3406 O O . GLU A 1 427 ? -6.506 10.101 9.679 1.00 89.62 427 GLU A O 1
ATOM 3411 N N . GLU A 1 428 ? -8.471 9.143 9.173 1.00 89.62 428 GLU A N 1
ATOM 3412 C CA . GLU A 1 428 ? -7.989 8.486 7.959 1.00 89.62 428 GLU A CA 1
ATOM 3413 C C . GLU A 1 428 ? -7.496 9.514 6.929 1.00 89.62 428 GLU A C 1
ATOM 3415 O O . GLU A 1 428 ? -6.382 9.411 6.402 1.00 89.62 428 GLU A O 1
ATOM 3420 N N . LYS A 1 429 ? -8.278 10.577 6.703 1.00 89.88 429 LYS A N 1
ATOM 3421 C CA . LYS A 1 429 ? -7.876 11.685 5.826 1.00 89.88 429 LYS A CA 1
ATOM 3422 C C . LYS A 1 429 ? -6.660 12.438 6.374 1.00 89.88 429 LYS A C 1
ATOM 3424 O O . LYS A 1 429 ? -5.805 12.831 5.584 1.00 89.88 429 LYS A O 1
ATOM 3429 N N . LEU A 1 430 ? -6.530 12.586 7.693 1.00 90.75 430 LEU A N 1
ATOM 3430 C CA . LEU A 1 430 ? -5.385 13.234 8.340 1.00 90.75 430 LEU A CA 1
ATOM 3431 C C . LEU A 1 430 ? -4.075 12.459 8.119 1.00 90.75 430 LEU A C 1
ATOM 3433 O O . LEU A 1 430 ? -3.032 13.081 7.922 1.00 90.75 430 LEU A O 1
ATOM 3437 N N . ARG A 1 431 ? -4.116 11.117 8.102 1.00 87.12 431 ARG A N 1
ATOM 3438 C CA . ARG A 1 431 ? -2.931 10.270 7.840 1.00 87.12 431 ARG A CA 1
ATOM 3439 C C . ARG A 1 431 ? -2.337 10.495 6.451 1.00 87.12 431 ARG A C 1
ATOM 3441 O O . ARG A 1 431 ? -1.129 10.365 6.287 1.00 87.12 431 ARG A O 1
ATOM 3448 N N . SER A 1 432 ? -3.177 10.827 5.472 1.00 83.69 432 SER A N 1
ATOM 3449 C CA . SER A 1 432 ? -2.780 11.044 4.074 1.00 83.69 432 SER A CA 1
ATOM 3450 C C . SER A 1 432 ? -2.629 12.521 3.688 1.00 83.69 432 SER A C 1
ATOM 3452 O O . SER A 1 432 ? -2.263 12.818 2.546 1.00 83.69 432 SER A O 1
ATOM 3454 N N . ALA A 1 433 ? -2.944 13.448 4.595 1.00 86.19 433 ALA A N 1
ATOM 3455 C CA . ALA A 1 433 ? -2.905 14.880 4.334 1.00 86.19 433 ALA A CA 1
ATOM 3456 C C . ALA A 1 433 ? -1.496 15.455 4.523 1.00 86.19 433 ALA A C 1
ATOM 3458 O O . ALA A 1 433 ? -0.805 15.175 5.504 1.00 86.19 433 ALA A O 1
ATOM 3459 N N . GLU A 1 434 ? -1.105 16.339 3.608 1.00 83.62 434 GLU A N 1
ATOM 3460 C CA . GLU A 1 434 ? 0.179 17.037 3.631 1.00 83.62 434 GLU A CA 1
ATOM 3461 C C . GLU A 1 434 ? -0.014 18.555 3.537 1.00 83.62 434 GLU A C 1
ATOM 3463 O O . GLU A 1 434 ? -1.059 19.055 3.104 1.00 83.62 434 GLU A O 1
ATOM 3468 N N . GLY A 1 435 ? 1.008 19.296 3.969 1.00 87.12 435 GLY A N 1
ATOM 3469 C CA . GLY A 1 435 ? 1.046 20.755 3.899 1.00 87.12 435 GLY A CA 1
ATOM 3470 C C . GLY A 1 435 ? -0.137 21.434 4.614 1.00 87.12 435 GLY A C 1
ATOM 3471 O O . GLY A 1 435 ? -0.488 21.034 5.727 1.00 87.12 435 GLY A O 1
ATOM 3472 N N . PRO A 1 436 ? -0.776 22.449 4.000 1.00 89.25 436 PRO A N 1
ATOM 3473 C CA . PRO A 1 436 ? -1.788 23.280 4.663 1.00 89.25 436 PRO A CA 1
ATOM 3474 C C . PRO A 1 436 ? -3.064 22.511 5.033 1.00 89.25 436 PRO A C 1
ATOM 3476 O O . PRO A 1 436 ? -3.797 22.915 5.936 1.00 89.25 436 PRO A O 1
ATOM 3479 N N . TRP A 1 437 ? -3.353 21.395 4.357 1.00 90.50 437 TRP A N 1
ATOM 3480 C CA . TRP A 1 437 ? -4.512 20.565 4.682 1.00 90.50 437 TRP A CA 1
ATOM 3481 C C . TRP A 1 437 ? -4.337 19.792 5.978 1.00 90.50 437 TRP A C 1
ATOM 3483 O O . TRP A 1 437 ? -5.312 19.622 6.705 1.00 90.50 437 TRP A O 1
ATOM 3493 N N . LYS A 1 438 ? -3.108 19.382 6.307 1.00 91.25 438 LYS A N 1
ATOM 3494 C CA . LYS A 1 438 ? -2.819 18.720 7.579 1.00 91.25 438 LYS A CA 1
ATOM 3495 C C . LYS A 1 438 ? -3.154 19.634 8.756 1.00 91.25 438 LYS A C 1
ATOM 3497 O O . LYS A 1 438 ? -3.827 19.205 9.682 1.00 91.25 438 LYS A O 1
ATOM 3502 N N . GLU A 1 439 ? -2.767 20.907 8.681 1.00 91.44 439 GLU A N 1
ATOM 3503 C CA . GLU A 1 439 ? -3.086 21.909 9.708 1.00 91.44 439 GLU A CA 1
ATOM 3504 C C . GLU A 1 439 ? -4.597 22.160 9.819 1.00 91.44 439 GLU A C 1
ATOM 3506 O O . GLU A 1 439 ? -5.156 22.122 10.915 1.00 91.44 439 GLU A O 1
ATOM 3511 N N . ARG A 1 440 ? -5.287 22.349 8.685 1.00 92.25 440 ARG A N 1
ATOM 3512 C CA . ARG A 1 440 ? -6.744 22.574 8.662 1.00 92.25 440 ARG A CA 1
ATOM 3513 C C . ARG A 1 440 ? -7.540 21.395 9.225 1.00 92.25 440 ARG A C 1
ATOM 3515 O O . ARG A 1 440 ? -8.494 21.609 9.966 1.00 92.25 440 ARG A O 1
ATOM 3522 N N . LEU A 1 441 ? -7.171 20.166 8.866 1.00 92.88 441 LEU A N 1
ATOM 3523 C CA . LEU A 1 441 ? -7.838 18.957 9.355 1.00 92.88 441 LEU A CA 1
ATOM 3524 C C . LEU A 1 441 ? -7.519 18.693 10.834 1.00 92.88 441 LEU A C 1
ATOM 3526 O O . LEU A 1 441 ? -8.412 18.270 11.563 1.00 92.88 441 LEU A O 1
ATOM 3530 N N . SER A 1 442 ? -6.303 19.000 11.301 1.00 92.12 442 SER A N 1
ATOM 3531 C CA . SER A 1 442 ? -5.965 18.956 12.733 1.00 92.12 442 SER A CA 1
ATOM 3532 C C . SER A 1 442 ? -6.802 19.943 13.547 1.00 92.12 442 SER A C 1
ATOM 3534 O O . SER A 1 442 ? -7.362 19.563 14.569 1.00 92.12 442 SER A O 1
ATOM 3536 N N . SER A 1 443 ? -6.963 21.180 13.066 1.00 93.12 443 SER A N 1
ATOM 3537 C CA . SER A 1 443 ? -7.834 22.170 13.714 1.00 93.12 443 SER A CA 1
ATOM 3538 C C . SER A 1 443 ? -9.288 21.686 13.784 1.00 93.12 443 SER A C 1
ATOM 3540 O O . SER A 1 443 ? -9.917 21.791 14.831 1.00 93.12 443 SER A O 1
ATOM 3542 N N . LEU A 1 444 ? -9.806 21.067 12.717 1.00 92.94 444 LEU A N 1
ATOM 3543 C CA . LEU A 1 444 ? -11.145 20.468 12.735 1.00 92.94 444 LEU A CA 1
ATOM 3544 C C . LEU A 1 444 ? -11.249 19.278 13.711 1.00 92.94 444 LEU A C 1
ATOM 3546 O O . LEU A 1 444 ? -12.300 19.071 14.315 1.00 92.94 444 LEU A O 1
ATOM 3550 N N . LYS A 1 445 ? -10.172 18.496 13.880 1.00 92.88 445 LYS A N 1
ATOM 3551 C CA . LYS A 1 445 ? -10.109 17.390 14.853 1.00 92.88 445 LYS A CA 1
ATOM 3552 C C . LYS A 1 445 ? -10.261 17.917 16.279 1.00 92.88 445 LYS A C 1
ATOM 3554 O O . LYS A 1 445 ? -11.002 17.329 17.064 1.00 92.88 445 LYS A O 1
ATOM 3559 N N . GLU A 1 446 ? -9.585 19.016 16.601 1.00 91.62 446 GLU A N 1
ATOM 3560 C CA . GLU A 1 446 ? -9.696 19.676 17.905 1.00 91.62 446 GLU A CA 1
ATOM 3561 C C . GLU A 1 446 ? -11.113 20.217 18.146 1.00 91.62 446 GLU A C 1
ATOM 3563 O O . GLU A 1 446 ? -11.696 19.909 19.186 1.00 91.62 446 GLU A O 1
ATOM 3568 N N . GLU A 1 447 ? -11.707 20.905 17.161 1.00 91.94 447 GLU A N 1
ATOM 3569 C CA . GLU A 1 447 ? -13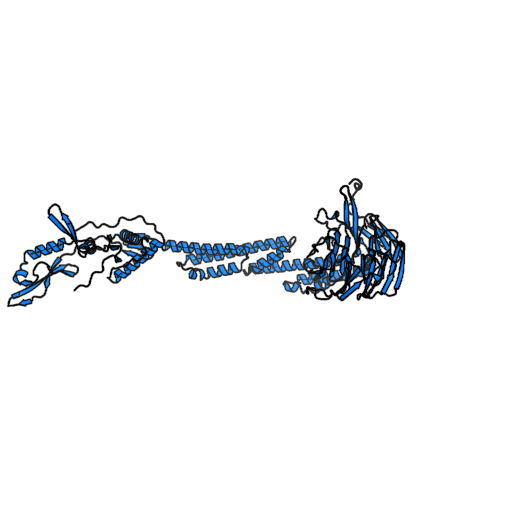.101 21.387 17.227 1.00 91.94 447 GLU A CA 1
ATOM 3570 C C . GLU A 1 447 ? -14.093 20.238 17.510 1.00 91.94 447 GLU A C 1
ATOM 3572 O O . GLU A 1 447 ? -14.989 20.360 18.349 1.00 91.94 447 GLU A O 1
ATOM 3577 N N . LEU A 1 448 ? -13.922 19.086 16.849 1.00 91.62 448 LEU A N 1
ATOM 3578 C CA . LEU A 1 448 ? -14.762 17.904 17.073 1.00 91.62 448 LEU A CA 1
ATOM 3579 C C . LEU A 1 448 ? -14.582 17.312 18.473 1.00 91.62 448 LEU A C 1
ATOM 3581 O O . LEU A 1 448 ? -15.570 16.950 19.114 1.00 91.62 448 LEU A O 1
ATOM 3585 N N . LEU A 1 449 ? -13.342 17.197 18.956 1.00 90.62 449 LEU A N 1
ATOM 3586 C CA . LEU A 1 449 ? -13.071 16.692 20.305 1.00 90.62 449 LEU A CA 1
ATOM 3587 C C . LEU A 1 449 ? -13.692 17.588 21.374 1.00 90.62 449 LEU A C 1
ATOM 3589 O O . LEU A 1 449 ? -14.249 17.077 22.347 1.00 90.62 449 LEU A O 1
ATOM 3593 N N . GLU A 1 450 ? -13.616 18.905 21.195 1.00 91.38 450 GLU A N 1
ATOM 3594 C CA . GLU A 1 450 ? -14.235 19.868 22.101 1.00 91.38 450 GLU A CA 1
ATOM 3595 C C . GLU A 1 450 ? -15.761 19.721 22.111 1.00 91.38 450 GLU A C 1
ATOM 3597 O O . GLU A 1 450 ? -16.355 19.610 23.187 1.00 91.38 450 GLU A O 1
ATOM 3602 N N . TYR A 1 451 ? -16.387 19.591 20.936 1.00 91.69 451 TYR A N 1
ATOM 3603 C CA . TYR A 1 451 ? -17.820 19.309 20.817 1.00 91.69 451 TYR A CA 1
ATOM 3604 C C . TYR A 1 451 ? -18.227 18.017 21.547 1.00 91.69 451 TYR A C 1
ATOM 3606 O O . TYR A 1 451 ? -19.166 18.025 22.353 1.00 91.69 451 TYR A O 1
ATOM 3614 N N . PHE A 1 452 ? -17.511 16.907 21.322 1.00 91.69 452 PHE A N 1
ATOM 3615 C CA . PHE A 1 452 ? -17.810 15.634 21.986 1.00 91.69 452 PHE A CA 1
ATOM 3616 C C . PHE A 1 452 ? -17.638 15.717 23.506 1.00 91.69 452 PHE A C 1
ATOM 3618 O O . PHE A 1 452 ? -18.482 15.196 24.238 1.00 91.69 452 PHE A O 1
ATOM 3625 N N . ARG A 1 453 ? -16.590 16.391 23.997 1.00 91.06 453 ARG A N 1
ATOM 3626 C CA . ARG A 1 453 ? -16.358 16.594 25.438 1.00 91.06 453 ARG A CA 1
ATOM 3627 C C . ARG A 1 453 ? -17.447 17.452 26.080 1.00 91.06 453 ARG A C 1
ATOM 3629 O O . ARG A 1 453 ? -17.978 17.066 27.121 1.00 91.06 453 ARG A O 1
ATOM 3636 N N . ALA A 1 454 ? -17.813 18.572 25.459 1.00 90.75 454 ALA A N 1
ATOM 3637 C CA . ALA A 1 454 ? -18.856 19.463 25.967 1.00 90.75 454 ALA A CA 1
ATOM 3638 C C . ALA A 1 454 ? -20.226 18.763 26.020 1.00 90.75 454 ALA A C 1
ATOM 3640 O O . ALA A 1 454 ? -20.951 18.848 27.013 1.00 90.75 454 ALA A O 1
ATOM 3641 N N . THR A 1 455 ? -20.557 18.006 24.975 1.00 90.12 455 THR A N 1
ATOM 3642 C CA . THR A 1 455 ? -21.826 17.270 24.887 1.00 90.12 455 THR A CA 1
ATOM 3643 C C . THR A 1 455 ? -21.863 16.101 25.873 1.00 90.12 455 THR A C 1
ATOM 3645 O O . THR A 1 455 ? -22.876 15.887 26.540 1.00 90.12 455 THR A O 1
ATOM 3648 N N . LEU A 1 456 ? -20.738 15.401 26.066 1.00 90.88 456 LEU A N 1
ATOM 3649 C CA . LEU A 1 456 ? -20.605 14.382 27.106 1.00 90.88 456 LEU A CA 1
ATOM 3650 C C . LEU A 1 456 ? -20.864 14.969 28.499 1.00 90.88 456 LEU A C 1
ATOM 3652 O O . LEU A 1 456 ? -21.652 14.412 29.258 1.00 90.88 456 LEU A O 1
ATOM 3656 N N . GLN A 1 457 ? -20.249 16.109 28.829 1.00 91.50 457 GLN A N 1
ATOM 3657 C CA . GLN A 1 457 ? -20.474 16.786 30.112 1.00 91.50 457 GLN A CA 1
ATOM 3658 C C . GLN A 1 457 ? -21.943 17.190 30.307 1.00 91.50 457 GLN A C 1
ATOM 3660 O O . GLN A 1 457 ? -22.483 17.055 31.409 1.00 91.50 457 GLN A O 1
ATOM 3665 N N . LYS A 1 458 ? -22.626 17.625 29.242 1.00 92.00 458 LYS A N 1
ATOM 3666 C CA . LYS A 1 458 ? -24.067 17.918 29.268 1.00 92.00 458 LYS A CA 1
ATOM 3667 C C . LYS A 1 458 ? -24.898 16.668 29.595 1.00 92.00 458 LYS A C 1
ATOM 3669 O O . LYS A 1 458 ? -25.764 16.735 30.462 1.00 92.00 458 LYS A O 1
ATOM 3674 N N . HIS A 1 459 ? -24.605 15.520 28.982 1.00 92.19 459 HIS A N 1
ATOM 3675 C CA . HIS A 1 459 ? -25.298 14.267 29.308 1.00 92.19 459 HIS A CA 1
ATOM 3676 C C . HIS A 1 459 ? -25.000 13.782 30.734 1.00 92.19 459 HIS A C 1
ATOM 3678 O O . HIS A 1 459 ? -25.923 13.429 31.465 1.00 92.19 459 HIS A O 1
ATOM 3684 N N . LEU A 1 460 ? -23.735 13.818 31.171 1.00 91.00 460 LEU A N 1
ATOM 3685 C CA . LEU A 1 460 ? -23.350 13.401 32.526 1.00 91.00 460 LEU A CA 1
ATOM 3686 C C . LEU A 1 460 ? -23.992 14.284 33.609 1.00 91.00 460 LEU A C 1
ATOM 3688 O O . LEU A 1 460 ? -24.481 13.769 34.611 1.00 91.00 460 LEU A O 1
ATOM 3692 N N . SER A 1 461 ? -24.050 15.602 33.402 1.00 91.38 461 SER A N 1
ATOM 3693 C CA . SER A 1 461 ? -24.748 16.512 34.324 1.00 91.38 461 SER A CA 1
ATOM 3694 C C . SER A 1 461 ? -26.263 16.274 34.357 1.00 91.38 461 SER A C 1
ATOM 3696 O O . SER A 1 461 ? -26.863 16.337 35.433 1.00 91.38 461 SER A O 1
ATOM 3698 N N . GLY A 1 462 ? -26.870 15.916 33.220 1.00 89.81 462 GLY A N 1
ATOM 3699 C CA . GLY A 1 462 ? -28.256 15.443 33.152 1.00 89.81 462 GLY A CA 1
ATOM 3700 C C . GLY A 1 462 ? -28.490 14.201 34.016 1.00 89.81 462 GLY A C 1
ATOM 3701 O O . GLY A 1 462 ? -29.401 14.194 34.845 1.00 89.81 462 GLY A O 1
ATOM 3702 N N . VAL A 1 463 ? -27.607 13.201 33.913 1.00 90.19 463 VAL A N 1
ATOM 3703 C CA . VAL A 1 463 ? -27.649 11.983 34.744 1.00 90.19 463 VAL A CA 1
ATOM 3704 C C . VAL A 1 463 ? -27.539 12.315 36.233 1.00 90.19 463 VAL A C 1
ATOM 3706 O O . VAL A 1 463 ? -28.341 11.821 37.024 1.00 90.19 463 VAL A O 1
ATOM 3709 N N . ILE A 1 464 ? -26.604 13.185 36.631 1.00 89.12 464 ILE A N 1
ATOM 3710 C CA . ILE A 1 464 ? -26.453 13.614 38.034 1.00 89.12 464 ILE A CA 1
ATOM 3711 C C . ILE A 1 464 ? -27.752 14.254 38.553 1.00 89.12 464 ILE A C 1
ATOM 3713 O O . ILE A 1 464 ? -28.203 13.941 39.657 1.00 89.12 464 ILE A O 1
ATOM 3717 N N . SER A 1 465 ? -28.385 15.122 37.756 1.00 88.69 465 SER A N 1
ATOM 3718 C CA . SER A 1 465 ? -29.648 15.771 38.130 1.00 88.69 465 SER A CA 1
ATOM 3719 C C . SER A 1 465 ? -30.806 14.777 38.271 1.00 88.69 465 SER A C 1
ATOM 3721 O O . SER A 1 465 ? -31.594 14.886 39.214 1.00 88.69 465 SER A O 1
ATOM 3723 N N . ALA A 1 466 ? -30.907 13.804 37.361 1.00 88.25 466 ALA A N 1
ATOM 3724 C CA . ALA A 1 466 ? -31.933 12.765 37.396 1.00 88.25 466 ALA A CA 1
ATOM 3725 C C . ALA A 1 466 ? -31.765 11.849 38.617 1.00 88.25 466 ALA A C 1
ATOM 3727 O O . ALA A 1 466 ? -32.716 11.633 39.371 1.00 88.25 466 ALA A O 1
ATOM 3728 N N . LEU A 1 467 ? -30.533 11.403 38.877 1.00 85.56 467 LEU A N 1
ATOM 3729 C CA . LEU A 1 467 ? -30.188 10.591 40.043 1.00 85.56 467 LEU A CA 1
ATOM 3730 C C . LEU A 1 467 ? -30.506 11.305 41.361 1.00 85.56 467 LEU A C 1
ATOM 3732 O O . LEU A 1 467 ? -31.011 10.678 42.288 1.00 85.56 467 LEU A O 1
ATOM 3736 N N . GLY A 1 468 ? -30.275 12.617 41.451 1.00 80.75 468 GLY A N 1
ATOM 3737 C CA . GLY A 1 468 ? -30.581 13.402 42.652 1.00 80.75 468 GLY A CA 1
ATOM 3738 C C . GLY A 1 468 ? -32.062 13.403 43.060 1.00 80.75 468 GLY A C 1
ATOM 3739 O O . GLY A 1 468 ? -32.365 13.628 44.231 1.00 80.75 468 GLY A O 1
ATOM 3740 N N . LYS A 1 469 ? -32.985 13.131 42.129 1.00 83.31 469 LYS A N 1
ATOM 3741 C CA . LYS A 1 469 ? -34.440 13.123 42.377 1.00 83.31 469 LYS A CA 1
ATOM 3742 C C . LYS A 1 469 ? -34.968 11.775 42.876 1.00 83.31 469 LYS A C 1
ATOM 3744 O O . LYS A 1 469 ? -36.134 11.690 43.256 1.00 83.31 469 LYS A O 1
ATOM 3749 N N . ILE A 1 470 ? -34.141 10.733 42.856 1.00 79.12 470 ILE A N 1
ATOM 3750 C CA . ILE A 1 470 ? -34.550 9.346 43.079 1.00 79.12 470 ILE A CA 1
ATOM 3751 C C . ILE A 1 470 ? -33.886 8.816 44.353 1.00 79.12 470 ILE A C 1
ATOM 3753 O O . ILE A 1 470 ? -32.732 9.125 44.651 1.00 79.12 470 ILE A O 1
ATOM 3757 N N . SER A 1 471 ? -34.635 8.024 45.123 1.00 66.62 471 SER A N 1
ATOM 3758 C CA . SER A 1 471 ? -34.160 7.336 46.327 1.00 66.62 471 SER A CA 1
ATOM 3759 C C . SER A 1 471 ? -34.330 5.824 46.162 1.00 66.62 471 SER A C 1
ATOM 3761 O O . SER A 1 471 ? -35.158 5.206 46.836 1.00 66.62 471 SER A O 1
ATOM 3763 N N . THR A 1 472 ? -33.607 5.222 45.218 1.00 67.56 472 THR A N 1
ATOM 3764 C CA . THR A 1 472 ? -33.653 3.771 44.992 1.00 67.56 472 THR A CA 1
ATOM 3765 C C . THR A 1 472 ? -32.244 3.201 44.986 1.00 67.56 472 THR A C 1
ATOM 3767 O O . THR A 1 472 ? -31.273 3.864 44.628 1.00 67.56 472 THR A O 1
ATOM 3770 N N . THR A 1 473 ? -32.116 1.967 45.465 1.00 66.19 473 THR A N 1
ATOM 3771 C CA . THR A 1 473 ? -30.836 1.252 45.539 1.00 66.19 473 THR A CA 1
ATOM 3772 C C . THR A 1 473 ? -30.712 0.172 44.462 1.00 66.19 473 THR A C 1
ATOM 3774 O O . THR A 1 473 ? -29.671 -0.495 44.398 1.00 66.19 473 THR A O 1
ATOM 3777 N N . ASP A 1 474 ? -31.746 0.001 43.626 1.00 76.88 474 ASP A N 1
ATOM 3778 C CA . ASP A 1 474 ? -31.769 -0.973 42.537 1.00 76.88 474 ASP A CA 1
ATOM 3779 C C . ASP A 1 474 ? -31.073 -0.413 41.289 1.00 76.88 474 ASP A C 1
ATOM 3781 O O . ASP A 1 474 ? -31.430 0.628 40.740 1.00 76.88 474 ASP A O 1
ATOM 3785 N N . ILE A 1 475 ? -30.070 -1.153 40.821 1.00 78.69 475 ILE A N 1
ATOM 3786 C CA . ILE A 1 475 ? -29.296 -0.829 39.621 1.00 78.69 475 ILE A CA 1
ATOM 3787 C C . ILE A 1 475 ? -30.197 -0.843 38.386 1.00 78.69 475 ILE A C 1
ATOM 3789 O O . ILE A 1 475 ? -30.003 -0.028 37.490 1.00 78.69 475 ILE A O 1
ATOM 3793 N N . ARG A 1 476 ? -31.188 -1.739 38.332 1.00 81.19 476 ARG A N 1
ATOM 3794 C CA . ARG A 1 476 ? -32.060 -1.876 37.157 1.00 81.19 476 ARG A CA 1
ATOM 3795 C C . ARG A 1 476 ? -32.916 -0.638 36.937 1.00 81.19 476 ARG A C 1
ATOM 3797 O O . ARG A 1 476 ? -33.123 -0.238 35.798 1.00 81.19 476 ARG A O 1
ATOM 3804 N N . GLU A 1 477 ? -33.379 -0.023 38.017 1.00 81.25 477 GLU A N 1
ATOM 3805 C CA . GLU A 1 477 ? -34.164 1.210 37.963 1.00 81.25 477 GLU A CA 1
ATOM 3806 C C . GLU A 1 477 ? -33.295 2.406 37.571 1.00 81.25 477 GLU A C 1
ATOM 3808 O O . GLU A 1 477 ? -33.706 3.215 36.743 1.00 81.25 477 GLU A O 1
ATOM 3813 N N . ILE A 1 478 ? -32.066 2.476 38.095 1.00 83.19 478 ILE A N 1
ATOM 3814 C CA . ILE A 1 478 ? -31.091 3.506 37.716 1.00 83.19 478 ILE A CA 1
ATOM 3815 C C . ILE A 1 478 ? -30.714 3.388 36.232 1.00 83.19 478 ILE A C 1
ATOM 3817 O O . ILE A 1 478 ? -30.661 4.391 35.524 1.00 83.19 478 ILE A O 1
ATOM 3821 N N . GLU A 1 479 ? -30.480 2.174 35.731 1.00 84.81 479 GLU A N 1
ATOM 3822 C CA . GLU A 1 479 ? -30.185 1.951 34.310 1.00 84.81 479 GLU A CA 1
ATOM 3823 C C . GLU A 1 479 ? -31.399 2.165 33.398 1.00 84.81 479 GLU A C 1
ATOM 3825 O O . GLU A 1 479 ? -31.235 2.415 32.203 1.00 84.81 479 GLU A O 1
ATOM 3830 N N . ALA A 1 480 ? -32.618 2.094 33.939 1.00 87.56 480 ALA A N 1
ATOM 3831 C CA . ALA A 1 480 ? -33.835 2.360 33.185 1.00 87.56 480 ALA A CA 1
ATOM 3832 C C . ALA A 1 480 ? -34.079 3.857 32.929 1.00 87.56 480 ALA A C 1
ATOM 3834 O O . ALA A 1 480 ? -34.906 4.167 32.063 1.00 87.56 480 ALA A O 1
ATOM 3835 N N . LEU A 1 481 ? -33.371 4.755 33.628 1.00 88.88 481 LEU A N 1
ATOM 3836 C CA . LEU A 1 481 ? -33.487 6.204 33.453 1.00 88.88 481 LEU A CA 1
ATOM 3837 C C . LEU A 1 481 ? -33.150 6.627 32.028 1.00 88.88 481 LEU A C 1
ATOM 3839 O O . LEU A 1 481 ? -32.166 6.172 31.440 1.00 88.88 481 LEU A O 1
ATOM 3843 N N . GLU A 1 482 ? -33.968 7.525 31.489 1.00 89.56 482 GLU A N 1
ATOM 3844 C CA . GLU A 1 482 ? -33.826 7.976 30.108 1.00 89.56 482 GLU A CA 1
ATOM 3845 C C . GLU A 1 482 ? -32.506 8.723 29.916 1.00 89.56 482 GLU A C 1
ATOM 3847 O O . GLU A 1 482 ? -31.773 8.443 28.976 1.00 89.56 482 GLU A O 1
ATOM 3852 N N . GLU A 1 483 ? -32.108 9.549 30.881 1.00 92.00 483 GLU A N 1
ATOM 3853 C CA . GLU A 1 483 ? -30.846 10.288 30.851 1.00 92.00 483 GLU A CA 1
ATOM 3854 C C . GLU A 1 483 ? -29.624 9.351 30.844 1.00 92.00 483 GLU A C 1
ATOM 3856 O O . GLU A 1 483 ? -28.614 9.636 30.196 1.00 92.00 483 GLU A O 1
ATOM 3861 N N . VAL A 1 484 ? -29.707 8.205 31.535 1.00 89.44 484 VAL A N 1
ATOM 3862 C CA . VAL A 1 484 ? -28.640 7.187 31.553 1.00 89.44 484 VAL A CA 1
ATOM 3863 C C . VAL A 1 484 ? -28.577 6.452 30.216 1.00 89.44 484 VAL A C 1
ATOM 3865 O O . VAL A 1 484 ? -27.480 6.202 29.702 1.00 89.44 484 VAL A O 1
ATOM 3868 N N . LYS A 1 485 ? -29.732 6.136 29.619 1.00 90.88 485 LYS A N 1
ATOM 3869 C CA . LYS A 1 485 ? -29.804 5.556 28.272 1.00 90.88 485 LYS A CA 1
ATOM 3870 C C . LYS A 1 485 ? -29.248 6.521 27.234 1.00 90.88 485 LYS A C 1
ATOM 3872 O O . LYS A 1 485 ? -28.366 6.128 26.474 1.00 90.88 485 LYS A O 1
ATOM 3877 N N . GLU A 1 486 ? -29.680 7.778 27.241 1.00 90.44 486 GLU A N 1
ATOM 3878 C CA . GLU A 1 486 ? -29.182 8.830 26.354 1.00 90.44 486 GLU A CA 1
ATOM 3879 C C . GLU A 1 486 ? -27.661 8.978 26.472 1.00 90.44 486 GLU A C 1
ATOM 3881 O O . GLU A 1 486 ? -26.963 8.889 25.459 1.00 90.44 486 GLU A O 1
ATOM 3886 N N . ALA A 1 487 ? -27.121 9.073 27.693 1.00 90.25 487 ALA A N 1
ATOM 3887 C CA . ALA A 1 487 ? -25.678 9.135 27.921 1.00 90.25 487 ALA A CA 1
ATOM 3888 C C . ALA A 1 487 ? -24.944 7.905 27.355 1.00 90.25 487 ALA A C 1
ATOM 3890 O O . ALA A 1 487 ? -23.941 8.057 26.657 1.00 90.25 487 ALA A O 1
ATOM 3891 N N . ARG A 1 488 ? -25.450 6.682 27.581 1.00 90.31 488 ARG A N 1
ATOM 3892 C CA . ARG A 1 488 ? -24.865 5.453 27.009 1.00 90.31 488 ARG A CA 1
ATOM 3893 C C . ARG A 1 488 ? -24.930 5.436 25.481 1.00 90.31 488 ARG A C 1
ATOM 3895 O O . ARG A 1 488 ? -23.945 5.066 24.843 1.00 90.31 488 ARG A O 1
ATOM 3902 N N . THR A 1 489 ? -26.049 5.851 24.883 1.00 90.25 489 THR A N 1
ATOM 3903 C CA . THR A 1 489 ? -26.170 5.924 23.417 1.00 90.25 489 THR A CA 1
ATOM 3904 C C . THR A 1 489 ? -25.209 6.951 22.824 1.00 90.25 489 THR A C 1
ATOM 3906 O O . THR A 1 489 ? -24.555 6.655 21.825 1.00 90.25 489 THR A O 1
ATOM 3909 N N . PHE A 1 490 ? -25.032 8.107 23.466 1.00 90.12 490 PHE A N 1
ATOM 3910 C CA . PHE A 1 490 ? -24.048 9.102 23.053 1.00 90.12 490 PHE A CA 1
ATOM 3911 C C . PHE A 1 490 ? -22.614 8.563 23.164 1.00 90.12 490 PHE A C 1
ATOM 3913 O O . PHE A 1 490 ? -21.850 8.668 22.209 1.00 90.12 490 PHE A O 1
ATOM 3920 N N . ILE A 1 491 ? -22.267 7.898 24.273 1.00 89.69 491 ILE A N 1
ATOM 3921 C CA . ILE A 1 491 ? -20.950 7.263 24.477 1.00 89.69 491 ILE A CA 1
ATOM 3922 C C . ILE A 1 491 ? -20.673 6.168 23.437 1.00 89.69 491 ILE A C 1
ATOM 3924 O O . ILE A 1 491 ? -19.534 5.990 23.014 1.00 89.69 491 ILE A O 1
ATOM 3928 N N . SER A 1 492 ? -21.695 5.429 22.999 1.00 87.31 492 SER A N 1
ATOM 3929 C CA . SER A 1 492 ? -21.534 4.432 21.930 1.00 87.31 492 SER A CA 1
ATOM 3930 C C . SER A 1 492 ? -21.278 5.060 20.556 1.00 87.31 492 SER A C 1
ATOM 3932 O O . SER A 1 492 ? -20.628 4.450 19.714 1.00 87.31 492 SER A O 1
ATOM 3934 N N . LYS A 1 493 ? -21.772 6.285 20.342 1.00 86.44 493 LYS A N 1
ATOM 3935 C CA . LYS A 1 493 ? -21.605 7.054 19.104 1.00 86.44 493 LYS A CA 1
ATOM 3936 C C . LYS A 1 493 ? -20.404 7.999 19.145 1.00 86.44 493 LYS A C 1
ATOM 3938 O O . LYS A 1 493 ? -20.175 8.683 18.153 1.00 86.44 493 LYS A O 1
ATOM 3943 N N . SER A 1 494 ? -19.671 8.090 20.253 1.00 86.75 494 SER A N 1
ATOM 3944 C CA . SER A 1 494 ? -18.525 8.988 20.399 1.00 86.75 494 SER A CA 1
ATOM 3945 C C . SER A 1 494 ? -17.219 8.331 19.916 1.00 86.75 494 SER A C 1
ATOM 3947 O O . SER A 1 494 ? -17.170 7.116 19.707 1.00 86.75 494 SER A O 1
ATOM 3949 N N . PRO A 1 495 ? -16.144 9.111 19.697 1.00 86.69 495 PRO A N 1
ATOM 3950 C CA . PRO A 1 495 ? -14.846 8.572 19.300 1.00 86.69 495 PRO A CA 1
ATOM 3951 C C . PRO A 1 495 ? -14.294 7.551 20.304 1.00 86.69 495 PRO A C 1
ATOM 3953 O O . PRO A 1 495 ? -14.391 7.746 21.518 1.00 86.69 495 PRO A O 1
ATOM 3956 N N . GLY A 1 496 ? -13.627 6.506 19.801 1.00 80.88 496 GLY A N 1
ATOM 3957 C CA . GLY A 1 496 ? -13.058 5.433 20.629 1.00 80.88 496 GLY A CA 1
ATOM 3958 C C . GLY A 1 496 ? -12.088 5.918 21.716 1.00 80.88 496 GLY A C 1
ATOM 3959 O O . GLY A 1 496 ? -12.048 5.336 22.797 1.00 80.88 496 GLY A O 1
ATOM 3960 N N . GLU A 1 497 ? -11.376 7.026 21.476 1.00 83.12 497 GLU A N 1
ATOM 3961 C CA . GLU A 1 497 ? -10.487 7.664 22.461 1.00 83.12 497 GLU A CA 1
ATOM 3962 C C . GLU A 1 497 ? -11.231 8.113 23.733 1.00 83.12 497 GLU A C 1
ATOM 3964 O O . GLU A 1 497 ? -10.701 7.995 24.836 1.00 83.12 497 GLU A O 1
ATOM 3969 N N . LEU A 1 498 ? -12.472 8.595 23.596 1.00 83.62 498 LEU A N 1
ATOM 3970 C CA . LEU A 1 498 ? -13.279 9.101 24.712 1.00 83.62 498 LEU A CA 1
ATOM 3971 C C . LEU A 1 498 ? -14.112 8.004 25.379 1.00 83.62 498 LEU A C 1
ATOM 3973 O O . LEU A 1 498 ? -14.571 8.178 26.507 1.00 83.62 498 LEU A O 1
ATOM 3977 N N . HIS A 1 499 ? -14.304 6.866 24.712 1.00 84.50 499 HIS A N 1
ATOM 3978 C CA . HIS A 1 499 ? -15.203 5.809 25.168 1.00 84.50 499 HIS A CA 1
ATOM 3979 C C . HIS A 1 499 ? -14.804 5.245 26.540 1.00 84.50 499 HIS A C 1
ATOM 3981 O O . HIS A 1 499 ? -15.647 5.081 27.427 1.00 84.50 499 HIS A O 1
ATOM 3987 N N . GLY A 1 500 ? -13.508 4.981 26.738 1.00 84.06 500 GLY A N 1
ATOM 3988 C CA . GLY A 1 500 ? -12.990 4.409 27.981 1.00 84.06 500 GLY A CA 1
ATOM 3989 C C . GLY A 1 500 ? -13.130 5.346 29.182 1.00 84.06 500 GLY A C 1
ATOM 3990 O O . GLY A 1 500 ? -13.530 4.905 30.258 1.00 84.06 500 GLY A O 1
ATOM 3991 N N . GLU A 1 501 ? -12.824 6.631 29.003 1.00 87.75 501 GLU A N 1
ATOM 3992 C CA . GLU A 1 501 ? -12.952 7.647 30.054 1.00 87.75 501 GLU A CA 1
ATOM 3993 C C . GLU A 1 501 ? -14.426 7.938 30.363 1.00 87.75 501 GLU A C 1
ATOM 3995 O O . GLU A 1 501 ? -14.840 7.871 31.519 1.00 87.75 501 GLU A O 1
ATOM 4000 N N . ALA A 1 502 ? -15.248 8.141 29.330 1.00 88.19 502 ALA A N 1
ATOM 4001 C CA . ALA A 1 502 ? -16.667 8.447 29.475 1.00 88.19 502 ALA A CA 1
ATOM 4002 C C . ALA A 1 502 ? -17.454 7.325 30.170 1.00 88.19 502 ALA A C 1
ATOM 4004 O O . ALA A 1 502 ? -18.288 7.587 31.037 1.00 88.19 502 ALA A O 1
ATOM 4005 N N . THR A 1 503 ? -17.168 6.065 29.825 1.00 89.50 503 THR A N 1
ATOM 4006 C CA . THR A 1 503 ? -17.818 4.904 30.453 1.00 89.50 503 THR A CA 1
ATOM 4007 C C . THR A 1 503 ? -17.432 4.781 31.924 1.00 89.50 503 THR A C 1
ATOM 4009 O O . THR A 1 503 ? -18.290 4.510 32.764 1.00 89.50 503 THR A O 1
ATOM 4012 N N . LYS A 1 504 ? -16.153 5.004 32.256 1.00 90.25 504 LYS A N 1
ATOM 4013 C CA . LYS A 1 504 ? -15.683 5.002 33.648 1.00 90.25 504 LYS A CA 1
ATOM 4014 C C . LYS A 1 504 ? -16.356 6.101 34.460 1.00 90.25 504 LYS A C 1
ATOM 4016 O O . LYS A 1 504 ? -16.794 5.826 35.572 1.00 90.25 504 LYS A O 1
ATOM 4021 N N . GLU A 1 505 ? -16.474 7.302 33.903 1.00 90.00 505 GLU A N 1
ATOM 4022 C CA . GLU A 1 505 ? -17.074 8.442 34.595 1.00 90.00 505 GLU A CA 1
ATOM 4023 C C . GLU A 1 505 ? -18.573 8.232 34.857 1.00 90.00 505 GLU A C 1
ATOM 4025 O O . GLU A 1 505 ? -19.035 8.426 35.981 1.00 90.00 505 GLU A O 1
ATOM 4030 N N . LEU A 1 506 ? -19.326 7.735 33.866 1.00 91.00 506 LEU A N 1
ATOM 4031 C CA . LEU A 1 506 ? -20.740 7.384 34.045 1.00 91.00 506 LEU A CA 1
ATOM 4032 C C . LEU A 1 506 ? -20.925 6.303 35.122 1.00 91.00 506 LEU A C 1
ATOM 4034 O O . LEU A 1 506 ? -21.797 6.423 35.985 1.00 91.00 506 LEU A O 1
ATOM 4038 N N . LEU A 1 507 ? -20.091 5.257 35.100 1.00 89.75 507 LEU A N 1
ATOM 4039 C CA . LEU A 1 507 ? -20.115 4.209 36.123 1.00 89.75 507 LEU A CA 1
ATOM 4040 C C . LEU A 1 507 ? -19.771 4.760 37.509 1.00 89.75 507 LEU A C 1
ATOM 4042 O O . LEU A 1 507 ? -20.410 4.362 38.483 1.00 89.75 507 LEU A O 1
ATOM 4046 N N . ARG A 1 508 ? -18.802 5.679 37.602 1.00 90.56 508 ARG A N 1
ATOM 4047 C CA . ARG A 1 508 ? -18.420 6.326 38.862 1.00 90.56 508 ARG A CA 1
ATOM 4048 C C . ARG A 1 508 ? -19.600 7.085 39.464 1.00 90.56 508 ARG A C 1
ATOM 4050 O O . ARG A 1 508 ? -19.931 6.837 40.617 1.00 90.56 508 ARG A O 1
ATOM 4057 N N . ILE A 1 509 ? -20.288 7.907 38.668 1.00 88.88 509 ILE A N 1
ATOM 4058 C CA . ILE A 1 509 ? -21.468 8.679 39.100 1.00 88.88 509 ILE A CA 1
ATOM 4059 C C . ILE A 1 509 ? -22.572 7.753 39.641 1.00 88.88 509 ILE A C 1
ATOM 4061 O O . ILE A 1 509 ? -23.127 7.995 40.714 1.00 88.88 509 ILE A O 1
ATOM 4065 N N . ILE A 1 510 ? -22.869 6.658 38.932 1.00 87.12 510 ILE A N 1
ATOM 4066 C CA . ILE A 1 510 ? -23.881 5.677 39.358 1.00 87.12 510 ILE A CA 1
ATOM 4067 C C . ILE A 1 510 ? -23.467 4.987 40.671 1.00 87.12 510 ILE A C 1
ATOM 4069 O O . ILE A 1 510 ? -24.291 4.787 41.567 1.00 87.12 510 ILE A O 1
ATOM 4073 N N . GLN A 1 511 ? -22.190 4.619 40.807 1.00 85.69 511 GLN A N 1
ATOM 4074 C CA . GLN A 1 511 ? -21.664 3.972 42.011 1.00 85.69 511 GLN A CA 1
ATOM 4075 C C . GLN A 1 511 ? -21.654 4.909 43.223 1.00 85.69 511 GLN A C 1
ATOM 4077 O O . GLN A 1 511 ? -22.075 4.489 44.302 1.00 85.69 511 GLN A O 1
ATOM 4082 N N . GLU A 1 512 ? -21.218 6.158 43.055 1.00 84.75 512 GLU A N 1
ATOM 4083 C CA . GLU A 1 512 ? -21.201 7.182 44.107 1.00 84.75 512 GLU A CA 1
ATOM 4084 C C . GLU A 1 512 ? -22.604 7.389 44.684 1.00 84.75 512 GLU A C 1
ATOM 4086 O O . GLU A 1 512 ? -22.791 7.285 45.898 1.00 84.75 512 GLU A O 1
ATOM 4091 N N . LYS A 1 513 ? -23.612 7.554 43.818 1.00 80.31 513 LYS A N 1
ATOM 4092 C CA . LYS A 1 513 ? -25.010 7.692 44.243 1.00 80.31 513 LYS A CA 1
ATOM 4093 C C . LYS A 1 513 ? -25.511 6.472 45.020 1.00 80.31 513 LYS A C 1
ATOM 4095 O O . LYS A 1 513 ? -26.153 6.607 46.060 1.00 80.31 513 LYS A O 1
ATOM 4100 N N . ARG A 1 514 ? -25.178 5.263 44.561 1.00 78.69 514 ARG A N 1
ATOM 4101 C CA . ARG A 1 514 ? -25.558 4.017 45.247 1.00 78.69 514 ARG A CA 1
ATOM 4102 C C . ARG A 1 514 ? -24.959 3.927 46.651 1.00 78.69 514 ARG A C 1
ATOM 4104 O O . ARG A 1 514 ? -25.617 3.433 47.568 1.00 78.69 514 ARG A O 1
ATOM 4111 N N . VAL A 1 515 ? -23.705 4.343 46.811 1.00 75.94 515 VAL A N 1
ATOM 4112 C CA . VAL A 1 515 ? -23.036 4.377 48.117 1.00 75.94 515 VAL A CA 1
ATOM 4113 C C . VAL A 1 515 ? -23.690 5.427 49.012 1.00 75.94 515 VAL A C 1
ATOM 4115 O O . VAL A 1 515 ? -24.002 5.118 50.161 1.00 75.94 515 VAL A O 1
ATOM 4118 N N . GLU A 1 516 ? -23.975 6.615 48.479 1.00 74.50 516 GLU A N 1
ATOM 4119 C CA . GLU A 1 516 ? -24.656 7.688 49.206 1.00 74.50 516 GLU A CA 1
ATOM 4120 C C . GLU A 1 516 ? -26.024 7.241 49.752 1.00 74.50 516 GLU A C 1
ATOM 4122 O O . GLU A 1 516 ? -26.290 7.373 50.949 1.00 74.50 516 GLU A O 1
ATOM 4127 N N . ASP A 1 517 ? -26.877 6.643 48.916 1.00 69.50 517 ASP A N 1
ATOM 4128 C CA . ASP A 1 517 ? -28.217 6.207 49.332 1.00 69.50 517 ASP A CA 1
ATOM 4129 C C . ASP A 1 517 ? -28.176 5.012 50.298 1.00 69.50 517 ASP A C 1
ATOM 4131 O O . ASP A 1 517 ? -29.000 4.915 51.217 1.00 69.50 517 ASP A O 1
ATOM 4135 N N . ARG A 1 518 ? -27.183 4.121 50.161 1.00 68.62 518 ARG A N 1
ATOM 4136 C CA . ARG A 1 518 ? -26.936 3.050 51.141 1.00 68.62 518 ARG A CA 1
ATOM 4137 C C . ARG A 1 518 ? -26.556 3.619 52.505 1.00 68.62 518 ARG A C 1
ATOM 4139 O O . ARG A 1 518 ? -27.159 3.226 53.499 1.00 68.62 518 ARG A O 1
ATOM 4146 N N . LEU A 1 519 ? -25.613 4.557 52.559 1.00 67.12 519 LEU A N 1
ATOM 4147 C CA . LEU A 1 519 ? -25.187 5.185 53.815 1.00 67.12 519 LEU A CA 1
ATOM 4148 C C . LEU A 1 519 ? -26.331 5.947 54.496 1.00 67.12 519 LEU A C 1
ATOM 4150 O O . LEU A 1 519 ? -26.467 5.884 55.713 1.00 67.12 519 LEU A O 1
ATOM 4154 N N . ARG A 1 520 ? -27.201 6.612 53.723 1.00 66.56 520 ARG A N 1
ATOM 4155 C CA . ARG A 1 520 ? -28.391 7.287 54.270 1.00 66.56 520 ARG A CA 1
ATOM 4156 C C . ARG A 1 520 ? -29.427 6.321 54.854 1.00 66.56 520 ARG A C 1
ATOM 4158 O O . ARG A 1 520 ? -30.138 6.699 55.782 1.00 66.56 520 ARG A O 1
ATOM 4165 N N . THR A 1 521 ? -29.542 5.109 54.307 1.00 64.25 521 THR A N 1
ATOM 4166 C CA . THR A 1 521 ? -30.574 4.136 54.708 1.00 64.25 521 THR A CA 1
ATOM 4167 C C . THR A 1 521 ? -30.193 3.357 55.972 1.00 64.25 521 THR A C 1
ATOM 4169 O O . THR A 1 521 ? -31.055 3.094 56.805 1.00 64.25 521 THR A O 1
ATOM 4172 N N . PHE A 1 522 ? -28.917 3.008 56.151 1.00 68.56 522 PHE A N 1
ATOM 4173 C CA . PHE A 1 522 ? -28.457 2.137 57.240 1.00 68.56 522 PHE A CA 1
ATOM 4174 C C . PHE A 1 522 ? -27.813 2.929 58.391 1.00 68.56 522 PHE A C 1
ATOM 4176 O O . PHE A 1 522 ? -26.614 2.818 58.622 1.00 68.56 522 PHE A O 1
ATOM 4183 N N . SER A 1 523 ? -28.611 3.722 59.119 1.00 78.88 523 SER A N 1
ATOM 4184 C CA . SER A 1 523 ? -28.168 4.467 60.318 1.00 78.88 523 SER A CA 1
ATOM 4185 C C . SER A 1 523 ? -29.094 4.236 61.516 1.00 78.88 523 SER A C 1
ATOM 4187 O O . SER A 1 523 ? -30.291 3.996 61.319 1.00 78.88 523 SER A O 1
ATOM 4189 N N . ILE A 1 524 ? -28.572 4.339 62.743 1.00 84.38 524 ILE A N 1
ATOM 4190 C CA . ILE A 1 524 ? -29.382 4.297 63.972 1.00 84.38 524 ILE A CA 1
ATOM 4191 C C . ILE A 1 524 ? -29.574 5.725 64.493 1.00 84.38 524 ILE A C 1
ATOM 4193 O O . ILE A 1 524 ? -28.616 6.474 64.657 1.00 84.38 524 ILE A O 1
ATOM 4197 N N . LYS A 1 525 ? -30.819 6.136 64.769 1.00 86.44 525 LYS A N 1
ATOM 4198 C CA . LYS A 1 525 ? -31.113 7.472 65.325 1.00 86.44 525 LYS A CA 1
ATOM 4199 C C . LYS A 1 525 ? -31.875 7.360 66.635 1.00 86.44 525 LYS A C 1
ATOM 4201 O O . LYS A 1 525 ? -32.991 6.846 66.676 1.00 86.44 525 LYS A O 1
ATOM 4206 N N . LEU A 1 526 ? -31.284 7.887 67.702 1.00 84.62 526 LEU A N 1
ATOM 4207 C CA . LEU A 1 526 ? -31.908 7.998 69.017 1.00 84.62 526 LEU A CA 1
ATOM 4208 C C . LEU A 1 526 ? -32.757 9.273 69.079 1.00 84.62 526 LEU A C 1
ATOM 4210 O O . LEU A 1 526 ? -32.221 10.376 69.000 1.00 84.62 526 LEU A O 1
ATOM 4214 N N . LEU A 1 527 ? -34.072 9.118 69.225 1.00 86.75 527 LEU A N 1
ATOM 4215 C CA . LEU A 1 527 ? -35.010 10.211 69.488 1.00 86.75 527 LEU A CA 1
ATOM 4216 C C . LEU A 1 527 ? -35.450 10.169 70.967 1.00 86.75 527 LEU A C 1
ATOM 4218 O O . LEU A 1 527 ? -35.102 9.248 71.719 1.00 86.75 527 LEU A O 1
ATOM 4222 N N . GLU A 1 528 ? -36.185 11.190 71.415 1.00 81.00 528 GLU A N 1
ATOM 4223 C CA . GLU A 1 528 ? -36.624 11.297 72.816 1.00 81.00 528 GLU A CA 1
ATOM 4224 C C . GLU A 1 528 ? -37.580 10.160 73.218 1.00 81.00 528 GLU A C 1
ATOM 4226 O O . GLU A 1 528 ? -37.390 9.539 74.263 1.00 81.00 528 GLU A O 1
ATOM 4231 N N . ASP A 1 529 ? -38.562 9.836 72.372 1.00 86.19 529 ASP A N 1
ATOM 4232 C CA . ASP A 1 529 ? -39.628 8.855 72.632 1.00 86.19 529 ASP A CA 1
ATOM 4233 C C . ASP A 1 529 ? -39.422 7.503 71.924 1.00 86.19 529 ASP A C 1
ATOM 4235 O O . ASP A 1 529 ? -40.070 6.510 72.263 1.00 86.19 529 ASP A O 1
ATOM 4239 N N . ARG A 1 530 ? -38.528 7.439 70.931 1.00 90.00 530 ARG A N 1
ATOM 4240 C CA . ARG A 1 530 ? -38.338 6.272 70.054 1.00 90.00 530 ARG A CA 1
ATOM 4241 C C . ARG A 1 530 ? -36.899 6.130 69.558 1.00 90.00 530 ARG A C 1
ATOM 4243 O O . ARG A 1 530 ? -36.090 7.045 69.675 1.00 90.00 530 ARG A O 1
ATOM 4250 N N . VAL A 1 531 ? -36.585 4.981 68.975 1.00 90.06 531 VAL A N 1
ATOM 4251 C CA . VAL A 1 531 ? -35.317 4.701 68.289 1.00 90.06 531 VAL A CA 1
ATOM 4252 C C . VAL A 1 531 ? -35.618 4.316 66.849 1.00 90.06 531 VAL A C 1
ATOM 4254 O O . VAL A 1 531 ? -36.512 3.508 66.611 1.00 90.06 531 VAL A O 1
ATOM 4257 N N . MET A 1 532 ? -34.886 4.892 65.899 1.00 88.00 532 MET A N 1
ATOM 4258 C CA . MET A 1 532 ? -34.912 4.481 64.497 1.00 88.00 532 MET A CA 1
ATOM 4259 C C . MET A 1 532 ? -33.771 3.495 64.246 1.00 88.00 532 MET A C 1
ATOM 4261 O O . MET A 1 532 ? -32.608 3.860 64.415 1.00 88.00 532 MET A O 1
ATOM 4265 N N . PHE A 1 533 ? -34.099 2.278 63.829 1.00 88.69 533 PHE A N 1
ATOM 4266 C CA . PHE A 1 533 ? -33.175 1.253 63.358 1.00 88.69 533 PHE A CA 1
ATOM 4267 C C . PHE A 1 533 ? -33.314 1.150 61.839 1.00 88.69 533 PHE A C 1
ATOM 4269 O O . PHE A 1 533 ? -34.239 0.504 61.348 1.00 88.69 533 PHE A O 1
ATOM 4276 N N . GLY A 1 534 ? -32.452 1.844 61.089 1.00 84.56 534 GLY A N 1
ATOM 4277 C CA . GLY A 1 534 ? -32.607 1.954 59.638 1.00 84.56 534 GLY A CA 1
ATOM 4278 C C . GLY A 1 534 ? -33.942 2.615 59.281 1.00 84.56 534 GLY A C 1
ATOM 4279 O O . GLY A 1 534 ? -34.152 3.794 59.582 1.00 84.56 534 GLY A O 1
ATOM 4280 N N . ARG A 1 535 ? -34.860 1.859 58.668 1.00 82.31 535 ARG A N 1
ATOM 4281 C CA . ARG A 1 535 ? -36.220 2.333 58.330 1.00 82.31 535 ARG A CA 1
ATOM 4282 C C . ARG A 1 535 ? -37.251 2.128 59.444 1.00 82.31 535 ARG A C 1
ATOM 4284 O O . ARG A 1 535 ? -38.305 2.762 59.410 1.00 82.31 535 ARG A O 1
ATOM 4291 N N . GLU A 1 536 ? -36.964 1.288 60.434 1.00 86.50 536 GLU A N 1
ATOM 4292 C CA . GLU A 1 536 ? -37.934 0.875 61.451 1.00 86.50 536 GLU A CA 1
ATOM 4293 C C . GLU A 1 536 ? -37.861 1.721 62.726 1.00 86.50 536 GLU A C 1
ATOM 4295 O O . GLU A 1 536 ? -36.787 1.959 63.267 1.00 86.50 536 GLU A O 1
ATOM 4300 N N . SER A 1 537 ? -39.009 2.153 63.260 1.00 89.12 537 SER A N 1
ATOM 4301 C CA . SER A 1 537 ? -39.074 2.942 64.506 1.00 89.12 537 SER A CA 1
ATOM 4302 C C . SER A 1 537 ? -39.619 2.154 65.701 1.00 89.12 537 SER A C 1
ATOM 4304 O O . SER A 1 537 ? -40.763 1.714 65.636 1.00 89.12 537 SER A O 1
ATOM 4306 N N . PHE A 1 538 ? -38.909 2.051 66.824 1.00 91.81 538 PHE A N 1
ATOM 4307 C CA . PHE A 1 538 ? -39.395 1.354 68.026 1.00 91.81 538 PHE A CA 1
ATOM 4308 C C . PHE A 1 538 ? -39.516 2.288 69.243 1.00 91.81 538 PHE A C 1
ATOM 4310 O O . PHE A 1 538 ? -38.614 3.097 69.465 1.00 91.81 538 PHE A O 1
ATOM 4317 N N . PRO A 1 539 ? -40.588 2.206 70.056 1.00 88.75 539 PRO A N 1
ATOM 4318 C CA . PRO A 1 539 ? -40.769 3.088 71.208 1.00 88.75 539 PRO A CA 1
ATOM 4319 C C . PRO A 1 539 ? -39.757 2.804 72.324 1.00 88.75 539 PRO A C 1
ATOM 4321 O O . PRO A 1 539 ? -39.483 1.647 72.665 1.00 88.75 539 PRO A O 1
ATOM 4324 N N . ARG A 1 540 ? -39.251 3.871 72.949 1.00 88.00 540 ARG A N 1
ATOM 4325 C CA . ARG A 1 540 ? -38.426 3.777 74.157 1.00 88.00 540 ARG A CA 1
ATOM 4326 C C . ARG A 1 540 ? -39.314 3.528 75.366 1.00 88.00 540 ARG A C 1
ATOM 4328 O O . ARG A 1 540 ? -40.362 4.147 75.539 1.00 88.00 540 ARG A O 1
ATOM 4335 N N . PHE A 1 541 ? -38.894 2.610 76.223 1.00 84.56 541 PHE A N 1
ATOM 4336 C CA . PHE A 1 541 ? -39.623 2.295 77.438 1.00 84.56 541 PHE A CA 1
ATOM 4337 C C . PHE A 1 541 ? -39.417 3.388 78.492 1.00 84.56 541 PHE A C 1
ATOM 4339 O O . PHE A 1 541 ? -38.288 3.764 78.811 1.00 84.56 541 PHE A O 1
ATOM 4346 N N . SER A 1 542 ? -40.520 3.895 79.047 1.00 72.31 542 SER A N 1
ATOM 4347 C CA . SER A 1 542 ? -40.526 5.014 79.999 1.00 72.31 542 SER A CA 1
ATOM 4348 C C . SER A 1 542 ? -40.057 4.640 81.410 1.00 72.31 542 SER A C 1
ATOM 4350 O O . SER A 1 542 ? -39.844 5.525 82.234 1.00 72.31 542 SER A O 1
ATOM 4352 N N . GLY A 1 543 ? -39.911 3.344 81.719 1.00 68.06 543 GLY A N 1
ATOM 4353 C CA . GLY A 1 543 ? -39.474 2.865 83.036 1.00 68.06 543 GLY A CA 1
ATOM 4354 C C . GLY A 1 543 ? -40.514 3.005 84.157 1.00 68.06 543 GLY A C 1
ATOM 4355 O O . GLY A 1 543 ? -40.219 2.684 85.308 1.00 68.06 543 GLY A O 1
ATOM 4356 N N . ALA A 1 544 ? -41.729 3.475 83.856 1.00 60.41 544 ALA A N 1
ATOM 4357 C CA . ALA A 1 544 ? -42.786 3.642 84.847 1.00 60.41 544 ALA A CA 1
ATOM 4358 C C . ALA A 1 544 ? -43.466 2.300 85.173 1.00 60.41 544 ALA A C 1
ATOM 4360 O O . ALA A 1 544 ? -43.972 1.612 84.288 1.00 60.41 544 ALA A O 1
ATOM 4361 N N . PHE A 1 545 ? -43.522 1.947 86.460 1.00 61.22 545 PHE A N 1
ATOM 4362 C CA . PHE A 1 545 ? -44.289 0.799 86.941 1.00 61.22 545 PHE A CA 1
ATOM 4363 C C . PHE A 1 545 ? -45.754 1.196 87.159 1.00 61.22 545 PHE A C 1
ATOM 4365 O O . PHE A 1 545 ? -46.020 2.026 88.037 1.00 61.22 545 PHE A O 1
ATOM 4372 N N . PRO A 1 546 ? -46.726 0.590 86.459 1.00 58.91 546 PRO A N 1
ATOM 4373 C CA . PRO A 1 546 ? -48.116 0.711 86.867 1.00 58.91 546 PRO A CA 1
ATOM 4374 C C . PRO A 1 546 ? -48.297 0.010 88.224 1.00 58.91 546 PRO A C 1
ATOM 4376 O O . PRO A 1 546 ? -48.069 -1.192 88.369 1.00 58.91 546 PRO A O 1
ATOM 4379 N N . ARG A 1 547 ? -48.658 0.773 89.263 1.00 59.94 547 ARG A N 1
ATOM 4380 C CA . ARG A 1 547 ? -49.023 0.218 90.574 1.00 59.94 547 ARG A CA 1
ATOM 4381 C C . ARG A 1 547 ? -50.473 -0.235 90.521 1.00 59.94 547 ARG A C 1
ATOM 4383 O O . ARG A 1 547 ? -51.362 0.590 90.681 1.00 59.94 547 ARG A O 1
ATOM 4390 N N . PHE A 1 548 ? -50.692 -1.532 90.353 1.00 66.25 548 PHE A N 1
ATOM 4391 C CA . PHE A 1 548 ? -52.037 -2.095 90.392 1.00 66.25 548 PHE A CA 1
ATOM 4392 C C . PHE A 1 548 ? -52.472 -2.418 91.823 1.00 66.25 548 PHE A C 1
ATOM 4394 O O . PHE A 1 548 ? -51.738 -3.058 92.588 1.00 66.25 548 PHE A O 1
ATOM 4401 N N . SER A 1 549 ? -53.682 -2.001 92.191 1.00 71.00 549 SER A N 1
ATOM 4402 C CA . SER A 1 549 ? -54.278 -2.344 93.482 1.00 71.00 549 SER A CA 1
ATOM 4403 C C . SER A 1 549 ? -55.045 -3.674 93.429 1.00 71.00 549 SER A C 1
ATOM 4405 O O . SER A 1 549 ? -55.619 -4.059 92.412 1.00 71.00 549 SER A O 1
ATOM 4407 N N . TRP A 1 550 ? -55.020 -4.413 94.543 1.00 82.06 550 TRP A N 1
ATOM 4408 C CA . TRP A 1 550 ? -55.794 -5.644 94.727 1.00 82.06 550 TRP A CA 1
ATOM 4409 C C . TRP A 1 550 ? -57.048 -5.355 95.547 1.00 82.06 550 TRP A C 1
ATOM 4411 O O . TRP A 1 550 ? -56.951 -4.782 96.643 1.00 82.06 550 TRP A O 1
ATOM 4421 N N . ARG A 1 551 ? -58.193 -5.835 95.062 1.00 84.44 551 ARG A N 1
ATOM 4422 C CA . ARG A 1 551 ? -59.488 -5.811 95.744 1.00 84.44 551 ARG A CA 1
ATOM 4423 C C . ARG A 1 551 ? -60.018 -7.223 95.974 1.00 84.44 551 ARG A C 1
ATOM 4425 O O . ARG A 1 551 ? -59.638 -8.174 95.298 1.00 84.44 551 ARG A O 1
ATOM 4432 N N . VAL A 1 552 ? -60.897 -7.360 96.960 1.00 85.38 552 VAL A N 1
ATOM 4433 C CA . VAL A 1 552 ? -61.627 -8.609 97.201 1.00 85.38 552 VAL A CA 1
ATOM 4434 C C . VAL A 1 552 ? -62.877 -8.598 96.327 1.00 85.38 552 VAL A C 1
ATOM 4436 O O . VAL A 1 552 ? -63.641 -7.635 96.372 1.00 85.38 552 VAL A O 1
ATOM 4439 N N . LYS A 1 553 ? -63.080 -9.658 95.550 1.00 86.12 553 LYS A N 1
ATOM 4440 C CA . LYS A 1 553 ? -64.268 -9.903 94.731 1.00 86.12 553 LYS A CA 1
ATOM 4441 C C . LYS A 1 553 ? -65.004 -11.105 95.313 1.00 86.12 553 LYS A C 1
ATOM 4443 O O . LYS A 1 553 ? -64.372 -12.079 95.704 1.00 86.12 553 LYS A O 1
ATOM 4448 N N . VAL A 1 554 ? -66.324 -11.030 95.412 1.00 82.31 554 VAL A N 1
ATOM 4449 C CA . VAL A 1 554 ? -67.148 -12.153 95.871 1.00 82.31 554 VAL A CA 1
ATOM 4450 C C . VAL A 1 554 ? -68.030 -12.564 94.702 1.00 82.31 554 VAL A C 1
ATOM 4452 O O . VAL A 1 554 ? -68.801 -11.743 94.211 1.00 82.31 554 VAL A O 1
ATOM 4455 N N . GLU A 1 555 ? -67.852 -13.794 94.234 1.00 81.25 555 GLU A N 1
ATOM 4456 C CA . GLU A 1 555 ? -68.676 -14.420 93.197 1.00 81.25 555 GLU A CA 1
ATOM 4457 C C . GLU A 1 555 ? -70.011 -14.922 93.767 1.00 81.25 555 GLU A C 1
ATOM 4459 O O . GLU A 1 555 ? -70.250 -14.853 94.979 1.00 81.25 555 GLU A O 1
ATOM 4464 N N . ASP A 1 556 ? -70.892 -15.376 92.872 1.00 70.81 556 ASP A N 1
ATOM 4465 C CA . ASP A 1 556 ? -72.302 -15.647 93.145 1.00 70.81 556 ASP A CA 1
ATOM 4466 C C . ASP A 1 556 ? -72.556 -16.463 94.416 1.00 70.81 556 ASP A C 1
ATOM 4468 O O . ASP A 1 556 ? -71.819 -17.374 94.803 1.00 70.81 556 ASP A O 1
ATOM 4472 N N . LYS A 1 557 ? -73.645 -16.091 95.092 1.00 74.19 557 LYS A N 1
ATOM 4473 C CA . LYS A 1 557 ? -74.031 -16.670 96.372 1.00 74.19 557 LYS A CA 1
ATOM 4474 C C . LYS A 1 557 ? -74.728 -18.012 96.159 1.00 74.19 557 LYS A C 1
ATOM 4476 O O . LYS A 1 557 ? -75.816 -18.055 95.592 1.00 74.19 557 LYS A O 1
ATOM 4481 N N . VAL A 1 558 ? -74.131 -19.085 96.665 1.00 72.81 558 VAL A N 1
ATOM 4482 C CA . VAL A 1 558 ? -74.678 -20.446 96.620 1.00 72.81 558 VAL A CA 1
ATOM 4483 C C . VAL A 1 558 ? -75.454 -20.721 97.909 1.00 72.81 558 VAL A C 1
ATOM 4485 O O . VAL A 1 558 ? -75.014 -20.360 99.003 1.00 72.81 558 VAL A O 1
ATOM 4488 N N . LEU A 1 559 ? -76.638 -21.322 97.783 1.00 73.75 559 LEU A N 1
ATOM 4489 C CA . LEU A 1 559 ? -77.550 -21.579 98.897 1.00 73.75 559 LEU A CA 1
ATOM 4490 C C . LEU A 1 559 ? -77.543 -23.072 99.216 1.00 73.75 559 LEU A C 1
ATOM 4492 O O . LEU A 1 559 ? -77.987 -23.884 98.409 1.00 73.75 559 LEU A O 1
ATOM 4496 N N . GLU A 1 560 ? -77.036 -23.430 100.391 1.00 70.44 560 GLU A N 1
ATOM 4497 C CA . GLU A 1 560 ? -76.895 -24.824 100.805 1.00 70.44 560 GLU A CA 1
ATOM 4498 C C . GLU A 1 560 ? -77.337 -24.970 102.264 1.00 70.44 560 GLU A C 1
ATOM 4500 O O . GLU A 1 560 ? -76.894 -24.236 103.148 1.00 70.44 560 GLU A O 1
ATOM 4505 N N . SER A 1 561 ? -78.274 -25.889 102.523 1.00 66.81 561 SER A N 1
ATOM 4506 C CA . SER A 1 561 ? -78.791 -26.189 103.871 1.00 66.81 561 SER A CA 1
ATOM 4507 C C . SER A 1 561 ? -79.270 -24.960 104.670 1.00 66.81 561 SER A C 1
ATOM 4509 O O . SER A 1 561 ? -79.025 -24.843 105.871 1.00 66.81 561 SER A O 1
ATOM 4511 N N . GLY A 1 562 ? -79.937 -24.009 104.004 1.00 71.81 562 GLY A N 1
ATOM 4512 C CA . GLY A 1 562 ? -80.488 -22.801 104.638 1.00 71.81 562 GLY A CA 1
ATOM 4513 C C . GLY A 1 562 ? -79.456 -21.722 104.994 1.00 71.81 562 GLY A C 1
ATOM 4514 O O . GLY A 1 562 ? -79.825 -20.711 105.591 1.00 71.81 562 GLY A O 1
ATOM 4515 N N . LYS A 1 563 ? -78.182 -21.898 104.616 1.00 73.75 563 LYS A N 1
ATOM 4516 C CA . LYS A 1 563 ? -77.120 -20.896 104.767 1.00 73.75 563 LYS A CA 1
ATOM 4517 C C . LYS A 1 563 ? -76.614 -20.446 103.399 1.00 73.75 563 LYS A C 1
ATOM 4519 O O . LYS A 1 563 ? -76.522 -21.226 102.456 1.00 73.75 563 LYS A O 1
ATOM 4524 N N . VAL A 1 564 ? -76.309 -19.156 103.300 1.00 79.62 564 VAL A N 1
ATOM 4525 C CA . VAL A 1 564 ? -75.807 -18.536 102.072 1.00 79.62 564 VAL A CA 1
ATOM 4526 C C . VAL A 1 564 ? -74.284 -18.479 102.133 1.00 79.62 564 VAL A C 1
ATOM 4528 O O . VAL A 1 564 ? -73.724 -17.910 103.075 1.00 79.62 564 VAL A O 1
ATOM 4531 N N . TYR A 1 565 ? -73.630 -19.035 101.119 1.00 82.56 565 TYR A N 1
ATOM 4532 C CA . TYR A 1 565 ? -72.181 -19.030 100.941 1.00 82.56 565 TYR A CA 1
ATOM 4533 C C . TYR A 1 565 ? -71.807 -18.185 99.727 1.00 82.56 565 TYR A C 1
ATOM 4535 O O . TYR A 1 565 ? -72.580 -18.090 98.782 1.00 82.56 565 TYR A O 1
ATOM 4543 N N . GLY A 1 566 ? -70.636 -17.558 99.735 1.00 84.62 566 GLY A N 1
ATOM 4544 C CA . GLY A 1 566 ? -70.085 -16.862 98.573 1.00 84.62 566 GLY A CA 1
ATOM 4545 C C . GLY A 1 566 ? -68.618 -17.215 98.382 1.00 84.62 566 GLY A C 1
ATOM 4546 O O . GLY A 1 566 ? -67.888 -17.422 99.358 1.00 84.62 566 GLY A O 1
ATOM 4547 N N . LYS A 1 567 ? -68.192 -17.291 97.121 1.00 85.31 567 LYS A N 1
ATOM 4548 C CA . LYS A 1 567 ? -66.809 -17.606 96.757 1.00 85.31 567 LYS A CA 1
ATOM 4549 C C . LYS A 1 567 ? -65.972 -16.327 96.735 1.00 85.31 567 LYS A C 1
ATOM 4551 O O . LYS A 1 567 ? -66.272 -15.389 96.003 1.00 85.31 567 LYS A O 1
ATOM 4556 N N . LEU A 1 568 ? -64.932 -16.277 97.559 1.00 86.94 568 LEU A N 1
ATOM 4557 C CA . LEU A 1 568 ? -64.038 -15.138 97.720 1.00 86.94 568 LEU A CA 1
ATOM 4558 C C . LEU A 1 568 ? -62.829 -15.249 96.789 1.00 86.94 568 LEU A C 1
ATOM 4560 O O . LEU A 1 568 ? -62.056 -16.205 96.830 1.00 86.94 568 LEU A O 1
ATOM 4564 N N . LEU A 1 569 ? -62.633 -14.205 95.999 1.00 87.25 569 LEU A N 1
ATOM 4565 C CA . LEU A 1 569 ? -61.575 -14.051 95.016 1.00 87.25 569 LEU A CA 1
ATOM 4566 C C . LEU A 1 569 ? -60.817 -12.748 95.252 1.00 87.25 569 LEU A C 1
ATOM 4568 O O . LEU A 1 569 ? -61.320 -11.810 95.875 1.00 87.25 569 LEU A O 1
ATOM 4572 N N . PHE A 1 570 ? -59.596 -12.677 94.737 1.00 86.94 570 PHE A N 1
ATOM 4573 C CA . PHE A 1 570 ? -58.809 -11.449 94.726 1.00 86.94 570 PHE A CA 1
ATOM 4574 C C . PHE A 1 570 ? -58.665 -10.986 93.288 1.00 86.94 570 PHE A C 1
ATOM 4576 O O . PHE A 1 570 ? -58.076 -11.686 92.474 1.00 86.94 570 PHE A O 1
ATOM 4583 N N . GLU A 1 571 ? -59.217 -9.821 92.981 1.00 84.56 571 GLU A N 1
ATOM 4584 C CA . GLU A 1 571 ? -59.159 -9.217 91.655 1.00 84.56 571 GLU A CA 1
ATOM 4585 C C . GLU A 1 571 ? -58.197 -8.030 91.686 1.00 84.56 571 GLU A C 1
ATOM 4587 O O . GLU A 1 571 ? -58.198 -7.236 92.633 1.00 84.56 571 GLU A O 1
ATOM 4592 N N . ARG A 1 572 ? -57.362 -7.917 90.661 1.00 80.38 572 ARG A N 1
ATOM 4593 C CA . ARG A 1 572 ? -56.459 -6.790 90.448 1.00 80.38 572 ARG A CA 1
ATOM 4594 C C . ARG A 1 572 ? -57.053 -5.825 89.420 1.00 80.38 572 ARG A C 1
ATOM 4596 O O . ARG A 1 572 ? -57.891 -6.215 88.616 1.00 80.38 572 ARG A O 1
ATOM 4603 N N . GLU A 1 573 ? -56.648 -4.559 89.463 1.00 75.69 573 GLU A N 1
ATOM 4604 C CA . GLU A 1 573 ? -57.161 -3.494 88.578 1.00 75.69 573 GLU A CA 1
ATOM 4605 C C . GLU A 1 573 ? -57.053 -3.775 87.070 1.00 75.69 573 GLU A C 1
ATOM 4607 O O . GLU A 1 573 ? -57.849 -3.239 86.309 1.00 75.69 573 GLU A O 1
ATOM 4612 N N . ASP A 1 574 ? -56.124 -4.627 86.641 1.00 68.50 574 ASP A N 1
ATOM 4613 C CA . ASP A 1 574 ? -55.959 -5.075 85.251 1.00 68.50 574 ASP A CA 1
ATOM 4614 C C . ASP A 1 574 ? -56.819 -6.306 84.894 1.00 68.50 574 ASP A C 1
ATOM 4616 O O . ASP A 1 574 ? -56.656 -6.891 83.829 1.00 68.50 574 ASP A O 1
ATOM 4620 N N . GLY A 1 575 ? -57.734 -6.714 85.781 1.00 70.75 575 GLY A N 1
ATOM 4621 C CA . GLY A 1 575 ? -58.671 -7.818 85.561 1.00 70.75 575 GLY A CA 1
ATOM 4622 C C . GLY A 1 575 ? -58.156 -9.195 85.985 1.00 70.75 575 GLY A C 1
ATOM 4623 O O . GLY A 1 575 ? -58.901 -10.170 85.884 1.00 70.75 575 GLY A O 1
ATOM 4624 N N . LEU A 1 576 ? -56.926 -9.308 86.505 1.00 77.38 576 LEU A N 1
ATOM 4625 C CA . LEU A 1 576 ? -56.395 -10.589 86.981 1.00 77.38 576 LEU A CA 1
ATOM 4626 C C . LEU A 1 576 ? -57.140 -11.059 88.239 1.00 77.38 576 LEU A C 1
ATOM 4628 O O . LEU A 1 576 ? -57.133 -10.376 89.265 1.00 77.38 576 LEU A O 1
ATOM 4632 N N . VAL A 1 577 ? -57.716 -12.261 88.189 1.00 79.94 577 VAL A N 1
ATOM 4633 C CA . VAL A 1 577 ? -58.428 -12.883 89.314 1.00 79.94 577 VAL A CA 1
ATOM 4634 C C . VAL A 1 577 ? -57.625 -14.060 89.864 1.00 79.94 577 VAL A C 1
ATOM 4636 O O . VAL A 1 577 ? -57.204 -14.943 89.122 1.00 79.94 577 VAL A O 1
ATOM 4639 N N . VAL A 1 578 ? -57.405 -14.083 91.180 1.00 80.88 578 VAL A N 1
ATOM 4640 C CA . VAL A 1 578 ? -56.622 -15.117 91.868 1.00 80.88 578 VAL A CA 1
ATOM 4641 C C . VAL A 1 578 ? -57.413 -15.725 93.023 1.00 80.88 578 VAL A C 1
ATOM 4643 O O . VAL A 1 578 ? -57.912 -15.023 93.907 1.00 80.88 578 VAL A O 1
ATOM 4646 N N . GLU A 1 579 ? -57.450 -17.056 93.054 1.00 83.06 579 GLU A N 1
ATOM 4647 C CA . GLU A 1 579 ? -57.973 -17.840 94.172 1.00 83.06 579 GLU A CA 1
ATOM 4648 C C . GLU A 1 579 ? -56.928 -18.014 95.293 1.00 83.06 579 GLU A C 1
ATOM 4650 O O . GLU A 1 579 ? -55.732 -18.201 95.027 1.00 83.06 579 GLU A O 1
ATOM 4655 N N . PRO A 1 580 ? -57.336 -17.971 96.575 1.00 82.00 580 PRO A N 1
ATOM 4656 C CA . PRO A 1 580 ? -56.427 -18.229 97.679 1.00 82.00 580 PRO A CA 1
ATOM 4657 C C . PRO A 1 580 ? -56.023 -19.707 97.740 1.00 82.00 580 PRO A C 1
ATOM 4659 O O . PRO A 1 580 ? -56.787 -20.559 98.166 1.00 82.00 580 PRO A O 1
ATOM 4662 N N . LYS A 1 581 ? -54.767 -20.016 97.399 1.00 75.62 581 LYS A N 1
ATOM 4663 C CA . LYS A 1 581 ? -54.275 -21.410 97.334 1.00 75.62 581 LYS A CA 1
ATOM 4664 C C . LYS A 1 581 ? -54.194 -22.136 98.684 1.00 75.62 581 LYS A C 1
ATOM 4666 O O . LYS A 1 581 ? -54.095 -23.355 98.719 1.00 75.62 581 LYS A O 1
ATOM 4671 N N . ARG A 1 582 ? -54.126 -21.395 99.795 1.00 75.06 582 ARG A N 1
ATOM 4672 C CA . ARG A 1 582 ? -53.870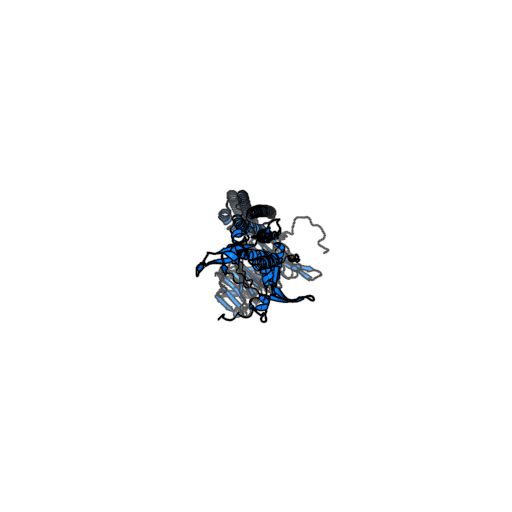 -21.940 101.147 1.00 75.06 582 ARG A CA 1
ATOM 4673 C C . ARG A 1 582 ? -55.069 -21.855 102.090 1.00 75.06 582 ARG A C 1
ATOM 4675 O O . ARG A 1 582 ? -54.951 -22.264 103.240 1.00 75.06 582 ARG A O 1
ATOM 4682 N N . TYR A 1 583 ? -56.180 -21.282 101.639 1.00 79.19 583 TYR A N 1
ATOM 4683 C CA . TYR A 1 583 ? -57.351 -21.023 102.471 1.00 79.19 583 TYR A CA 1
ATOM 4684 C C . TYR A 1 583 ? -58.607 -21.403 101.702 1.00 79.19 583 TYR A C 1
ATOM 4686 O O . TYR A 1 583 ? -58.654 -21.219 100.490 1.00 79.19 583 TYR A O 1
ATOM 4694 N N . ASN A 1 584 ? -59.624 -21.906 102.404 1.00 79.88 584 ASN A N 1
ATOM 4695 C CA . ASN A 1 584 ? -60.916 -22.157 101.780 1.00 79.88 584 ASN A CA 1
ATOM 4696 C C . ASN A 1 584 ? -61.510 -20.820 101.306 1.00 79.88 584 ASN A C 1
ATOM 4698 O O . ASN A 1 584 ? -61.645 -19.883 102.098 1.00 79.88 584 ASN A O 1
ATOM 4702 N N . ASN A 1 585 ? -61.808 -20.725 100.011 1.00 82.69 585 ASN A N 1
ATOM 4703 C CA . ASN A 1 585 ? -62.382 -19.536 99.394 1.00 82.69 585 ASN A CA 1
ATOM 4704 C C . ASN A 1 585 ? -63.908 -19.489 99.488 1.00 82.69 585 ASN A C 1
ATOM 4706 O O . ASN A 1 585 ? -64.481 -18.457 99.161 1.00 82.69 585 ASN A O 1
ATOM 4710 N N . ILE A 1 586 ? -64.573 -20.543 99.958 1.00 83.81 586 ILE A N 1
ATOM 4711 C CA . ILE A 1 586 ? -66.020 -20.545 100.187 1.00 83.81 586 ILE A CA 1
ATOM 4712 C C . ILE A 1 586 ? -66.286 -20.082 101.620 1.00 83.81 586 ILE A C 1
ATOM 4714 O O . ILE A 1 586 ? -65.896 -20.753 102.576 1.00 83.81 586 ILE A O 1
ATOM 4718 N N . LEU A 1 587 ? -66.937 -18.927 101.770 1.00 83.75 587 LEU A N 1
ATOM 4719 C CA . LEU A 1 587 ? -67.228 -18.310 103.067 1.00 83.75 587 LEU A CA 1
ATOM 4720 C C . LEU A 1 587 ? -68.731 -18.132 103.268 1.00 83.75 587 LEU A C 1
ATOM 4722 O O . LEU A 1 587 ? -69.464 -17.824 102.326 1.00 83.75 587 LEU A O 1
ATOM 4726 N N . SER A 1 588 ? -69.195 -18.292 104.505 1.00 82.75 588 SER A N 1
ATOM 4727 C CA . SER A 1 588 ? -70.586 -18.013 104.873 1.00 82.75 588 SER A CA 1
ATOM 4728 C C . SER A 1 588 ? -70.899 -16.510 104.824 1.00 82.75 588 SER A C 1
ATOM 4730 O O . SER A 1 588 ? -70.015 -15.654 104.906 1.00 82.75 588 SER A O 1
ATOM 4732 N N . GLN A 1 589 ? -72.183 -16.156 104.737 1.00 80.50 589 GLN A N 1
ATOM 4733 C CA . GLN A 1 589 ? -72.634 -14.759 104.706 1.00 80.50 589 GLN A CA 1
ATOM 4734 C C . GLN A 1 589 ? -72.165 -13.924 105.915 1.00 80.50 589 GLN A C 1
ATOM 4736 O O . GLN A 1 589 ? -71.963 -12.716 105.780 1.00 80.50 589 GLN A O 1
ATOM 4741 N N . GLU A 1 590 ? -71.968 -14.540 107.083 1.00 78.44 590 GLU A N 1
ATOM 4742 C CA . GLU A 1 590 ? -71.441 -13.871 108.280 1.00 78.44 590 GLU A CA 1
ATOM 4743 C C . GLU A 1 590 ? -69.942 -13.558 108.147 1.00 78.44 590 GLU A C 1
ATOM 4745 O O . GLU A 1 590 ? -69.508 -12.442 108.441 1.00 78.44 590 GLU A O 1
ATOM 4750 N N . GLU A 1 591 ? -69.161 -14.497 107.610 1.00 80.81 591 GLU A N 1
ATOM 4751 C CA . GLU A 1 591 ? -67.723 -14.333 107.351 1.00 80.81 591 GLU A CA 1
ATOM 4752 C C . GLU A 1 591 ? -67.440 -13.345 106.211 1.00 80.81 591 GLU A C 1
ATOM 4754 O O . GLU A 1 591 ? -66.422 -12.656 106.218 1.00 80.81 591 GLU A O 1
ATOM 4759 N N . LEU A 1 592 ? -68.356 -13.216 105.249 1.00 79.50 592 LEU A N 1
ATOM 4760 C CA . LEU A 1 592 ? -68.271 -12.203 104.191 1.00 79.50 592 LEU A CA 1
ATOM 4761 C C . LEU A 1 592 ? -68.577 -10.788 104.702 1.00 79.50 592 LEU A C 1
ATOM 4763 O O . LEU A 1 592 ? -68.057 -9.818 104.154 1.00 79.50 592 LEU A O 1
ATOM 4767 N N . ARG A 1 593 ? -69.391 -10.647 105.760 1.00 79.38 593 ARG A N 1
ATOM 4768 C CA . ARG A 1 593 ? -69.624 -9.349 106.424 1.00 79.38 593 ARG A CA 1
ATOM 4769 C C . ARG A 1 593 ? -68.419 -8.902 107.245 1.00 79.38 593 ARG A C 1
ATOM 4771 O O . ARG A 1 593 ? -68.153 -7.705 107.332 1.00 79.38 593 ARG A O 1
ATOM 4778 N N . ARG A 1 594 ? -67.687 -9.845 107.844 1.00 83.88 594 ARG A N 1
ATOM 4779 C CA . ARG A 1 594 ? -66.453 -9.574 108.586 1.00 83.88 594 ARG A CA 1
ATOM 4780 C C . ARG A 1 594 ? -65.380 -10.573 108.188 1.00 83.88 594 ARG A C 1
ATOM 4782 O O . ARG A 1 594 ? -65.291 -11.654 108.766 1.00 83.88 594 ARG A O 1
ATOM 4789 N N . PHE A 1 595 ? -64.546 -10.165 107.232 1.00 84.94 595 PHE A N 1
ATOM 4790 C CA . PHE A 1 595 ? -63.537 -11.050 106.668 1.00 84.94 595 PHE A CA 1
ATOM 4791 C C . PHE A 1 595 ? -62.644 -11.691 107.739 1.00 84.94 595 PHE A C 1
ATOM 4793 O O . PHE A 1 595 ? -62.161 -10.996 108.644 1.00 84.94 595 PHE A O 1
ATOM 4800 N N . PRO A 1 596 ? -62.349 -12.996 107.604 1.00 84.75 596 PRO A N 1
ATOM 4801 C CA . PRO A 1 596 ? -61.387 -13.664 108.458 1.00 84.75 596 PRO A CA 1
ATOM 4802 C C . PRO A 1 596 ? -60.009 -12.970 108.439 1.00 84.75 596 PRO A C 1
ATOM 4804 O O . PRO A 1 596 ? -59.578 -12.466 107.396 1.00 84.75 596 PRO A O 1
ATOM 4807 N N . PRO A 1 597 ? -59.229 -13.020 109.538 1.00 83.75 597 PRO A N 1
ATOM 4808 C CA . PRO A 1 597 ? -57.910 -12.379 109.621 1.00 83.75 597 PRO A CA 1
ATOM 4809 C C . PRO A 1 597 ? -56.890 -12.835 108.563 1.00 83.75 597 PRO A C 1
ATOM 4811 O O . PRO A 1 597 ? -55.866 -12.175 108.356 1.00 83.75 597 PRO A O 1
ATOM 4814 N N . TRP A 1 598 ? -57.111 -13.986 107.919 1.00 86.56 598 TRP A N 1
ATOM 4815 C CA . TRP A 1 598 ? -56.246 -14.472 106.846 1.00 86.56 598 TRP A CA 1
ATOM 4816 C C . TRP A 1 598 ? -56.410 -13.665 105.553 1.00 86.56 598 TRP A C 1
ATOM 4818 O O . TRP A 1 598 ? -55.410 -13.466 104.870 1.00 86.56 598 TRP A O 1
ATOM 4828 N N . VAL A 1 599 ? -57.595 -13.112 105.258 1.00 84.12 599 VAL A N 1
ATOM 4829 C CA . VAL A 1 599 ? -57.863 -12.331 104.032 1.00 84.12 599 VAL A CA 1
ATOM 4830 C C . VAL A 1 599 ? -56.941 -11.110 103.968 1.00 84.12 599 VAL A C 1
ATOM 4832 O O . VAL A 1 599 ? -56.263 -10.878 102.969 1.00 84.12 599 VAL A O 1
ATOM 4835 N N . GLY A 1 600 ? -56.800 -10.382 105.081 1.00 81.69 600 GLY A N 1
ATOM 4836 C CA . GLY A 1 600 ? -55.878 -9.244 105.180 1.00 81.69 600 GLY A CA 1
ATOM 4837 C C . GLY A 1 600 ? -54.390 -9.632 105.158 1.00 81.69 600 GLY A C 1
ATOM 4838 O O . GLY A 1 600 ? -53.545 -8.843 104.728 1.00 81.69 600 GLY A O 1
ATOM 4839 N N . ARG A 1 601 ? -54.034 -10.845 105.604 1.00 81.81 601 ARG A N 1
ATOM 4840 C CA . ARG A 1 601 ? -52.668 -11.386 105.457 1.00 81.81 601 ARG A CA 1
ATOM 4841 C C . ARG A 1 601 ? -52.385 -11.795 104.011 1.00 81.81 601 ARG A C 1
ATOM 4843 O O . ARG A 1 601 ? -51.291 -11.529 103.522 1.00 81.81 601 ARG A O 1
ATOM 4850 N N . TYR A 1 602 ? -53.370 -12.367 103.326 1.00 82.19 602 TYR A N 1
ATOM 4851 C CA . TYR A 1 602 ? -53.274 -12.771 101.929 1.00 82.19 602 TYR A CA 1
ATOM 4852 C C . TYR A 1 602 ? -53.193 -11.556 100.997 1.00 82.19 602 TYR A C 1
ATOM 4854 O O . TYR A 1 602 ? -52.315 -11.518 100.147 1.00 82.19 602 TYR A O 1
ATOM 4862 N N . LEU A 1 603 ? -53.973 -10.495 101.239 1.00 81.44 603 LEU A N 1
ATOM 4863 C CA . LEU A 1 603 ? -53.820 -9.212 100.533 1.00 81.44 603 LEU A CA 1
ATOM 4864 C C . LEU A 1 603 ? -52.428 -8.601 100.716 1.00 81.44 603 LEU A C 1
ATOM 4866 O O . LEU A 1 603 ? -51.848 -8.101 99.758 1.00 81.44 603 LEU A O 1
ATOM 4870 N N . ARG A 1 604 ? -51.865 -8.645 101.932 1.00 78.62 604 ARG A N 1
ATOM 4871 C CA . ARG A 1 604 ? -50.480 -8.198 102.165 1.00 78.62 604 ARG A CA 1
ATOM 4872 C C . ARG A 1 604 ? -49.464 -9.059 101.423 1.00 78.62 604 ARG A C 1
ATOM 4874 O O . ARG A 1 604 ? -48.497 -8.517 100.903 1.00 78.62 604 ARG A O 1
ATOM 4881 N N . HIS A 1 605 ? -49.688 -10.368 101.352 1.00 77.75 605 HIS A N 1
ATOM 4882 C CA . HIS A 1 605 ? -48.858 -11.269 100.562 1.00 77.75 605 HIS A CA 1
ATOM 4883 C C . HIS A 1 605 ? -48.940 -10.941 99.064 1.00 77.75 605 HIS A C 1
ATOM 4885 O O . HIS A 1 605 ? -47.898 -10.738 98.456 1.00 77.75 605 HIS A O 1
ATOM 4891 N N . LEU A 1 606 ? -50.146 -10.781 98.504 1.00 75.94 606 LEU A N 1
ATOM 4892 C CA . LEU A 1 606 ? -50.369 -10.404 97.102 1.00 75.94 606 LEU A CA 1
ATOM 4893 C C . LEU A 1 606 ? -49.754 -9.040 96.754 1.00 75.94 606 LEU A C 1
ATOM 4895 O O . LEU A 1 606 ? -49.135 -8.891 95.706 1.00 75.94 606 LEU A O 1
ATOM 4899 N N . ARG A 1 607 ? -49.856 -8.058 97.659 1.00 72.56 607 ARG A N 1
ATOM 4900 C CA . ARG A 1 607 ? -49.180 -6.755 97.519 1.00 72.56 607 ARG A CA 1
ATOM 4901 C C . ARG A 1 607 ? -47.655 -6.868 97.616 1.00 72.56 607 ARG A C 1
ATOM 4903 O O . ARG A 1 607 ? -46.956 -6.070 97.008 1.00 72.56 607 ARG A O 1
ATOM 4910 N N . GLY A 1 608 ? -47.145 -7.844 98.367 1.00 62.00 608 GLY A N 1
ATOM 4911 C CA . GLY A 1 608 ? -45.714 -8.110 98.533 1.00 62.00 608 GLY A CA 1
ATOM 4912 C C . GLY A 1 608 ? -45.084 -8.991 97.448 1.00 62.00 608 GLY A C 1
ATOM 4913 O O . GLY A 1 608 ? -43.869 -9.164 97.472 1.00 62.00 608 GLY A O 1
ATOM 4914 N N . LEU A 1 609 ? -45.868 -9.550 96.515 1.00 59.59 609 LEU A N 1
ATOM 4915 C CA . LEU A 1 609 ? -45.361 -10.347 95.387 1.00 59.59 609 LEU A CA 1
ATOM 4916 C C . LEU A 1 609 ? -44.644 -9.502 94.322 1.00 59.59 609 LEU A C 1
ATOM 4918 O O . LEU A 1 609 ? -43.893 -10.055 93.531 1.00 59.59 609 LEU A O 1
ATOM 4922 N N . TYR A 1 610 ? -44.818 -8.181 94.339 1.00 57.00 610 TYR A N 1
ATOM 4923 C CA . TYR A 1 610 ? -44.085 -7.243 93.491 1.00 57.00 610 TYR A CA 1
ATOM 4924 C C . TYR A 1 610 ? -42.911 -6.655 94.276 1.00 57.00 610 TYR A C 1
ATOM 4926 O O . TYR A 1 610 ? -43.004 -5.558 94.828 1.00 57.00 610 TYR A O 1
ATOM 4934 N N . SER A 1 611 ? -41.810 -7.403 94.398 1.00 44.59 611 SER A N 1
ATOM 4935 C CA . SER A 1 611 ? -40.594 -6.858 95.004 1.00 44.59 611 SER A CA 1
ATOM 4936 C C . SER A 1 611 ? -40.000 -5.789 94.088 1.00 44.59 611 SER A C 1
ATOM 4938 O O . SER A 1 611 ? -39.600 -6.076 92.963 1.00 44.59 611 SER A O 1
ATOM 4940 N N . THR A 1 612 ? -39.926 -4.565 94.601 1.00 50.53 612 THR A N 1
ATOM 4941 C CA . THR A 1 612 ? -39.262 -3.394 94.019 1.00 50.53 612 THR A CA 1
ATOM 4942 C C . THR A 1 612 ? -37.745 -3.599 93.949 1.00 50.53 612 THR A C 1
ATOM 4944 O O . THR A 1 612 ? -37.003 -3.066 94.774 1.00 50.53 612 THR A O 1
ATOM 4947 N N . GLY A 1 613 ? -37.282 -4.413 93.003 1.00 54.03 613 GLY A N 1
ATOM 4948 C CA . GLY A 1 613 ? -35.879 -4.432 92.593 1.00 54.03 613 GLY A CA 1
ATOM 4949 C C . GLY A 1 613 ? -35.585 -3.250 91.670 1.00 54.03 613 GLY A C 1
ATOM 4950 O O . GLY A 1 613 ? -36.435 -2.857 90.872 1.00 54.03 613 GLY A O 1
ATOM 4951 N N . SER A 1 614 ? -34.390 -2.668 91.772 1.00 54.62 614 SER A N 1
ATOM 4952 C CA . SER A 1 614 ? -33.904 -1.709 90.777 1.00 54.62 614 SER A CA 1
ATOM 4953 C C . SER A 1 614 ? -33.795 -2.405 89.419 1.00 54.62 614 SER A C 1
ATOM 4955 O O . SER A 1 614 ? -33.080 -3.401 89.301 1.00 54.62 614 SER A O 1
ATOM 4957 N N . ILE A 1 615 ? -34.494 -1.888 88.407 1.00 60.12 615 ILE A N 1
ATOM 4958 C CA . ILE A 1 615 ? -34.374 -2.357 87.023 1.00 60.12 615 ILE A CA 1
ATOM 4959 C C . ILE A 1 615 ? -32.918 -2.198 86.578 1.00 60.12 615 ILE A C 1
ATOM 4961 O O . ILE A 1 615 ? -32.358 -1.106 86.675 1.00 60.12 615 ILE A O 1
ATOM 4965 N N . ARG A 1 616 ? -32.318 -3.269 86.054 1.00 65.62 616 ARG A N 1
ATOM 4966 C CA . ARG A 1 616 ? -31.006 -3.209 85.407 1.00 65.62 616 ARG A CA 1
ATOM 4967 C C . ARG A 1 616 ? -31.212 -3.176 83.893 1.00 65.62 616 ARG A C 1
ATOM 4969 O O . ARG A 1 616 ? -31.492 -4.201 83.283 1.00 65.62 616 ARG A O 1
ATOM 4976 N N . VAL A 1 617 ? -31.113 -1.988 83.303 1.00 75.56 617 VAL A N 1
ATOM 4977 C CA . VAL A 1 617 ? -30.967 -1.842 81.846 1.00 75.56 617 VAL A CA 1
ATOM 4978 C C . VAL A 1 617 ? -29.520 -2.212 81.497 1.00 75.56 617 VAL A C 1
ATOM 4980 O O . VAL A 1 617 ? -28.619 -1.839 82.261 1.00 75.56 617 VAL A O 1
ATOM 4983 N N . PRO A 1 618 ? -29.262 -2.957 80.406 1.00 77.62 618 PRO A N 1
ATOM 4984 C CA . PRO A 1 618 ? -27.901 -3.171 79.928 1.00 77.62 618 PRO A CA 1
ATOM 4985 C C . PRO A 1 618 ? -27.176 -1.834 79.774 1.00 77.62 618 PRO A C 1
ATOM 4987 O O . PRO A 1 618 ? -27.736 -0.874 79.243 1.00 77.62 618 PRO A O 1
ATOM 4990 N N . GLN A 1 619 ? -25.937 -1.749 80.261 1.00 72.19 619 GLN A N 1
ATOM 4991 C CA . GLN A 1 619 ? -25.108 -0.588 79.950 1.00 72.19 619 GLN A CA 1
ATOM 4992 C C . GLN A 1 619 ? -24.858 -0.576 78.444 1.00 72.19 619 GLN A C 1
ATOM 4994 O O . GLN A 1 619 ? -24.656 -1.634 77.852 1.00 72.19 619 GLN A O 1
ATOM 4999 N N . VAL A 1 620 ? -24.900 0.609 77.832 1.00 65.12 620 VAL A N 1
ATOM 5000 C CA . VAL A 1 620 ? -24.665 0.756 76.392 1.00 65.12 620 VAL A CA 1
ATOM 5001 C C . VAL A 1 620 ? -23.288 0.179 76.068 1.00 65.12 620 VAL A C 1
ATOM 5003 O O . VAL A 1 620 ? -22.267 0.705 76.510 1.00 65.12 620 VAL A O 1
ATOM 5006 N N . VAL A 1 621 ? -23.278 -0.928 75.331 1.00 61.91 621 VAL A N 1
ATOM 5007 C CA . VAL A 1 621 ? -22.058 -1.565 74.838 1.00 61.91 621 VAL A CA 1
ATOM 5008 C C . VAL A 1 621 ? -21.596 -0.781 73.611 1.00 61.91 621 VAL A C 1
ATOM 5010 O O . VAL A 1 621 ? -22.422 -0.374 72.798 1.00 61.91 621 VAL A O 1
ATOM 5013 N N . SER A 1 622 ? -20.293 -0.533 73.475 1.00 72.94 622 SER A N 1
ATOM 5014 C CA . SER A 1 622 ? -19.748 0.094 72.265 1.00 72.94 622 SER A CA 1
ATOM 5015 C C . SER A 1 622 ? -20.068 -0.783 71.051 1.00 72.94 622 SER A C 1
ATOM 5017 O O . SER A 1 622 ? -19.692 -1.953 71.035 1.00 72.94 622 SER A O 1
ATOM 5019 N N . TYR A 1 623 ? -20.743 -0.228 70.044 1.00 79.31 623 TYR A N 1
ATOM 5020 C CA . TYR A 1 623 ? -21.049 -0.902 68.782 1.00 79.31 623 TYR A CA 1
ATOM 5021 C C . TYR A 1 623 ? -20.656 -0.019 67.594 1.00 79.31 623 TYR A C 1
ATOM 5023 O O . TYR A 1 623 ? -20.642 1.206 67.697 1.00 79.31 623 TYR A O 1
ATOM 5031 N N . GLU A 1 624 ? -20.347 -0.647 66.461 1.00 79.25 624 GLU A N 1
ATOM 5032 C CA . GLU A 1 624 ? -20.117 0.045 65.192 1.00 79.25 624 GLU A CA 1
ATOM 5033 C C . GLU A 1 624 ? -21.366 -0.058 64.308 1.00 79.25 624 GLU A C 1
ATOM 5035 O O . GLU A 1 624 ? -21.906 -1.148 64.096 1.00 79.25 624 GLU A O 1
ATOM 5040 N N . GLU A 1 625 ? -21.822 1.071 63.760 1.00 79.62 625 GLU A N 1
ATOM 5041 C CA . GLU A 1 625 ? -22.961 1.145 62.832 1.00 79.62 625 GLU A CA 1
ATOM 5042 C C . GLU A 1 625 ? -22.581 0.648 61.429 1.00 79.62 625 GLU A C 1
ATOM 5044 O O . GLU A 1 625 ? -22.587 1.384 60.444 1.00 79.62 625 GLU A O 1
ATOM 5049 N N . THR A 1 626 ? -22.224 -0.630 61.321 1.00 81.19 626 THR A N 1
ATOM 5050 C CA . THR A 1 626 ? -22.015 -1.258 60.013 1.00 81.19 626 THR A CA 1
ATOM 5051 C C . THR A 1 626 ? -23.366 -1.501 59.321 1.00 81.19 626 THR A C 1
ATOM 5053 O O . THR A 1 626 ? -24.342 -1.841 59.997 1.00 81.19 626 THR A O 1
ATOM 5056 N N . PRO A 1 627 ? -23.465 -1.410 57.977 1.00 77.62 627 PRO A N 1
ATOM 5057 C CA . PRO A 1 627 ? -24.727 -1.648 57.269 1.00 77.62 627 PRO A CA 1
ATOM 5058 C C . PRO A 1 627 ? -25.371 -3.005 57.582 1.00 77.62 627 PRO A C 1
ATOM 5060 O O . PRO A 1 627 ? -26.587 -3.097 57.720 1.00 77.62 627 PRO A O 1
ATOM 5063 N N . TRP A 1 628 ? -24.552 -4.048 57.748 1.00 81.62 628 TRP A N 1
ATOM 5064 C CA . TRP A 1 628 ? -25.006 -5.385 58.140 1.00 81.62 628 TRP A CA 1
ATOM 5065 C C . TRP A 1 628 ? -25.642 -5.388 59.536 1.00 81.62 628 TRP A C 1
ATOM 5067 O O . TRP A 1 628 ? -26.702 -5.977 59.741 1.00 81.62 628 TRP A O 1
ATOM 5077 N N . PHE A 1 629 ? -25.023 -4.693 60.492 1.00 84.69 629 PHE A N 1
ATOM 5078 C CA . PHE A 1 629 ? -25.518 -4.606 61.861 1.00 84.69 629 PHE A CA 1
ATOM 5079 C C . PHE A 1 629 ? -26.849 -3.850 61.940 1.00 84.69 629 PHE A C 1
ATOM 5081 O O . PHE A 1 629 ? -27.809 -4.350 62.528 1.00 84.69 629 PHE A O 1
ATOM 5088 N N . VAL A 1 630 ? -26.941 -2.690 61.278 1.00 85.81 630 VAL A N 1
ATOM 5089 C CA . VAL A 1 630 ? -28.178 -1.894 61.243 1.00 85.81 630 VAL A CA 1
ATOM 5090 C C . VAL A 1 630 ? -29.304 -2.655 60.542 1.00 85.81 630 VAL A C 1
ATOM 5092 O O . VAL A 1 630 ? -30.423 -2.656 61.043 1.00 85.81 630 VAL A O 1
ATOM 5095 N N . GLN A 1 631 ? -29.016 -3.367 59.447 1.00 85.69 631 GLN A N 1
ATOM 5096 C CA . GLN A 1 631 ? -30.016 -4.172 58.739 1.00 85.69 631 GLN A CA 1
ATOM 5097 C C . GLN A 1 631 ? -30.569 -5.321 59.600 1.00 85.69 631 GLN A C 1
ATOM 5099 O O . GLN A 1 631 ? -31.768 -5.599 59.563 1.00 85.69 631 GLN A O 1
ATOM 5104 N N . ASN A 1 632 ? -29.725 -5.987 60.395 1.00 88.12 632 ASN A N 1
ATOM 5105 C CA . ASN A 1 632 ? -30.182 -7.043 61.303 1.00 88.12 632 ASN A CA 1
ATOM 5106 C C . ASN A 1 632 ? -30.999 -6.492 62.475 1.00 88.12 632 ASN A C 1
ATOM 5108 O O . ASN A 1 632 ? -31.998 -7.104 62.848 1.00 88.12 632 ASN A O 1
ATOM 5112 N N . LEU A 1 633 ? -30.627 -5.330 63.022 1.00 89.44 633 LEU A N 1
ATOM 5113 C CA . LEU A 1 633 ? -31.434 -4.639 64.032 1.00 89.44 633 LEU A CA 1
ATOM 5114 C C . LEU A 1 633 ? -32.772 -4.146 63.469 1.00 89.44 633 LEU A C 1
ATOM 5116 O O . LEU A 1 633 ? -33.790 -4.274 64.145 1.00 89.44 633 LEU A O 1
ATOM 5120 N N . GLU A 1 634 ? -32.791 -3.623 62.241 1.00 89.00 634 GLU A N 1
ATOM 5121 C CA . GLU A 1 634 ? -34.014 -3.237 61.525 1.00 89.00 634 GLU A CA 1
ATOM 5122 C C . GLU A 1 634 ? -34.943 -4.449 61.368 1.00 89.00 634 GLU A C 1
ATOM 5124 O O . GLU A 1 634 ? -36.106 -4.394 61.768 1.00 89.00 634 GLU A O 1
ATOM 5129 N N . LYS A 1 635 ? -34.411 -5.584 60.896 1.00 89.88 635 LYS A N 1
ATOM 5130 C CA . LYS A 1 635 ? -35.170 -6.834 60.743 1.00 89.88 635 LYS A CA 1
ATOM 5131 C C . LYS A 1 635 ? -35.687 -7.374 62.078 1.00 89.88 635 LYS A C 1
ATOM 5133 O O . LYS A 1 635 ? -36.860 -7.722 62.174 1.00 89.88 635 LYS A O 1
ATOM 5138 N N . LEU A 1 636 ? -34.836 -7.421 63.106 1.00 91.31 636 LEU A N 1
ATOM 5139 C CA . LEU A 1 636 ? -35.225 -7.815 64.463 1.00 91.31 636 LEU A CA 1
ATOM 5140 C C . LEU A 1 636 ? -36.369 -6.933 64.976 1.00 91.31 636 LEU A C 1
ATOM 5142 O O . LEU A 1 636 ? -37.363 -7.438 65.486 1.00 91.31 636 LEU A O 1
ATOM 5146 N N . THR A 1 637 ? -36.244 -5.618 64.801 1.00 91.56 637 THR A N 1
ATOM 5147 C CA . THR A 1 637 ? -37.247 -4.640 65.234 1.00 91.56 637 THR A CA 1
ATOM 5148 C C . THR A 1 637 ? -38.576 -4.839 64.512 1.00 91.56 637 THR A C 1
ATOM 5150 O O . THR A 1 637 ? -39.621 -4.795 65.158 1.00 91.56 637 THR A O 1
ATOM 5153 N N . SER A 1 638 ? -38.543 -5.076 63.198 1.00 90.88 638 SER A N 1
ATOM 5154 C CA . SER A 1 638 ? -39.734 -5.354 62.389 1.00 90.88 638 SER A CA 1
ATOM 5155 C C . SER A 1 638 ? -40.479 -6.598 62.895 1.00 90.88 638 SER A C 1
ATOM 5157 O O . SER A 1 638 ? -41.671 -6.523 63.184 1.00 90.88 638 SER A O 1
ATOM 5159 N N . LEU A 1 639 ? -39.760 -7.699 63.143 1.00 91.12 639 LEU A N 1
ATOM 5160 C CA . LEU A 1 639 ? -40.345 -8.943 63.663 1.00 91.12 639 LEU A CA 1
ATOM 5161 C C . LEU A 1 639 ? -40.911 -8.790 65.081 1.00 91.12 639 LEU A C 1
ATOM 5163 O O . LEU A 1 639 ? -41.975 -9.322 65.385 1.00 91.12 639 LEU A O 1
ATOM 5167 N N . ILE A 1 640 ? -40.225 -8.047 65.957 1.00 90.19 640 ILE A N 1
ATOM 5168 C CA . ILE A 1 640 ? -40.730 -7.766 67.309 1.00 90.19 640 ILE A CA 1
ATOM 5169 C C . ILE A 1 640 ? -42.030 -6.962 67.238 1.00 90.19 640 ILE A C 1
ATOM 5171 O O . ILE A 1 640 ? -42.954 -7.243 67.997 1.00 90.19 640 ILE A O 1
ATOM 5175 N N . LYS A 1 641 ? -42.121 -5.961 66.354 1.00 89.25 641 LYS A N 1
ATOM 5176 C CA . LYS A 1 641 ? -43.362 -5.194 66.173 1.00 89.25 641 LYS A CA 1
ATOM 5177 C C . LYS A 1 641 ? -44.508 -6.084 65.731 1.00 89.25 641 LYS A C 1
ATOM 5179 O O . LYS A 1 641 ? -45.556 -6.040 66.359 1.00 89.25 641 LYS A O 1
ATOM 5184 N N . GLU A 1 642 ? -44.279 -6.896 64.705 1.00 87.75 642 GLU A N 1
ATOM 5185 C CA . GLU A 1 642 ? -45.275 -7.828 64.182 1.00 87.75 642 GLU A CA 1
ATOM 5186 C C . GLU A 1 642 ? -45.785 -8.763 65.292 1.00 87.75 642 GLU A C 1
ATOM 5188 O O . GLU A 1 642 ? -46.984 -8.873 65.524 1.00 87.75 642 GLU A O 1
ATOM 5193 N N . GLN A 1 643 ? -44.882 -9.350 66.080 1.00 89.50 643 GLN A N 1
ATOM 5194 C CA . GLN A 1 643 ? -45.242 -10.219 67.207 1.00 89.50 643 GLN A CA 1
ATOM 5195 C C . GLN A 1 643 ? -46.002 -9.508 68.335 1.00 89.50 643 GLN A C 1
ATOM 5197 O O . GLN A 1 643 ? -46.824 -10.126 69.014 1.00 89.50 643 GLN A O 1
ATOM 5202 N N . LEU A 1 644 ? -45.734 -8.219 68.557 1.00 85.88 644 LEU A N 1
ATOM 5203 C CA . LEU A 1 644 ? -46.481 -7.402 69.514 1.00 85.88 644 LEU A CA 1
ATOM 5204 C C . LEU A 1 644 ? -47.865 -7.008 68.984 1.00 85.88 644 LEU A C 1
ATOM 5206 O O . LEU A 1 644 ? -48.786 -6.888 69.788 1.00 85.88 644 LEU A O 1
ATOM 5210 N N . GLU A 1 645 ? -48.028 -6.828 67.670 1.00 84.62 645 GLU A N 1
ATOM 5211 C CA . GLU A 1 645 ? -49.334 -6.587 67.038 1.00 84.62 645 GLU A CA 1
ATOM 5212 C C . GLU A 1 645 ? -50.270 -7.797 67.182 1.00 84.62 645 GLU A C 1
ATOM 5214 O O . GLU A 1 645 ? -51.471 -7.612 67.370 1.00 84.62 645 GLU A O 1
ATOM 5219 N N . TYR A 1 646 ? -49.725 -9.019 67.163 1.00 83.94 646 TYR A N 1
ATOM 5220 C CA . TYR A 1 646 ? -50.483 -10.264 67.358 1.00 83.94 646 TYR A CA 1
ATOM 5221 C C . TYR A 1 646 ? -50.628 -10.712 68.827 1.00 83.94 646 TYR A C 1
ATOM 5223 O O . TYR A 1 646 ? -51.207 -11.764 69.079 1.00 83.94 646 TYR A O 1
ATOM 5231 N N . GLU A 1 647 ? -50.122 -9.945 69.801 1.00 78.69 647 GLU A N 1
ATOM 5232 C CA . GLU A 1 647 ? -50.121 -10.290 71.240 1.00 78.69 647 GLU A CA 1
ATOM 5233 C C . GLU A 1 647 ? -49.405 -11.620 71.601 1.00 78.69 647 GLU A C 1
ATOM 5235 O O . GLU A 1 647 ? -49.577 -12.144 72.702 1.00 78.69 647 GLU A O 1
ATOM 5240 N N . GLU A 1 648 ? -48.556 -12.154 70.714 1.00 79.38 648 GLU A N 1
ATOM 5241 C CA . GLU A 1 648 ? -47.806 -13.408 70.920 1.00 79.38 648 GLU A CA 1
ATOM 5242 C C . GLU A 1 648 ? -46.453 -13.169 71.613 1.00 79.38 648 GLU A C 1
ATOM 5244 O O . GLU A 1 648 ? -46.064 -13.904 72.524 1.00 79.38 648 GLU A O 1
ATOM 5249 N N . GLY A 1 649 ? -45.745 -12.103 71.216 1.00 72.56 649 GLY A N 1
ATOM 5250 C CA . GLY A 1 649 ? -44.532 -11.614 71.882 1.00 72.56 649 GLY A CA 1
ATOM 5251 C C . GLY A 1 649 ? -43.303 -12.535 71.833 1.00 72.56 649 GLY A C 1
ATOM 5252 O O . GLY A 1 649 ? -42.387 -12.333 72.636 1.00 72.56 649 GLY A O 1
ATOM 5253 N N . LEU A 1 650 ? -43.245 -13.522 70.927 1.00 84.44 650 LEU A N 1
ATOM 5254 C CA . LEU A 1 650 ? -42.160 -14.509 70.861 1.00 84.44 650 LEU A CA 1
ATOM 5255 C C . LEU A 1 650 ? -41.411 -14.448 69.522 1.00 84.44 650 LEU A C 1
ATOM 5257 O O . LEU A 1 650 ? -41.981 -14.637 68.457 1.00 84.44 650 LEU A O 1
ATOM 5261 N N . VAL A 1 651 ? -40.094 -14.229 69.570 1.00 88.88 651 VAL A N 1
ATOM 5262 C CA . VAL A 1 651 ? -39.229 -14.192 68.378 1.00 88.88 651 VAL A CA 1
ATOM 5263 C C . VAL A 1 651 ? -38.136 -15.246 68.510 1.00 88.88 651 VAL A C 1
ATOM 5265 O O . VAL A 1 651 ? -37.398 -15.261 69.495 1.00 88.88 651 VAL A O 1
ATOM 5268 N N . ILE A 1 652 ? -38.005 -16.109 67.501 1.00 87.94 652 ILE A N 1
ATOM 5269 C CA . ILE A 1 652 ? -36.930 -17.104 67.420 1.00 87.94 652 ILE A CA 1
ATOM 5270 C C . ILE A 1 652 ? -35.762 -16.503 66.634 1.00 87.94 652 ILE A C 1
ATOM 5272 O O . ILE A 1 652 ? -35.915 -16.113 65.477 1.00 87.94 652 ILE A O 1
ATOM 5276 N N . LEU A 1 653 ? -34.587 -16.438 67.264 1.00 88.00 653 LEU A N 1
ATOM 5277 C CA . LEU A 1 653 ? -33.349 -15.981 66.633 1.00 88.00 653 LEU A CA 1
ATOM 5278 C C . LEU A 1 653 ? -32.454 -17.172 66.301 1.00 88.00 653 LEU A C 1
ATOM 5280 O O . LEU A 1 653 ? -31.769 -17.715 67.164 1.00 88.00 653 LEU A O 1
ATOM 5284 N N . GLU A 1 654 ? -32.447 -17.553 65.028 1.00 86.31 654 GLU A N 1
ATOM 5285 C CA . GLU A 1 654 ? -31.639 -18.653 64.506 1.00 86.31 654 GLU A CA 1
ATOM 5286 C C . GLU A 1 654 ? -30.373 -18.135 63.809 1.00 86.31 654 GLU A C 1
ATOM 5288 O O . GLU A 1 654 ? -30.379 -17.107 63.131 1.00 86.31 654 GLU A O 1
ATOM 5293 N N . GLY A 1 655 ? -29.263 -18.849 63.984 1.00 84.44 655 GLY A N 1
ATOM 5294 C CA . GLY A 1 655 ? -28.003 -18.578 63.297 1.00 84.44 655 GLY A CA 1
ATOM 5295 C C . GLY A 1 655 ? -26.849 -19.357 63.916 1.00 84.44 655 GLY A C 1
ATOM 5296 O O . GLY A 1 655 ? -26.997 -19.916 65.005 1.00 84.44 655 GLY A O 1
ATOM 5297 N N . ASP A 1 656 ? -25.688 -19.347 63.270 1.00 82.38 656 ASP A N 1
ATOM 5298 C CA . ASP A 1 656 ? -24.498 -20.044 63.765 1.00 82.38 656 ASP A CA 1
ATOM 5299 C C . ASP A 1 656 ? -23.982 -19.462 65.095 1.00 82.38 656 ASP A C 1
ATOM 5301 O O . ASP A 1 656 ? -24.342 -18.357 65.528 1.00 82.38 656 ASP A O 1
ATOM 5305 N N . ALA A 1 657 ? -23.138 -20.221 65.794 1.00 77.38 657 ALA A N 1
ATOM 5306 C CA . ALA A 1 657 ? -22.451 -19.726 66.982 1.00 77.38 657 ALA A CA 1
ATOM 5307 C C . ALA A 1 657 ? -21.495 -18.575 66.609 1.00 77.38 657 ALA A C 1
ATOM 5309 O O . ALA A 1 657 ? -20.812 -18.624 65.590 1.00 77.38 657 ALA A O 1
ATOM 5310 N N . GLY A 1 658 ? -21.444 -17.523 67.432 1.00 76.69 658 GLY A N 1
ATOM 5311 C CA . GLY A 1 658 ? -20.531 -16.388 67.231 1.00 76.69 658 GLY A CA 1
ATOM 5312 C C . GLY A 1 658 ? -21.006 -15.286 66.272 1.00 76.69 658 GLY A C 1
ATOM 5313 O O . GLY A 1 658 ? -20.337 -14.264 66.174 1.00 76.69 658 GLY A O 1
ATOM 5314 N N . VAL A 1 659 ? -22.178 -15.407 65.631 1.00 82.00 659 VAL A N 1
ATOM 5315 C CA . VAL A 1 659 ? -22.714 -14.382 64.696 1.00 82.00 659 VAL A CA 1
ATOM 5316 C C . VAL A 1 659 ? -23.298 -13.132 65.377 1.00 82.00 659 VAL A C 1
ATOM 5318 O O . VAL A 1 659 ? -23.886 -12.284 64.717 1.00 82.00 659 VAL A O 1
ATOM 5321 N N . GLY A 1 660 ? -23.170 -13.004 66.702 1.00 81.88 660 GLY A N 1
ATOM 5322 C CA . GLY A 1 660 ? -23.600 -11.809 67.438 1.00 81.88 660 GLY A CA 1
ATOM 5323 C C . GLY A 1 660 ? -25.086 -11.752 67.822 1.00 81.88 660 GLY A C 1
ATOM 5324 O O . GLY A 1 660 ? -25.591 -10.664 68.083 1.00 81.88 660 GLY A O 1
ATOM 5325 N N . LYS A 1 661 ? -25.795 -12.891 67.903 1.00 87.88 661 LYS A N 1
ATOM 5326 C CA . LYS A 1 661 ? -27.214 -12.949 68.328 1.00 87.88 661 LYS A CA 1
ATOM 5327 C C . LYS A 1 661 ? -27.450 -12.274 69.687 1.00 87.88 661 LYS A C 1
ATOM 5329 O O . LYS A 1 661 ? -28.284 -11.379 69.788 1.00 87.88 661 LYS A O 1
ATOM 5334 N N . ASN A 1 662 ? -26.649 -12.635 70.692 1.00 86.81 662 ASN A N 1
ATOM 5335 C CA . ASN A 1 662 ? -26.732 -12.065 72.043 1.00 86.81 662 ASN A CA 1
ATOM 5336 C C . ASN A 1 662 ? -26.499 -10.546 72.006 1.00 86.81 662 ASN A C 1
ATOM 5338 O O . ASN A 1 662 ? -27.247 -9.777 72.603 1.00 86.81 662 ASN A O 1
ATOM 5342 N N . PHE A 1 663 ? -25.521 -10.112 71.208 1.00 88.06 663 PHE A N 1
ATOM 5343 C CA . PHE A 1 663 ? -25.170 -8.704 71.049 1.00 88.06 663 PHE A CA 1
ATOM 5344 C C . PHE A 1 663 ? -26.293 -7.871 70.405 1.00 88.06 663 PHE A C 1
ATOM 5346 O O . PHE A 1 663 ? -26.556 -6.756 70.850 1.00 88.06 663 PHE A O 1
ATOM 5353 N N . LEU A 1 664 ? -27.008 -8.407 69.404 1.00 89.00 664 LEU A N 1
ATOM 5354 C CA . LEU A 1 664 ? -28.168 -7.732 68.798 1.00 89.00 664 LEU A CA 1
ATOM 5355 C C . LEU A 1 664 ? -29.272 -7.456 69.830 1.00 89.00 664 LEU A C 1
ATOM 5357 O O . LEU A 1 664 ? -29.814 -6.351 69.873 1.00 89.00 664 LEU A O 1
ATOM 5361 N N . VAL A 1 665 ? -29.581 -8.439 70.682 1.00 89.81 665 VAL A N 1
ATOM 5362 C CA . VAL A 1 665 ? -30.614 -8.318 71.726 1.00 89.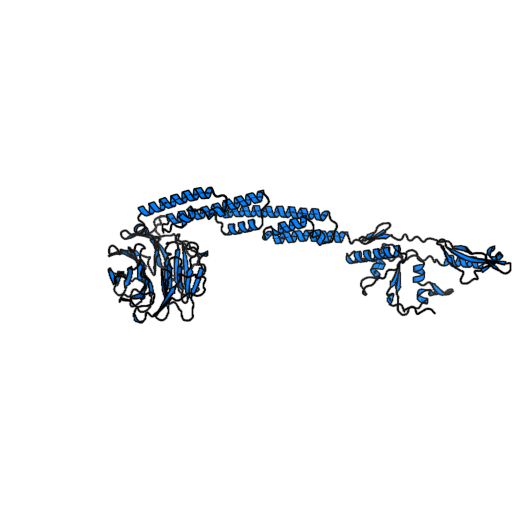81 665 VAL A CA 1
ATOM 5363 C C . VAL A 1 665 ? -30.186 -7.341 72.824 1.00 89.81 665 VAL A C 1
ATOM 5365 O O . VAL A 1 665 ? -31.000 -6.537 73.291 1.00 89.81 665 VAL A O 1
ATOM 5368 N N . GLU A 1 666 ? -28.910 -7.364 73.209 1.00 89.31 666 GLU A N 1
ATOM 5369 C CA . GLU A 1 666 ? -28.327 -6.413 74.160 1.00 89.31 666 GLU A CA 1
ATOM 5370 C C . GLU A 1 666 ? -28.422 -4.971 73.657 1.00 89.31 666 GLU A C 1
ATOM 5372 O O . GLU A 1 666 ? -28.933 -4.104 74.373 1.00 89.31 666 GLU A O 1
ATOM 5377 N N . VAL A 1 667 ? -27.996 -4.715 72.416 1.00 89.50 667 VAL A N 1
ATOM 5378 C CA . VAL A 1 667 ? -28.027 -3.375 71.816 1.00 89.50 667 VAL A CA 1
ATOM 5379 C C . VAL A 1 667 ? -29.463 -2.890 71.622 1.00 89.50 667 VAL A C 1
ATOM 5381 O O . VAL A 1 667 ? -29.774 -1.754 71.988 1.00 89.50 667 VAL A O 1
ATOM 5384 N N . PHE A 1 668 ? -30.370 -3.747 71.142 1.00 90.81 668 PHE A N 1
ATOM 5385 C CA . PHE A 1 668 ? -31.794 -3.416 71.051 1.00 90.81 668 PHE A CA 1
ATOM 5386 C C . PHE A 1 668 ? -32.372 -3.008 72.417 1.00 90.81 668 PHE A C 1
ATOM 5388 O O . PHE A 1 668 ? -33.030 -1.971 72.536 1.00 90.81 668 PHE A O 1
ATOM 5395 N N . SER A 1 669 ? -32.091 -3.785 73.466 1.00 90.00 669 SER A N 1
ATOM 5396 C CA . SER A 1 669 ? -32.601 -3.533 74.821 1.00 90.00 669 SER A CA 1
ATOM 5397 C C . SER A 1 669 ? -32.021 -2.253 75.429 1.00 90.00 669 SER A C 1
ATOM 5399 O O . SER A 1 669 ? -32.758 -1.463 76.022 1.00 90.00 669 SER A O 1
ATOM 5401 N N . ALA A 1 670 ? -30.722 -2.002 75.237 1.00 88.44 670 ALA A N 1
ATOM 5402 C CA . ALA A 1 670 ? -30.056 -0.790 75.705 1.00 88.44 670 ALA A CA 1
ATOM 5403 C C . ALA A 1 670 ? -30.624 0.469 75.029 1.00 88.44 670 ALA A C 1
ATOM 5405 O O . ALA A 1 670 ? -30.992 1.431 75.708 1.00 88.44 670 ALA A O 1
ATOM 5406 N N . LEU A 1 671 ? -30.757 0.456 73.698 1.00 88.81 671 LEU A N 1
ATOM 5407 C CA . LEU A 1 671 ? -31.239 1.610 72.933 1.00 88.81 671 LEU A CA 1
ATOM 5408 C C . LEU A 1 671 ? -32.722 1.901 73.206 1.00 88.81 671 LEU A C 1
ATOM 5410 O O . LEU A 1 671 ? -33.117 3.060 73.357 1.00 88.81 671 LEU A O 1
ATOM 5414 N N . THR A 1 672 ? -33.546 0.861 73.349 1.00 89.75 672 THR A N 1
ATOM 5415 C CA . THR A 1 672 ? -34.980 0.998 73.667 1.00 89.75 672 THR A CA 1
ATOM 5416 C C . THR A 1 672 ? -35.265 1.215 75.159 1.00 89.75 672 THR A C 1
ATOM 5418 O O . THR A 1 672 ? -36.426 1.387 75.534 1.00 89.75 672 THR A O 1
ATOM 5421 N N . ASN A 1 673 ? -34.232 1.288 76.007 1.00 87.50 673 ASN A N 1
ATOM 5422 C CA . ASN A 1 673 ? -34.320 1.497 77.458 1.00 87.50 673 ASN A CA 1
ATOM 5423 C C . ASN A 1 673 ? -35.103 0.399 78.208 1.00 87.50 673 ASN A C 1
ATOM 5425 O O . ASN A 1 673 ? -35.891 0.685 79.114 1.00 87.50 673 ASN A O 1
ATOM 5429 N N . ARG A 1 674 ? -34.915 -0.866 77.819 1.00 88.19 674 ARG A N 1
ATOM 5430 C CA . ARG A 1 674 ? -35.644 -2.013 78.375 1.00 88.19 674 ARG A CA 1
ATOM 5431 C C . ARG A 1 674 ? -34.772 -2.872 79.300 1.00 88.19 674 ARG A C 1
ATOM 5433 O O . ARG A 1 674 ? -33.603 -3.103 78.992 1.00 88.19 674 ARG A O 1
ATOM 5440 N N . PRO A 1 675 ? -35.323 -3.368 80.427 1.00 87.25 675 PRO A N 1
ATOM 5441 C CA . PRO A 1 675 ? -34.672 -4.406 81.223 1.00 87.25 675 PRO A CA 1
ATOM 5442 C C . PRO A 1 675 ? -34.401 -5.645 80.366 1.00 87.25 675 PRO A C 1
ATOM 5444 O O . PRO A 1 675 ? -35.310 -6.101 79.678 1.00 87.25 675 PRO A O 1
ATOM 5447 N N . LEU A 1 676 ? -33.201 -6.216 80.452 1.00 88.44 676 LEU A N 1
ATOM 5448 C CA . LEU A 1 676 ? -32.853 -7.461 79.764 1.00 88.44 676 LEU A CA 1
ATOM 5449 C C . LEU A 1 676 ? -32.564 -8.557 80.787 1.00 88.44 676 LEU A C 1
ATOM 5451 O O . LEU A 1 676 ? -31.730 -8.379 81.676 1.00 88.44 676 LEU A O 1
ATOM 5455 N N . PHE A 1 677 ? -33.230 -9.695 80.626 1.00 87.25 677 PHE A N 1
ATOM 5456 C CA . PHE A 1 677 ? -32.986 -10.903 81.403 1.00 87.25 677 PHE A CA 1
ATOM 5457 C C . PHE A 1 677 ? -32.475 -11.991 80.468 1.00 87.25 677 PHE A C 1
ATOM 5459 O O . PHE A 1 677 ? -33.224 -12.492 79.631 1.00 87.25 677 PHE A O 1
ATOM 5466 N N . ILE A 1 678 ? -31.197 -12.337 80.613 1.00 86.81 678 ILE A N 1
ATOM 5467 C CA . ILE A 1 678 ? -30.573 -13.442 79.886 1.00 86.81 678 ILE A CA 1
ATOM 5468 C C . ILE A 1 678 ? -30.679 -14.687 80.756 1.00 86.81 678 ILE A C 1
ATOM 5470 O O . ILE A 1 678 ? -30.200 -14.705 81.890 1.00 86.81 678 ILE A O 1
ATOM 5474 N N . VAL A 1 679 ? -31.317 -15.716 80.218 1.00 86.69 679 VAL A N 1
ATOM 5475 C CA . VAL A 1 679 ? -31.536 -16.995 80.885 1.00 86.69 679 VAL A CA 1
ATOM 5476 C C . VAL A 1 679 ? -30.756 -18.045 80.099 1.00 86.69 679 VAL A C 1
ATOM 5478 O O . VAL A 1 679 ? -31.176 -18.392 78.995 1.00 86.69 679 VAL A O 1
ATOM 5481 N N . PRO A 1 680 ? -29.621 -18.533 80.624 1.00 84.75 680 PRO A N 1
ATOM 5482 C CA . PRO A 1 680 ? -28.843 -19.562 79.953 1.00 84.75 680 PRO A CA 1
ATOM 5483 C C . PRO A 1 680 ? -29.566 -20.903 80.072 1.00 84.75 680 PRO A C 1
ATOM 5485 O O . PRO A 1 680 ? -29.668 -21.467 81.166 1.00 84.75 680 PRO A O 1
ATOM 5488 N N . CYS A 1 681 ? -30.077 -21.413 78.957 1.00 85.06 681 CYS A N 1
ATOM 5489 C CA . CYS A 1 681 ? -30.676 -22.734 78.910 1.00 85.06 681 CYS A CA 1
ATOM 5490 C C . CYS A 1 681 ? -29.590 -23.810 78.838 1.00 85.06 681 CYS A C 1
ATOM 5492 O O . CYS A 1 681 ? -28.563 -23.638 78.192 1.00 85.06 681 CYS A O 1
ATOM 5494 N N . ASN A 1 682 ? -29.797 -24.923 79.543 1.00 83.00 682 ASN A N 1
ATOM 5495 C CA . ASN A 1 682 ? -28.923 -26.087 79.443 1.00 83.00 682 ASN A CA 1
ATOM 5496 C C . ASN A 1 682 ? -29.701 -27.387 79.683 1.00 83.00 682 ASN A C 1
ATOM 5498 O O . ASN A 1 682 ? -30.786 -27.388 80.266 1.00 83.00 682 ASN A O 1
ATOM 5502 N N . SER A 1 683 ? -29.101 -28.511 79.291 1.00 80.31 683 SER A N 1
ATOM 5503 C CA . SER A 1 683 ? -29.726 -29.840 79.342 1.00 80.31 683 SER A CA 1
ATOM 5504 C C . SER A 1 683 ? -29.952 -30.409 80.745 1.00 80.31 683 SER A C 1
ATOM 5506 O O . SER A 1 683 ? -30.602 -31.444 80.879 1.00 80.31 683 SER A O 1
ATOM 5508 N N . ARG A 1 684 ? -29.420 -29.764 81.791 1.00 78.44 684 ARG A N 1
ATOM 5509 C CA . ARG A 1 684 ? -29.573 -30.179 83.195 1.00 78.44 684 ARG A CA 1
ATOM 5510 C C . ARG A 1 684 ? -30.591 -29.343 83.964 1.00 78.44 684 ARG A C 1
ATOM 5512 O O . ARG A 1 684 ? -30.772 -29.608 85.146 1.00 78.44 684 ARG A O 1
ATOM 5519 N N . MET A 1 685 ? -31.212 -28.344 83.337 1.00 80.69 685 MET A N 1
ATOM 5520 C CA . MET A 1 685 ? -32.217 -27.527 84.012 1.00 80.69 685 MET A CA 1
ATOM 5521 C C . MET A 1 685 ? -33.429 -28.373 84.401 1.00 80.69 685 MET A C 1
ATOM 5523 O O . MET A 1 685 ? -34.036 -29.034 83.554 1.00 80.69 685 MET A O 1
ATOM 5527 N N . GLU A 1 686 ? -33.800 -28.311 85.677 1.00 76.50 686 GLU A N 1
ATOM 5528 C CA . GLU A 1 686 ? -35.025 -28.908 86.205 1.00 76.50 686 GLU A CA 1
ATOM 5529 C C . GLU A 1 686 ? -36.182 -27.890 86.178 1.00 76.50 686 GLU A C 1
ATOM 5531 O O . GLU A 1 686 ? -35.999 -26.678 86.023 1.00 76.50 686 GLU A O 1
ATOM 5536 N N . LYS A 1 687 ? -37.423 -28.365 86.343 1.00 72.50 687 LYS A N 1
ATOM 5537 C CA . LYS A 1 687 ? -38.623 -27.503 86.355 1.00 72.50 687 LYS A CA 1
ATOM 5538 C C . LYS A 1 687 ? -38.567 -26.469 87.486 1.00 72.50 687 LYS A C 1
ATOM 5540 O O . LYS A 1 687 ? -39.091 -25.355 87.374 1.00 72.50 687 LYS A O 1
ATOM 5545 N N . GLU A 1 688 ? -37.947 -26.848 88.590 1.00 75.38 688 GLU A N 1
ATOM 5546 C CA . GLU A 1 688 ? -37.715 -26.023 89.760 1.00 75.38 688 GLU A CA 1
ATOM 5547 C C . GLU A 1 688 ? -36.837 -24.817 89.412 1.00 75.38 688 GLU A C 1
ATOM 5549 O O . GLU A 1 688 ? -37.206 -23.709 89.792 1.00 75.38 688 GLU A O 1
ATOM 5554 N N . ASP A 1 689 ? -35.797 -24.978 88.587 1.00 73.12 689 ASP A N 1
ATOM 5555 C CA . ASP A 1 689 ? -34.883 -23.892 88.190 1.00 73.12 689 ASP A CA 1
ATOM 5556 C C . ASP A 1 689 ? -35.597 -22.773 87.416 1.00 73.12 689 ASP A C 1
ATOM 5558 O O . ASP A 1 689 ? -35.256 -21.591 87.528 1.00 73.12 689 ASP A O 1
ATOM 5562 N N . ILE A 1 690 ? -36.655 -23.125 86.679 1.00 75.25 690 ILE A N 1
ATOM 5563 C CA . ILE A 1 690 ? -37.503 -22.171 85.954 1.00 75.25 690 ILE A CA 1
ATOM 5564 C C . ILE A 1 690 ? -38.424 -21.404 86.910 1.00 75.25 690 ILE A C 1
ATOM 5566 O O . ILE A 1 690 ? -38.812 -20.275 86.611 1.00 75.25 690 ILE A O 1
ATOM 5570 N N . THR A 1 691 ? -38.775 -21.964 88.071 1.00 73.44 691 THR A N 1
ATOM 5571 C CA . THR A 1 691 ? -39.819 -21.413 88.955 1.00 73.44 691 THR A CA 1
ATOM 5572 C C . THR A 1 691 ? -39.286 -20.779 90.243 1.00 73.44 691 THR A C 1
ATOM 5574 O O . THR A 1 691 ? -39.784 -19.724 90.653 1.00 73.44 691 THR A O 1
ATOM 5577 N N . PHE A 1 692 ? -38.286 -21.370 90.898 1.00 76.19 692 PHE A N 1
ATOM 5578 C CA . PHE A 1 692 ? -37.700 -20.856 92.135 1.00 76.19 692 PHE A CA 1
ATOM 5579 C C . PHE A 1 692 ? -36.257 -21.331 92.357 1.00 76.19 692 PHE A C 1
ATOM 5581 O O . PHE A 1 692 ? -35.887 -22.453 92.053 1.00 76.19 692 PHE A O 1
ATOM 5588 N N . LEU A 1 693 ? -35.464 -20.481 92.999 1.00 77.38 693 LEU A N 1
ATOM 5589 C CA . LEU A 1 693 ? -34.116 -20.764 93.475 1.00 77.38 693 LEU A CA 1
ATOM 5590 C C . LEU A 1 693 ? -34.116 -20.863 95.005 1.00 77.38 693 LEU A C 1
ATOM 5592 O O . LEU A 1 693 ? -34.966 -20.277 95.683 1.00 77.38 693 LEU A O 1
ATOM 5596 N N . TYR A 1 694 ? -33.158 -21.593 95.570 1.00 78.75 694 TYR A N 1
ATOM 5597 C CA . TYR A 1 694 ? -32.930 -21.608 97.014 1.00 78.75 694 TYR A CA 1
ATOM 5598 C C . TYR A 1 694 ? -31.839 -20.599 97.372 1.00 78.75 694 TYR A C 1
ATOM 5600 O O . TYR A 1 694 ? -30.684 -20.763 96.993 1.00 78.75 694 TYR A O 1
ATOM 5608 N N . GLU A 1 695 ? -32.205 -19.565 98.125 1.00 78.94 695 GLU A N 1
ATOM 5609 C CA . GLU A 1 695 ? -31.271 -18.586 98.677 1.00 78.94 695 GLU A CA 1
ATOM 5610 C C . GLU A 1 695 ? -31.119 -18.826 100.182 1.00 78.94 695 GLU A C 1
ATOM 5612 O O . GLU A 1 695 ? -32.097 -19.087 100.889 1.00 78.94 695 GLU A O 1
ATOM 5617 N N . PHE A 1 696 ? -29.893 -18.755 100.692 1.00 75.19 696 PHE A N 1
ATOM 5618 C CA . PHE A 1 696 ? -29.627 -18.896 102.119 1.00 75.19 696 PHE A CA 1
ATOM 5619 C C . PHE A 1 696 ? -29.601 -17.521 102.797 1.00 75.19 696 PHE A C 1
ATOM 5621 O O . PHE A 1 696 ? -28.715 -16.713 102.530 1.00 75.19 696 PHE A O 1
ATOM 5628 N N . ASP A 1 697 ? -30.551 -17.265 103.703 1.00 74.31 697 ASP A N 1
ATOM 5629 C CA . ASP A 1 697 ? -30.561 -16.071 104.556 1.00 74.31 697 ASP A CA 1
ATOM 5630 C C . ASP A 1 697 ? -30.005 -16.438 105.948 1.00 74.31 697 ASP A C 1
ATOM 5632 O O . ASP A 1 697 ? -30.630 -17.237 106.657 1.00 74.31 697 ASP A O 1
ATOM 5636 N N . PRO A 1 698 ? -28.886 -15.837 106.404 1.00 69.50 698 PRO A N 1
ATOM 5637 C CA . PRO A 1 698 ? -28.271 -16.139 107.700 1.00 69.50 698 PRO A CA 1
ATOM 5638 C C . PRO A 1 698 ? -29.210 -16.005 108.908 1.00 69.50 698 PRO A C 1
ATOM 5640 O O . PRO A 1 698 ? -28.966 -16.616 109.946 1.00 69.50 698 PRO A O 1
ATOM 5643 N N . LYS A 1 699 ? -30.281 -15.205 108.804 1.00 72.50 699 LYS A N 1
ATOM 5644 C CA . LYS A 1 699 ? -31.245 -14.975 109.896 1.00 72.50 699 LYS A CA 1
ATOM 5645 C C . LYS A 1 699 ? -32.483 -15.867 109.822 1.00 72.50 699 LYS A C 1
ATOM 5647 O O . LYS A 1 699 ? -33.223 -15.948 110.802 1.00 72.50 699 LYS A O 1
ATOM 5652 N N . ARG A 1 700 ? -32.768 -16.470 108.665 1.00 65.69 700 ARG A N 1
ATOM 5653 C CA . ARG A 1 700 ? -34.039 -17.170 108.386 1.00 65.69 700 ARG A CA 1
ATOM 5654 C C . ARG A 1 700 ? -33.869 -18.572 107.795 1.00 65.69 700 ARG A C 1
ATOM 5656 O O . ARG A 1 700 ? -34.872 -19.260 107.620 1.00 65.69 700 ARG A O 1
ATOM 5663 N N . GLY A 1 701 ? -32.634 -19.002 107.541 1.00 77.44 701 GLY A N 1
ATOM 5664 C CA . GLY A 1 701 ? -32.306 -20.274 106.904 1.00 77.44 701 GLY A CA 1
ATOM 5665 C C . GLY A 1 701 ? -32.522 -20.249 105.389 1.00 77.44 701 GLY A C 1
ATOM 5666 O O . GLY A 1 701 ? -32.638 -19.190 104.770 1.00 77.44 701 GLY A O 1
ATOM 5667 N N . THR A 1 702 ? -32.575 -21.434 104.784 1.00 76.69 702 THR A N 1
ATOM 5668 C CA . THR A 1 702 ? -32.792 -21.597 103.341 1.00 76.69 702 THR A CA 1
ATOM 5669 C C . THR A 1 702 ? -34.217 -21.200 102.960 1.00 76.69 702 THR A C 1
ATOM 5671 O O . THR A 1 702 ? -35.193 -21.766 103.457 1.00 76.69 702 THR A O 1
ATOM 5674 N N . ARG A 1 703 ? -34.351 -20.240 102.047 1.00 77.50 703 ARG A N 1
ATOM 5675 C CA . ARG A 1 703 ? -35.627 -19.720 101.558 1.00 77.50 703 ARG A CA 1
ATOM 5676 C C . ARG A 1 703 ? -35.748 -19.928 100.052 1.00 77.50 703 ARG A C 1
ATOM 5678 O O . ARG A 1 703 ? -34.811 -19.705 99.300 1.00 77.50 703 ARG A O 1
ATOM 5685 N N . LYS A 1 704 ? -36.957 -20.279 99.610 1.00 76.31 704 LYS A N 1
ATOM 5686 C CA . LYS A 1 704 ? -37.331 -20.243 98.192 1.00 76.31 704 LYS A CA 1
ATOM 5687 C C . LYS A 1 704 ? -37.529 -18.798 97.729 1.00 76.31 704 LYS A C 1
ATOM 5689 O O . LYS A 1 704 ? -38.343 -18.068 98.310 1.00 76.31 704 LYS A O 1
ATOM 5694 N N . VAL A 1 705 ? -36.812 -18.414 96.685 1.00 76.31 705 VAL A N 1
ATOM 5695 C CA . VAL A 1 705 ? -36.880 -17.114 96.006 1.00 76.31 705 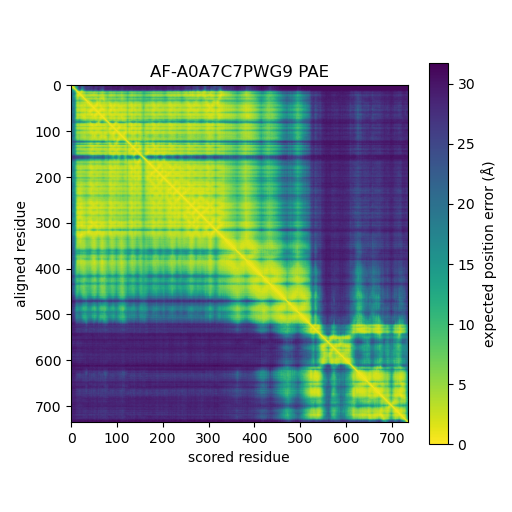VAL A CA 1
ATOM 5696 C C . VAL A 1 705 ? -37.243 -17.359 94.546 1.00 76.31 705 VAL A C 1
ATOM 5698 O O . VAL A 1 705 ? -36.974 -18.428 94.020 1.00 76.31 705 VAL A O 1
ATOM 5701 N N . TYR A 1 706 ? -37.913 -16.417 93.890 1.00 76.69 706 TYR A N 1
ATOM 5702 C CA . TYR A 1 706 ? -38.278 -16.580 92.483 1.00 76.69 706 TYR A CA 1
ATOM 5703 C C . TYR A 1 706 ? -37.042 -16.643 91.577 1.00 76.69 706 TYR A C 1
ATOM 5705 O O . TYR A 1 706 ? -36.052 -15.953 91.834 1.00 76.69 706 TYR A O 1
ATOM 5713 N N . SER A 1 707 ? -37.119 -17.465 90.528 1.00 81.12 707 SER A N 1
ATOM 5714 C CA . SER A 1 707 ? -36.114 -17.521 89.461 1.00 81.12 707 SER A CA 1
ATOM 5715 C C . SER A 1 707 ? -36.071 -16.208 88.672 1.00 81.12 707 SER A C 1
ATOM 5717 O O . SER A 1 707 ? -36.987 -15.380 88.753 1.00 81.12 707 SER A O 1
ATOM 5719 N N . ASP A 1 708 ? -35.025 -16.019 87.871 1.00 77.44 708 ASP A N 1
ATOM 5720 C CA . ASP A 1 708 ? -34.889 -14.811 87.056 1.00 77.44 708 ASP A CA 1
ATOM 5721 C C . ASP A 1 708 ? -35.929 -14.734 85.932 1.00 77.44 708 ASP A C 1
ATOM 5723 O O . ASP A 1 708 ? -36.396 -13.638 85.641 1.00 77.44 708 ASP A O 1
ATOM 5727 N N . ILE A 1 709 ? -36.405 -15.869 85.400 1.00 82.69 709 ILE A N 1
ATOM 5728 C CA . ILE A 1 709 ? -37.545 -15.912 84.465 1.00 82.69 709 ILE A CA 1
ATOM 5729 C C . ILE A 1 709 ? -38.803 -15.348 85.133 1.00 82.69 709 ILE A C 1
ATOM 5731 O O . ILE A 1 709 ? -39.488 -14.499 84.566 1.00 82.69 709 ILE A O 1
ATOM 5735 N N . VAL A 1 710 ? -39.108 -15.785 86.360 1.00 79.94 710 VAL A N 1
ATOM 5736 C CA . VAL A 1 710 ? -40.301 -15.316 87.079 1.00 79.94 710 VAL A CA 1
ATOM 5737 C C . VAL A 1 710 ? -40.185 -13.829 87.419 1.00 79.94 710 VAL A C 1
ATOM 5739 O O . VAL A 1 710 ? -41.167 -13.098 87.289 1.00 79.94 710 VAL A O 1
ATOM 5742 N N . LYS A 1 711 ? -38.993 -13.351 87.795 1.00 76.38 711 LYS A N 1
ATOM 5743 C CA . LYS A 1 711 ? -38.741 -11.912 87.980 1.00 76.38 711 LYS A CA 1
ATOM 5744 C C . LYS A 1 711 ? -38.904 -11.134 86.672 1.00 76.38 711 LYS A C 1
ATOM 5746 O O . LYS A 1 711 ? -39.482 -10.048 86.688 1.00 76.38 711 LYS A O 1
ATOM 5751 N N . ALA A 1 712 ? -38.431 -11.679 85.554 1.00 80.31 712 ALA A N 1
ATOM 5752 C CA . ALA A 1 712 ? -38.531 -11.051 84.244 1.00 80.31 712 ALA A CA 1
ATOM 5753 C C . ALA A 1 712 ? -39.990 -10.912 83.792 1.00 80.31 712 ALA A C 1
ATOM 5755 O O . ALA A 1 712 ? -40.412 -9.813 83.444 1.00 80.31 712 ALA A O 1
ATOM 5756 N N . LEU A 1 713 ? -40.793 -11.975 83.923 1.00 80.88 713 LEU A N 1
ATOM 5757 C CA . LEU A 1 713 ? -42.238 -11.962 83.637 1.00 80.88 713 LEU A CA 1
ATOM 5758 C C . LEU A 1 713 ? -43.015 -10.966 84.514 1.00 80.88 713 LEU A C 1
ATOM 5760 O O . LEU A 1 713 ? -44.070 -10.472 84.126 1.00 80.88 713 LEU A O 1
ATOM 5764 N N . GLN A 1 714 ? -42.507 -10.668 85.712 1.00 74.25 714 GLN A N 1
ATOM 5765 C CA . GLN A 1 714 ? -43.086 -9.676 86.623 1.00 74.25 714 GLN A CA 1
ATOM 5766 C C . GLN A 1 714 ? -42.593 -8.247 86.361 1.00 74.25 714 GLN A C 1
ATOM 5768 O O . GLN A 1 714 ? -43.120 -7.311 86.968 1.00 74.25 714 GLN A O 1
ATOM 5773 N N . THR A 1 715 ? -41.597 -8.066 85.491 1.00 75.56 715 THR A N 1
ATOM 5774 C CA . THR A 1 715 ? -40.981 -6.770 85.198 1.00 75.56 715 THR A CA 1
ATOM 5775 C C . THR A 1 715 ? -41.602 -6.173 83.929 1.00 75.56 715 THR A C 1
ATOM 5777 O O . THR A 1 715 ? -41.392 -6.701 82.838 1.00 75.56 715 THR A O 1
ATOM 5780 N N . PRO A 1 716 ? -42.351 -5.056 84.025 1.00 76.44 716 PRO A N 1
ATOM 5781 C CA . PRO A 1 716 ? -42.975 -4.438 82.860 1.00 76.44 716 PRO A CA 1
ATOM 5782 C C . PRO A 1 716 ? -41.946 -4.035 81.803 1.00 76.44 716 PRO A C 1
ATOM 5784 O O . PRO A 1 716 ? -40.914 -3.445 82.120 1.00 76.44 716 PRO A O 1
ATOM 5787 N N . GLY A 1 717 ? -42.251 -4.333 80.539 1.00 79.62 717 GLY A N 1
ATOM 5788 C CA . GLY A 1 717 ? -41.419 -3.941 79.403 1.00 79.62 717 GLY A CA 1
ATOM 5789 C C . GLY A 1 717 ? -40.069 -4.653 79.304 1.00 79.62 717 GLY A C 1
ATOM 5790 O O . GLY A 1 717 ? -39.234 -4.185 78.526 1.00 79.62 717 GLY A O 1
ATOM 5791 N N . ALA A 1 718 ? -39.859 -5.727 80.074 1.00 85.94 718 ALA A N 1
ATOM 5792 C CA . ALA A 1 718 ? -38.653 -6.540 80.036 1.00 85.94 718 ALA A CA 1
ATOM 5793 C C . ALA A 1 718 ? -38.528 -7.339 78.731 1.00 85.94 718 ALA A C 1
ATOM 5795 O O . ALA A 1 718 ? -39.515 -7.836 78.191 1.00 85.94 718 ALA A O 1
ATOM 5796 N N . VAL A 1 719 ? -37.291 -7.486 78.266 1.00 89.38 719 VAL A N 1
ATOM 5797 C CA . VAL A 1 719 ? -36.893 -8.412 77.207 1.00 89.38 719 VAL A CA 1
ATOM 5798 C C . VAL A 1 719 ? -36.345 -9.668 77.880 1.00 89.38 719 VAL A C 1
ATOM 5800 O O . VAL A 1 719 ? -35.421 -9.591 78.695 1.00 89.38 719 VAL A O 1
ATOM 5803 N N . ILE A 1 720 ? -36.937 -10.818 77.564 1.00 89.75 720 ILE A N 1
ATOM 5804 C CA . ILE A 1 720 ? -36.501 -12.128 78.056 1.00 89.75 720 ILE A CA 1
ATOM 5805 C C . ILE A 1 720 ? -35.764 -12.819 76.918 1.00 89.75 720 ILE A C 1
ATOM 5807 O O . ILE A 1 720 ? -36.351 -13.071 75.869 1.00 89.75 720 ILE A O 1
ATOM 5811 N N . TYR A 1 721 ? -34.488 -13.120 77.129 1.00 90.62 721 TYR A N 1
ATOM 5812 C CA . TYR A 1 721 ? -33.666 -13.839 76.167 1.00 90.62 721 TYR A CA 1
ATOM 5813 C C . TYR A 1 721 ? -33.334 -15.225 76.716 1.00 90.62 721 TYR A C 1
ATOM 5815 O O . TYR A 1 721 ? -32.600 -15.351 77.698 1.00 90.62 721 TYR A O 1
ATOM 5823 N N . LEU A 1 722 ? -33.921 -16.253 76.102 1.00 89.19 722 LEU A N 1
ATOM 5824 C CA . LEU A 1 722 ? -33.650 -17.657 76.404 1.00 89.19 722 LEU A CA 1
ATOM 5825 C C . LEU A 1 722 ? -32.488 -18.115 75.515 1.00 89.19 722 LEU A C 1
ATOM 5827 O O . LEU A 1 722 ? -32.693 -18.439 74.344 1.00 89.19 722 LEU A O 1
ATOM 5831 N N . ASP A 1 723 ? -31.272 -18.073 76.055 1.00 87.56 723 ASP A N 1
ATOM 5832 C CA . ASP A 1 723 ? -30.065 -18.399 75.295 1.00 87.56 723 ASP A CA 1
ATOM 5833 C C . ASP A 1 723 ? -29.922 -19.916 75.172 1.00 87.56 723 ASP A C 1
ATOM 5835 O O . ASP A 1 723 ? -30.045 -20.622 76.169 1.00 87.56 723 ASP A O 1
ATOM 5839 N N . GLU A 1 724 ? -29.680 -20.414 73.959 1.00 85.69 724 GLU A N 1
ATOM 5840 C CA . GLU A 1 724 ? -29.607 -21.853 73.650 1.00 85.69 724 GLU A CA 1
ATOM 5841 C C . GLU A 1 724 ? -30.862 -22.651 74.059 1.00 85.69 724 GLU A C 1
ATOM 5843 O O . GLU A 1 724 ? -30.773 -23.773 74.563 1.00 85.69 724 GLU A O 1
ATOM 5848 N N . ILE A 1 725 ? -32.060 -22.095 73.832 1.00 84.50 725 ILE A N 1
ATOM 5849 C CA . ILE A 1 725 ? -33.345 -22.718 74.212 1.00 84.50 725 ILE A CA 1
ATOM 5850 C C . ILE A 1 725 ? -33.512 -24.167 73.714 1.00 84.50 725 ILE A C 1
ATOM 5852 O O . ILE A 1 725 ? -34.139 -24.990 74.377 1.00 84.50 725 ILE A O 1
ATOM 5856 N N . ASN A 1 726 ? -32.903 -24.507 72.577 1.00 82.19 726 ASN A N 1
ATOM 5857 C CA . ASN A 1 726 ? -32.898 -25.847 71.990 1.00 82.19 726 ASN A CA 1
ATOM 5858 C C . ASN A 1 726 ? -32.167 -26.901 72.842 1.00 82.19 726 ASN A C 1
ATOM 5860 O O . ASN A 1 726 ? -32.282 -28.091 72.559 1.00 82.19 726 ASN A O 1
ATOM 5864 N N . THR A 1 727 ? -31.397 -26.487 73.850 1.00 83.12 727 THR A N 1
ATOM 5865 C CA . THR A 1 727 ? -30.686 -27.388 74.768 1.00 83.12 727 THR A CA 1
ATOM 5866 C C . THR A 1 727 ? -31.520 -27.794 75.979 1.00 83.12 727 THR A C 1
ATOM 5868 O O . THR A 1 727 ? -31.107 -28.699 76.709 1.00 83.12 727 THR A O 1
ATOM 5871 N N . LEU A 1 728 ? -32.678 -27.158 76.206 1.00 80.06 728 LEU A N 1
ATOM 5872 C CA . LEU A 1 728 ? -33.582 -27.554 77.282 1.00 80.06 728 LEU A CA 1
ATOM 5873 C C . LEU A 1 728 ? -34.066 -28.994 77.064 1.00 80.06 728 LEU A C 1
ATOM 5875 O O . LEU A 1 728 ? -34.374 -29.378 75.931 1.00 80.06 728 LEU A O 1
ATOM 5879 N N . PRO A 1 729 ? -34.171 -29.801 78.133 1.00 73.50 729 PRO A N 1
ATOM 5880 C CA . PRO A 1 729 ? -34.750 -31.127 78.017 1.00 73.50 729 PRO A CA 1
ATOM 5881 C C . PRO A 1 729 ? -36.209 -31.018 77.537 1.00 73.50 729 PRO A C 1
ATOM 5883 O O . PRO A 1 729 ? -36.933 -30.124 77.987 1.00 73.50 729 PRO A O 1
ATOM 5886 N N . PRO A 1 730 ? -36.678 -31.917 76.649 1.00 65.25 730 PRO A N 1
ATOM 5887 C CA . PRO A 1 730 ? -38.087 -31.964 76.284 1.00 65.25 730 PRO A CA 1
ATOM 5888 C C . PRO A 1 730 ? -38.902 -32.212 77.556 1.00 65.25 730 PRO A C 1
ATOM 5890 O O . PRO A 1 730 ? -38.658 -33.182 78.271 1.00 65.25 730 PRO A O 1
ATOM 5893 N N . LEU A 1 731 ? -39.836 -31.317 77.877 1.00 56.09 731 LEU A N 1
ATOM 5894 C CA . LEU A 1 731 ? -40.770 -31.506 78.986 1.00 56.09 731 LEU A CA 1
ATOM 5895 C C . LEU A 1 731 ? -41.671 -32.702 78.639 1.00 56.09 731 LEU A C 1
ATOM 5897 O O . LEU A 1 731 ? -42.447 -32.631 77.692 1.00 56.09 731 LEU A O 1
ATOM 5901 N N . TRP A 1 732 ? -41.511 -33.809 79.369 1.00 40.94 732 TRP A N 1
ATOM 5902 C CA . TRP A 1 732 ? -42.245 -35.060 79.165 1.00 40.94 732 TRP A CA 1
ATOM 5903 C C . TRP A 1 732 ? -43.755 -34.858 79.327 1.00 40.94 732 TRP A C 1
ATOM 5905 O O . TRP A 1 732 ? -44.189 -34.055 80.158 1.00 40.94 732 TRP A O 1
ATOM 5915 N N . ASP A 1 733 ? -44.511 -35.628 78.539 1.00 38.81 733 ASP A N 1
ATOM 5916 C CA . ASP A 1 733 ? -45.959 -35.821 78.610 1.00 38.81 733 ASP A CA 1
ATOM 5917 C C . ASP A 1 733 ? -46.483 -35.712 80.051 1.00 38.81 733 ASP A C 1
ATOM 5919 O O . ASP A 1 733 ? -46.074 -36.450 80.953 1.00 38.81 733 ASP A O 1
ATOM 5923 N N . MET A 1 734 ? -47.385 -34.755 80.275 1.00 30.83 734 MET A N 1
ATOM 5924 C CA . MET A 1 734 ? -48.165 -34.700 81.511 1.00 30.83 734 MET A CA 1
ATOM 5925 C C . MET A 1 734 ? -49.101 -35.923 81.560 1.00 30.83 734 MET A C 1
ATOM 5927 O O . MET A 1 734 ? -49.608 -36.311 80.507 1.00 30.83 734 MET A O 1
ATOM 5931 N N . PRO A 1 735 ? -49.348 -36.526 82.739 1.00 35.56 735 PRO A N 1
ATOM 5932 C CA . PRO A 1 735 ? -50.387 -37.544 82.885 1.00 35.56 735 PRO A CA 1
ATOM 5933 C C . PRO A 1 735 ? -51.787 -37.007 82.567 1.00 35.56 735 PRO A C 1
ATOM 5935 O O . PRO A 1 735 ? -52.036 -35.799 82.813 1.00 35.56 735 PRO A O 1
#

pLDDT: mean 85.43, std 11.88, range [24.31, 98.06]

Nearest PDB structures (foldseek):
  1l0q-assembly4_D  TM=6.554E-01  e=1.420E-09  Methanosarcina mazei S-6
  5c2v-assembly1_B  TM=7.165E-01  e=1.012E-08  Candidatus Kuenenia stuttgartensis
  6tv2-assembly4_F-3  TM=6.011E-01  e=1.221E-09  Pseudomonas aeruginosa PAO1
  8j07-assembly1_i5  TM=4.040E-01  e=1.221E-09  Homo sapiens
  5i5j-assembly1_A  TM=6.585E-01  e=4.265E-06  Shewanella denitrificans OS217

Mean predicted aligned error: 16.36 Å